Protein AF-0000000069714407 (afdb_homodimer)

InterPro domains:
  IPR000847 LysR, HTH, N-terminal domain [PF00126] (6-64)
  IPR000847 LysR, HTH, N-terminal domain [PR00039] (20-31)
  IPR000847 LysR, HTH, N-terminal domain [PR00039] (31-41)
  IPR000847 LysR, HTH, N-terminal domain [PR00039] (41-52)
  IPR000847 LysR, HTH, N-terminal domain [PS50931] (3-60)
  IPR005119 LysR, substrate-binding [PF03466] (89-291)
  IPR036388 Winged helix-like DNA-binding domain superfamily [G3DSA:1.10.10.10] (3-90)
  IPR036390 Winged helix DNA-binding domain superfamily [SSF46785] (4-88)
  IPR050950 HTH-type LysR transcriptional regulators [PTHR30419] (1-291)

Nearest PDB structures (foldseek):
  5y2v-assembly1_C  TM=5.413E-01  e=1.509E-25  Synechocystis sp. PCC 6803 substr. Kazusa
  6g4r-assembly1_B  TM=6.071E-01  e=3.972E-23  Corynebacterium glutamicum
  2fyi-assembly2_C  TM=8.213E-01  e=3.057E-15  Escherichia coli K-12
  4gxa-assembly1_A  TM=8.185E-01  e=3.255E-15  Salmonella enterica subsp. enterica serovar Typhimurium str. LT2
  1al3-assembly1_A  TM=7.946E-01  e=6.481E-15  Klebsiella aerogenes

Organism: Shewanella oneidensis (strain ATCC 700550 / JCM 31522 / CIP 106686 / LMG 19005 / NCIMB 14063 / MR-1) (NCBI:txid211586)

Structure (mmCIF, N/CA/C/O backbone):
data_AF-0000000069714407-model_v1
#
loop_
_entity.id
_entity.type
_entity.pdbx_description
1 polymer 'Transcriptional regulator LysR family'
#
loop_
_atom_site.group_PDB
_atom_site.id
_atom_site.type_symbol
_atom_site.label_atom_id
_atom_site.label_alt_id
_atom_site.label_comp_id
_atom_site.label_asym_id
_atom_site.label_entity_id
_atom_site.label_seq_id
_atom_site.pdbx_PDB_ins_code
_atom_site.Cartn_x
_atom_site.Cartn_y
_atom_site.Cartn_z
_atom_site.occupancy
_atom_site.B_iso_or_equiv
_atom_site.auth_seq_id
_atom_site.auth_comp_id
_atom_site.auth_asym_id
_atom_site.auth_atom_id
_atom_site.pdbx_PDB_model_num
ATOM 1 N N . MET A 1 1 ? -4.262 -4.613 -39.531 1 42.03 1 MET A N 1
ATOM 2 C CA . MET A 1 1 ? -3.41 -3.992 -38.531 1 42.03 1 MET A CA 1
ATOM 3 C C . MET A 1 1 ? -2.664 -5.051 -37.719 1 42.03 1 MET A C 1
ATOM 5 O O . MET A 1 1 ? -3.277 -5.973 -37.188 1 42.03 1 MET A O 1
ATOM 9 N N . ASN A 1 2 ? -1.389 -5.332 -38.094 1 59.41 2 ASN A N 1
ATOM 10 C CA . ASN A 1 2 ? -0.597 -6.402 -37.5 1 59.41 2 ASN A CA 1
ATOM 11 C C . ASN A 1 2 ? 0.176 -5.906 -36.281 1 59.41 2 ASN A C 1
ATOM 13 O O . ASN A 1 2 ? 1.298 -5.41 -36.406 1 59.41 2 ASN A O 1
ATOM 17 N N . ILE A 1 3 ? -0.486 -5.785 -35.219 1 66.88 3 ILE A N 1
ATOM 18 C CA . ILE A 1 3 ? 0.154 -5.316 -34 1 66.88 3 ILE A CA 1
ATOM 19 C C . ILE A 1 3 ? 0.72 -6.504 -33.219 1 66.88 3 ILE A C 1
ATOM 21 O O . ILE A 1 3 ? -0.029 -7.375 -32.781 1 66.88 3 ILE A O 1
ATOM 25 N N . PRO A 1 4 ? 2.082 -6.531 -33.156 1 73.06 4 PRO A N 1
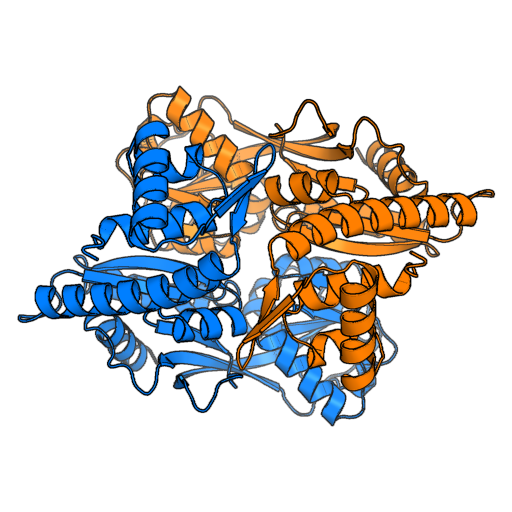ATOM 26 C CA . PRO A 1 4 ? 2.682 -7.621 -32.406 1 73.06 4 PRO A CA 1
ATOM 27 C C . PRO A 1 4 ? 2.332 -7.551 -30.906 1 73.06 4 PRO A C 1
ATOM 29 O O . PRO A 1 4 ? 2.143 -6.461 -30.359 1 73.06 4 PRO A O 1
ATOM 32 N N . ILE A 1 5 ? 2.291 -8.742 -30.328 1 73.62 5 ILE A N 1
ATOM 33 C CA . ILE A 1 5 ? 2.006 -8.875 -28.906 1 73.62 5 ILE A CA 1
ATOM 34 C C . ILE A 1 5 ? 2.992 -8.031 -28.094 1 73.62 5 ILE A C 1
ATOM 36 O O . ILE A 1 5 ? 2.625 -7.434 -27.078 1 73.62 5 ILE A O 1
ATOM 40 N N . LYS A 1 6 ? 4.207 -7.969 -28.531 1 78.12 6 L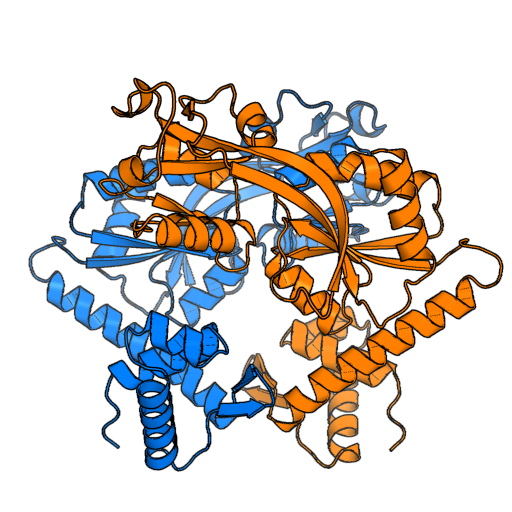YS A N 1
ATOM 41 C CA . LYS A 1 6 ? 5.254 -7.211 -27.859 1 78.12 6 LYS A CA 1
ATOM 42 C C . LYS A 1 6 ? 4.906 -5.727 -27.797 1 78.12 6 LYS A C 1
ATOM 44 O O . LYS A 1 6 ? 5.242 -5.043 -26.828 1 78.12 6 LYS A O 1
ATOM 49 N N . THR A 1 7 ? 4.297 -5.289 -28.812 1 82.06 7 THR A N 1
ATOM 50 C CA . THR A 1 7 ? 3.877 -3.895 -28.844 1 82.06 7 THR A CA 1
ATOM 51 C C . THR A 1 7 ? 2.875 -3.605 -27.719 1 82.06 7 THR A C 1
ATOM 53 O O . THR A 1 7 ? 2.939 -2.557 -27.078 1 82.06 7 THR A O 1
ATOM 56 N N . LEU A 1 8 ? 1.919 -4.52 -27.516 1 83.25 8 LEU A N 1
ATOM 57 C CA . LEU A 1 8 ? 0.941 -4.371 -26.438 1 83.25 8 LEU A CA 1
ATOM 58 C C . LEU A 1 8 ? 1.627 -4.336 -25.078 1 83.25 8 LEU A C 1
ATOM 60 O O . LEU A 1 8 ? 1.27 -3.527 -24.219 1 83.25 8 LEU A O 1
ATOM 64 N N . GLN A 1 9 ? 2.598 -5.148 -24.922 1 82.75 9 GLN A N 1
ATOM 65 C CA . GLN A 1 9 ? 3.365 -5.203 -23.688 1 82.75 9 GLN A CA 1
ATOM 66 C C . GLN A 1 9 ? 4.102 -3.891 -23.438 1 82.75 9 GLN A C 1
ATOM 68 O O . GLN A 1 9 ? 4.102 -3.375 -22.312 1 82.75 9 GLN A O 1
ATOM 73 N N . CYS A 1 10 ? 4.738 -3.422 -24.484 1 86.06 10 CYS A N 1
ATOM 74 C CA . CYS A 1 10 ? 5.469 -2.162 -24.391 1 86.06 10 CYS A CA 1
ATOM 75 C C . CYS A 1 10 ? 4.535 -1.021 -24 1 86.06 10 CYS A C 1
ATOM 77 O O . CYS A 1 10 ? 4.875 -0.196 -23.156 1 86.06 10 CYS A O 1
ATOM 79 N N . PHE A 1 11 ? 3.391 -0.98 -24.594 1 88.19 11 PHE A N 1
ATOM 80 C CA . PHE A 1 11 ? 2.393 0.047 -24.328 1 88.19 11 PHE A CA 1
ATOM 81 C C . PHE A 1 11 ? 1.951 -0.001 -22.875 1 88.19 11 PHE A C 1
ATOM 83 O O . PHE A 1 11 ? 1.926 1.026 -22.188 1 88.19 11 PHE A O 1
ATOM 90 N N . LEU A 1 12 ? 1.646 -1.19 -22.406 1 84.5 12 LEU A N 1
ATOM 91 C CA . LEU A 1 12 ? 1.151 -1.324 -21.031 1 84.5 12 LEU A CA 1
ATOM 92 C C . LEU A 1 12 ? 2.244 -0.982 -20.031 1 84.5 12 LEU A C 1
ATOM 94 O O . LEU A 1 12 ? 1.966 -0.388 -18.984 1 84.5 12 LEU A O 1
ATOM 98 N N . THR A 1 13 ? 3.457 -1.397 -20.328 1 84.44 13 THR A N 1
ATOM 99 C CA . THR A 1 13 ? 4.586 -1.046 -19.484 1 84.44 13 THR A CA 1
ATOM 100 C C . THR A 1 13 ? 4.75 0.469 -19.391 1 84.44 13 THR A C 1
ATOM 102 O O . THR A 1 13 ? 5.031 1.01 -18.328 1 84.44 13 THR A O 1
ATOM 105 N N . LEU A 1 14 ? 4.602 1.066 -20.5 1 85.62 14 LEU A N 1
ATOM 106 C CA . LEU A 1 14 ? 4.699 2.521 -20.547 1 85.62 14 LEU A CA 1
ATOM 107 C C . LEU A 1 14 ? 3.59 3.168 -19.734 1 85.62 14 LEU A C 1
ATOM 109 O O . LEU A 1 14 ? 3.824 4.16 -19.031 1 85.62 14 LEU A O 1
ATOM 113 N N . VAL A 1 15 ? 2.443 2.623 -19.812 1 82.44 15 VAL A N 1
ATOM 114 C CA . VAL A 1 15 ? 1.303 3.137 -19.062 1 82.44 15 VAL A CA 1
ATOM 115 C C . VAL A 1 15 ? 1.562 2.99 -17.562 1 82.44 15 VAL A C 1
ATOM 117 O O . VAL A 1 15 ? 1.264 3.896 -16.781 1 82.44 15 VAL A O 1
ATOM 120 N N . GLU A 1 16 ? 2.086 1.914 -17.25 1 76.75 16 GLU A N 1
ATOM 121 C CA . GLU A 1 16 ? 2.361 1.604 -15.852 1 76.75 16 GLU A CA 1
ATOM 122 C C . GLU A 1 16 ? 3.449 2.514 -15.289 1 76.75 16 GLU A C 1
ATOM 124 O O . GLU A 1 16 ? 3.342 2.992 -14.156 1 76.75 16 GLU A O 1
ATOM 129 N N . THR A 1 17 ? 4.48 2.709 -16.078 1 75 17 THR A N 1
ATOM 130 C CA . THR A 1 17 ? 5.648 3.443 -15.602 1 75 17 THR A CA 1
ATOM 131 C C . THR A 1 17 ? 5.461 4.945 -15.797 1 75 17 THR A C 1
ATOM 133 O O . THR A 1 17 ? 6.148 5.75 -15.172 1 75 17 THR A O 1
ATOM 136 N N . GLU A 1 18 ? 4.633 5.281 -16.703 1 77.31 18 GLU A N 1
ATOM 137 C CA . GLU A 1 18 ? 4.328 6.656 -17.094 1 77.31 18 GLU A CA 1
ATOM 138 C C . GLU A 1 18 ? 5.594 7.41 -17.484 1 77.31 18 GLU A C 1
ATOM 140 O O . GLU A 1 18 ? 5.676 8.625 -17.312 1 77.31 18 GLU A O 1
ATOM 145 N N . ASN A 1 19 ? 6.57 6.605 -17.906 1 79.62 19 ASN A N 1
ATOM 146 C CA . ASN A 1 19 ? 7.871 7.141 -18.297 1 79.62 19 ASN A CA 1
ATOM 147 C C . ASN A 1 19 ? 8.516 6.309 -19.391 1 79.62 19 ASN A C 1
ATOM 149 O O . ASN A 1 19 ? 8.766 5.117 -19.219 1 79.62 19 ASN A O 1
ATOM 153 N N . PHE A 1 20 ? 8.891 7.016 -20.484 1 84.31 20 PHE A N 1
ATOM 154 C CA . PHE A 1 20 ? 9.406 6.305 -21.641 1 84.31 20 PHE A CA 1
ATOM 155 C C . PHE A 1 20 ? 10.742 5.648 -21.344 1 84.31 20 PHE A C 1
ATOM 157 O O . PHE A 1 20 ? 10.992 4.508 -21.734 1 84.31 20 PHE A O 1
ATOM 164 N N . THR A 1 21 ? 11.508 6.367 -20.578 1 81.19 21 THR A N 1
ATOM 165 C CA . THR A 1 21 ? 12.836 5.832 -20.281 1 81.19 21 THR A CA 1
ATOM 166 C C . THR A 1 21 ? 12.727 4.609 -19.359 1 81.19 21 THR A C 1
ATOM 168 O O . THR A 1 21 ? 13.344 3.574 -19.641 1 81.19 21 THR A O 1
ATOM 171 N N . ARG A 1 22 ? 11.953 4.75 -18.438 1 80.44 22 ARG A N 1
ATOM 172 C CA . ARG A 1 22 ? 11.773 3.641 -17.516 1 80.44 22 ARG A CA 1
ATOM 173 C C . ARG A 1 22 ? 11.094 2.459 -18.188 1 80.44 22 ARG A C 1
ATOM 175 O O . ARG A 1 22 ? 11.461 1.306 -17.969 1 80.44 22 ARG A O 1
ATOM 182 N N . ALA A 1 23 ? 10.125 2.771 -18.953 1 84.94 23 ALA A N 1
ATOM 183 C CA . ALA A 1 23 ? 9.414 1.726 -19.688 1 84.94 23 ALA A CA 1
ATOM 184 C C . ALA A 1 23 ? 10.352 0.98 -20.625 1 84.94 23 ALA A C 1
ATOM 186 O O . ALA A 1 23 ? 10.305 -0.249 -20.719 1 84.94 23 ALA A O 1
ATOM 187 N N . ALA A 1 24 ? 11.219 1.681 -21.266 1 86.81 24 ALA A N 1
ATOM 188 C CA . ALA A 1 24 ? 12.172 1.067 -22.188 1 86.81 24 ALA A CA 1
ATOM 189 C C . ALA A 1 24 ? 13.125 0.132 -21.453 1 86.81 24 ALA A C 1
ATOM 191 O O . ALA A 1 24 ? 13.398 -0.978 -21.922 1 86.81 24 ALA A O 1
ATOM 192 N N . GLN A 1 25 ? 13.516 0.573 -20.344 1 78.94 25 GLN A N 1
ATOM 193 C CA . GLN A 1 25 ? 14.398 -0.244 -19.531 1 78.94 25 GLN A CA 1
ATOM 194 C C . GLN A 1 25 ? 13.727 -1.552 -19.125 1 78.94 25 GLN A C 1
ATOM 196 O O . GLN A 1 25 ? 14.328 -2.623 -19.219 1 78.94 25 GLN A O 1
ATOM 201 N N . LYS A 1 26 ? 12.516 -1.445 -18.797 1 78.19 26 LYS A N 1
ATOM 202 C CA . LYS A 1 26 ? 11.758 -2.619 -18.375 1 78.19 26 LYS A CA 1
ATOM 203 C C . LYS A 1 26 ? 11.508 -3.566 -19.547 1 78.19 26 LYS A C 1
ATOM 205 O O . LYS A 1 26 ? 11.438 -4.785 -19.359 1 78.19 26 LYS A O 1
ATOM 210 N N . CYS A 1 27 ? 11.43 -2.975 -20.688 1 80.5 27 CYS A N 1
ATOM 211 C CA . CYS A 1 27 ? 11.18 -3.768 -21.891 1 80.5 27 CYS A CA 1
ATOM 212 C C . CYS A 1 27 ? 12.492 -4.219 -22.531 1 80.5 27 CYS A C 1
ATOM 214 O O . CYS A 1 27 ? 12.484 -4.906 -23.547 1 80.5 27 CYS A O 1
ATOM 216 N N . PHE A 1 28 ? 13.609 -3.791 -21.891 1 79.5 28 PHE A N 1
ATOM 217 C CA . PHE A 1 28 ? 14.945 -4.148 -22.359 1 79.5 28 PHE A CA 1
ATOM 218 C C . PHE A 1 28 ? 15.172 -3.641 -23.781 1 79.5 28 PHE A C 1
ATOM 220 O O . PHE A 1 28 ? 15.688 -4.371 -24.625 1 79.5 28 PHE A O 1
ATOM 227 N N . ILE A 1 29 ? 14.68 -2.441 -24.062 1 84.25 29 ILE A N 1
ATOM 228 C CA . ILE A 1 29 ? 14.906 -1.756 -25.344 1 84.25 29 ILE A CA 1
ATOM 229 C C . ILE A 1 29 ? 15.305 -0.305 -25.078 1 84.25 29 ILE A C 1
ATOM 231 O O . ILE A 1 29 ? 15.32 0.142 -23.922 1 84.25 29 ILE A O 1
ATOM 235 N N . THR A 1 30 ? 15.844 0.346 -26.047 1 84.75 30 THR A N 1
ATOM 236 C CA . THR A 1 30 ? 16.219 1.745 -25.891 1 84.75 30 THR A CA 1
ATOM 237 C C . THR A 1 30 ? 15 2.65 -25.938 1 84.75 30 THR A C 1
ATOM 239 O O . THR A 1 30 ? 13.961 2.277 -26.484 1 84.75 30 THR A O 1
ATOM 242 N N . GLN A 1 31 ? 15.141 3.732 -25.281 1 88.44 31 GLN A N 1
ATOM 243 C CA . GLN A 1 31 ? 14.039 4.684 -25.234 1 88.44 31 GLN A CA 1
ATOM 244 C C . GLN A 1 31 ? 13.617 5.113 -26.625 1 88.44 31 GLN A C 1
ATOM 246 O O . GLN A 1 31 ? 12.422 5.172 -26.938 1 88.44 31 GLN A O 1
ATOM 251 N N . PRO A 1 32 ? 14.539 5.383 -27.609 1 90.06 32 PRO A N 1
ATOM 252 C CA . PRO A 1 32 ? 14.094 5.719 -28.969 1 90.06 32 PRO A CA 1
ATOM 253 C C . PRO A 1 32 ? 13.32 4.582 -29.625 1 90.06 32 PRO A C 1
ATOM 255 O O . PRO A 1 32 ? 12.359 4.832 -30.359 1 90.06 32 PRO A O 1
ATOM 258 N N . THR A 1 33 ? 13.75 3.424 -29.344 1 86.62 33 THR A N 1
ATOM 259 C CA . THR A 1 33 ? 13.055 2.264 -29.906 1 86.62 33 THR A CA 1
ATOM 260 C C . THR A 1 33 ? 11.625 2.182 -29.359 1 86.62 33 THR A C 1
ATOM 262 O O . THR A 1 33 ? 10.688 1.954 -30.125 1 86.62 33 THR A O 1
ATOM 265 N N . LEU A 1 34 ? 11.531 2.332 -28.094 1 91 34 LEU A N 1
ATOM 266 C CA . LEU A 1 34 ? 10.203 2.311 -27.484 1 91 34 LEU A CA 1
ATOM 267 C C . LEU A 1 34 ? 9.32 3.4 -28.094 1 91 34 LEU A C 1
ATOM 269 O O . LEU A 1 34 ? 8.148 3.164 -28.375 1 91 34 LEU A O 1
ATOM 273 N N . SER A 1 35 ? 9.859 4.609 -28.203 1 90.25 35 SER A N 1
ATOM 274 C CA . SER A 1 35 ? 9.109 5.723 -28.766 1 90.25 35 SER A CA 1
ATOM 275 C C . SER A 1 35 ? 8.609 5.395 -30.172 1 90.25 35 SER A C 1
ATOM 277 O O . SER A 1 35 ? 7.469 5.703 -30.516 1 90.25 35 SER A O 1
ATOM 279 N N . LYS A 1 36 ? 9.445 4.762 -30.969 1 89.69 36 LYS A N 1
ATOM 280 C CA . LYS A 1 36 ? 9.086 4.375 -32.344 1 89.69 36 LYS A CA 1
ATOM 281 C C . LYS A 1 36 ? 7.977 3.326 -32.344 1 89.69 36 LYS A C 1
ATOM 283 O O . LYS A 1 36 ? 7.07 3.371 -33.156 1 89.69 36 LYS A O 1
ATOM 288 N N . ILE A 1 37 ? 8.148 2.385 -31.453 1 87.69 37 ILE A N 1
ATOM 289 C CA . ILE A 1 37 ? 7.148 1.33 -31.328 1 87.69 37 ILE A CA 1
ATOM 290 C C . ILE A 1 37 ? 5.781 1.947 -31.031 1 87.69 37 ILE A C 1
ATOM 292 O O . ILE A 1 37 ? 4.785 1.585 -31.672 1 87.69 37 ILE A O 1
ATOM 296 N N . ILE A 1 38 ? 5.746 2.916 -30.172 1 90.38 38 ILE A N 1
ATOM 297 C CA . ILE A 1 38 ? 4.5 3.553 -29.766 1 90.38 38 ILE A CA 1
ATOM 298 C C . ILE A 1 38 ? 3.959 4.41 -30.906 1 90.38 38 ILE A C 1
ATOM 300 O O . ILE A 1 38 ? 2.752 4.426 -31.156 1 90.38 38 ILE A O 1
ATOM 304 N N . GLN A 1 39 ? 4.805 5.105 -31.531 1 89.31 39 GLN A N 1
ATOM 305 C CA . GLN A 1 39 ? 4.406 5.918 -32.688 1 89.31 39 GLN A CA 1
ATOM 306 C C . GLN A 1 39 ? 3.791 5.059 -33.781 1 89.31 39 GLN A C 1
ATOM 308 O O . GLN A 1 39 ? 2.758 5.414 -34.344 1 89.31 39 GLN A O 1
ATOM 313 N N . ARG A 1 40 ? 4.449 4.004 -34.062 1 85.31 40 ARG A N 1
ATOM 314 C CA . ARG A 1 40 ? 3.947 3.084 -35.062 1 85.31 40 ARG A CA 1
ATOM 315 C C . ARG A 1 40 ? 2.594 2.51 -34.656 1 85.31 40 ARG A C 1
ATOM 317 O O . ARG A 1 40 ? 1.718 2.318 -35.5 1 85.31 40 ARG A O 1
ATOM 324 N N . LEU A 1 41 ? 2.504 2.133 -33.406 1 86.81 41 LEU A N 1
ATOM 325 C CA . LEU A 1 41 ? 1.24 1.632 -32.875 1 86.81 41 LEU A CA 1
ATOM 326 C C . LEU A 1 41 ? 0.12 2.643 -33.125 1 86.81 41 LEU A C 1
ATOM 328 O O . LEU A 1 41 ? -0.952 2.289 -33.594 1 86.81 41 LEU A O 1
ATOM 332 N N . GLU A 1 42 ? 0.411 3.939 -32.75 1 89.06 42 GLU A N 1
ATOM 333 C CA . GLU A 1 42 ? -0.583 4.996 -32.938 1 89.06 42 GLU A CA 1
ATOM 334 C C . GLU A 1 42 ? -0.92 5.219 -34.406 1 89.06 42 GLU A C 1
ATOM 336 O O . GLU A 1 42 ? -2.084 5.418 -34.75 1 89.06 42 GLU A O 1
ATOM 341 N N . GLU A 1 43 ? 0.016 5.152 -35.25 1 83.5 43 GLU A N 1
ATOM 342 C CA . GLU A 1 43 ? -0.178 5.297 -36.688 1 83.5 43 GLU A CA 1
ATOM 343 C C . GLU A 1 43 ? -1.04 4.164 -37.25 1 83.5 43 GLU A C 1
ATOM 345 O O . GLU A 1 43 ? -1.928 4.402 -38.062 1 83.5 43 GLU A O 1
ATOM 350 N N . SER A 1 44 ? -0.734 3.01 -36.812 1 79.06 44 SER A N 1
ATOM 351 C CA . SER A 1 44 ? -1.476 1.846 -37.281 1 79.06 44 SER A CA 1
ATOM 352 C C . SER A 1 44 ? -2.943 1.921 -36.875 1 79.06 44 SER A C 1
ATOM 354 O O . SER A 1 44 ? -3.822 1.455 -37.594 1 79.06 44 SER A O 1
ATOM 356 N N . LEU A 1 45 ? -3.141 2.436 -35.688 1 79.19 45 LEU A N 1
ATOM 357 C CA . LEU A 1 45 ? -4.496 2.533 -35.156 1 79.19 45 LEU A CA 1
ATOM 358 C C . LEU A 1 45 ? -5.195 3.785 -35.688 1 79.19 45 LEU A C 1
ATOM 360 O O . LEU A 1 45 ? -6.426 3.875 -35.656 1 79.19 45 LEU A O 1
ATOM 364 N N . GLY A 1 46 ? -4.453 4.773 -36.125 1 81 46 GLY A N 1
ATOM 365 C CA . GLY A 1 46 ? -4.996 6.047 -36.562 1 81 46 GLY A CA 1
ATOM 366 C C . GLY A 1 46 ? -5.453 6.934 -35.438 1 81 46 GLY A C 1
ATOM 367 O O . GLY A 1 46 ? -6.312 7.801 -35.625 1 81 46 GLY A O 1
ATOM 368 N N . GLU A 1 47 ? -5.039 6.508 -34.25 1 82.56 47 GLU A N 1
ATOM 369 C CA . GLU A 1 47 ? -5.406 7.246 -33.062 1 82.56 47 GLU A CA 1
ATOM 370 C C . GLU A 1 47 ? -4.18 7.551 -32.188 1 82.56 47 GLU A C 1
ATOM 372 O O . GLU A 1 47 ? -3.242 6.754 -32.125 1 82.56 47 GLU A O 1
ATOM 377 N N . THR A 1 48 ? -4.176 8.672 -31.578 1 86.94 48 THR A N 1
ATOM 378 C CA . THR A 1 48 ? -3.178 8.984 -30.562 1 86.94 48 THR A CA 1
ATOM 379 C C . THR A 1 48 ? -3.561 8.367 -29.219 1 86.94 48 THR A C 1
ATOM 381 O O . THR A 1 48 ? -4.668 8.586 -28.719 1 86.94 48 THR A O 1
ATOM 384 N N . LEU A 1 49 ? -2.598 7.562 -28.75 1 87.12 49 LEU A N 1
ATOM 385 C CA . LEU A 1 49 ? -2.91 6.82 -27.531 1 87.12 49 LEU A CA 1
ATOM 386 C C . LEU A 1 49 ? -2.348 7.527 -26.297 1 87.12 49 LEU A C 1
ATOM 388 O O . LEU A 1 49 ? -2.887 7.391 -25.203 1 87.12 49 LEU A O 1
ATOM 392 N N . LEU A 1 50 ? -1.168 8.195 -26.516 1 87.75 50 LEU A N 1
ATOM 393 C CA . LEU A 1 50 ? -0.428 8.789 -25.406 1 87.75 50 LEU A CA 1
ATOM 394 C C . LEU A 1 50 ? -0.166 10.266 -25.656 1 87.75 50 LEU A C 1
ATOM 396 O O . LEU A 1 50 ? 0.044 10.68 -26.797 1 87.75 50 LEU A O 1
ATOM 400 N N . ILE A 1 51 ? -0.346 11 -24.578 1 80 51 ILE A N 1
ATOM 401 C CA . ILE A 1 51 ? 0.038 12.406 -24.625 1 80 51 ILE A CA 1
ATOM 402 C C . ILE A 1 51 ? 1.274 12.633 -23.766 1 80 51 ILE A C 1
ATOM 404 O O . ILE A 1 51 ? 1.343 12.148 -22.625 1 80 51 ILE A O 1
ATOM 408 N N . ARG A 1 52 ? 2.338 13.125 -24.438 1 72.19 52 ARG A N 1
ATOM 409 C CA . ARG A 1 52 ? 3.588 13.406 -23.734 1 72.19 52 ARG A CA 1
ATOM 410 C C . ARG A 1 52 ? 3.6 14.82 -23.188 1 72.19 52 ARG A C 1
ATOM 412 O O . ARG A 1 52 ? 3.365 15.781 -23.922 1 72.19 52 ARG A O 1
ATOM 419 N N . ASN A 1 53 ? 3.355 15.047 -21.953 1 59.94 53 ASN A N 1
ATOM 420 C CA . ASN A 1 53 ? 3.488 16.375 -21.359 1 59.94 53 ASN A CA 1
ATOM 421 C C . ASN A 1 53 ? 4.711 16.453 -20.438 1 59.94 53 ASN A C 1
ATOM 423 O O . ASN A 1 53 ? 4.668 16 -19.297 1 59.94 53 ASN A O 1
ATOM 427 N N . ASN A 1 54 ? 5.75 17.359 -20.562 1 51.59 54 ASN A N 1
ATOM 428 C CA . ASN A 1 54 ? 6.906 17.781 -19.781 1 51.59 54 ASN A CA 1
ATOM 429 C C . ASN A 1 54 ? 7.238 16.766 -18.688 1 51.59 54 ASN A C 1
ATOM 431 O O . ASN A 1 54 ? 7.469 17.141 -17.547 1 51.59 54 ASN A O 1
ATOM 435 N N . GLN A 1 55 ? 7.133 15.477 -18.938 1 55.94 55 GLN A N 1
ATOM 436 C CA . GLN A 1 55 ? 7.797 14.516 -18.062 1 55.94 55 GLN A CA 1
ATOM 437 C C . GLN A 1 55 ? 6.867 13.359 -17.719 1 55.94 55 GLN A C 1
ATOM 439 O O . GLN A 1 55 ? 7.258 12.438 -16.984 1 55.94 55 GLN A O 1
ATOM 444 N N . LYS A 1 56 ? 5.684 13.43 -18.141 1 64.19 56 LYS A N 1
ATOM 445 C CA . LYS A 1 56 ? 4.82 12.297 -17.812 1 64.19 56 LYS A CA 1
ATOM 446 C C . LYS A 1 56 ? 4.016 11.844 -19.016 1 64.19 56 LYS A C 1
ATOM 448 O O . LYS A 1 56 ? 3.736 12.648 -19.922 1 64.19 56 LYS A O 1
ATOM 453 N N . VAL A 1 57 ? 3.867 10.469 -19.156 1 75.19 57 VAL A N 1
ATOM 454 C CA . VAL A 1 57 ? 3.078 9.828 -20.203 1 75.19 57 VAL A CA 1
ATOM 455 C C . VAL A 1 57 ? 1.656 9.586 -19.703 1 75.19 57 VAL A C 1
ATOM 457 O O . VAL A 1 57 ? 1.459 9.023 -18.625 1 75.19 57 VAL A O 1
ATOM 460 N N . GLU A 1 58 ? 0.736 10.328 -20.375 1 78.94 58 GLU A N 1
ATOM 461 C CA . GLU A 1 58 ? -0.668 10.133 -20.031 1 78.94 58 GLU A CA 1
ATOM 462 C C . GLU A 1 58 ? -1.433 9.477 -21.188 1 78.94 58 GLU A C 1
ATOM 464 O O . GLU A 1 58 ? -1.104 9.688 -22.344 1 78.94 58 GLU A O 1
ATOM 469 N N . LEU A 1 59 ? -2.527 8.75 -20.781 1 81.06 59 LEU A N 1
ATOM 470 C CA . LEU A 1 59 ? -3.33 8.047 -21.781 1 81.06 59 LEU A CA 1
ATOM 471 C C . LEU A 1 59 ? -4.418 8.961 -22.344 1 81.06 59 LEU A C 1
ATOM 473 O O . LEU A 1 59 ? -5.023 9.734 -21.594 1 81.06 59 LEU A O 1
ATOM 477 N N . THR A 1 60 ? -4.633 8.953 -23.719 1 77.38 60 THR A N 1
ATOM 478 C CA . THR A 1 60 ? -5.832 9.5 -24.344 1 77.38 60 THR A CA 1
ATOM 479 C C . THR A 1 60 ? -7.027 8.578 -24.125 1 77.38 60 THR A C 1
ATOM 481 O O . THR A 1 60 ? -6.891 7.52 -23.516 1 77.38 60 THR A O 1
ATOM 484 N N . GLN A 1 61 ? -8.172 8.992 -24.641 1 71.19 61 GLN A N 1
ATOM 485 C CA . GLN A 1 61 ? -9.328 8.109 -24.594 1 71.19 61 GLN A CA 1
ATOM 486 C C . GLN A 1 61 ? -9.078 6.828 -25.391 1 71.19 61 GLN A C 1
ATOM 488 O O . GLN A 1 61 ? -9.406 5.734 -24.922 1 71.19 61 GLN A O 1
ATOM 493 N N . ALA A 1 62 ? -8.695 7.137 -26.5 1 78.38 62 ALA A N 1
ATOM 494 C CA . ALA A 1 62 ? -8.32 5.984 -27.312 1 78.38 62 ALA A CA 1
ATOM 495 C C . ALA A 1 62 ? -7.273 5.129 -26.594 1 78.38 62 ALA A C 1
ATOM 497 O O . ALA A 1 62 ? -7.305 3.898 -26.688 1 78.38 62 ALA A O 1
ATOM 498 N N . GLY A 1 63 ? -6.406 5.785 -25.875 1 83.81 63 GLY A N 1
ATOM 499 C CA . GLY A 1 63 ? -5.383 5.082 -25.109 1 83.81 63 GLY A CA 1
ATOM 500 C C . GLY A 1 63 ? -5.949 4.223 -24 1 83.81 63 GLY A C 1
ATOM 501 O O . GLY A 1 63 ? -5.488 3.1 -23.781 1 83.81 63 GLY A O 1
ATOM 502 N N . GLN A 1 64 ? -6.926 4.645 -23.438 1 77.38 64 GLN A N 1
ATOM 503 C CA . GLN A 1 64 ? -7.574 3.902 -22.359 1 77.38 64 GLN A CA 1
ATOM 504 C C . GLN A 1 64 ? -8.289 2.664 -22.906 1 77.38 64 GLN A C 1
ATOM 506 O O . GLN A 1 64 ? -8.188 1.581 -22.328 1 77.38 64 GLN A O 1
ATOM 511 N N . LEU A 1 65 ? -9.07 2.893 -23.938 1 73.88 65 LEU A N 1
ATOM 512 C CA . LEU A 1 65 ? -9.734 1.766 -24.594 1 73.88 65 LEU A CA 1
ATOM 513 C C . LEU A 1 65 ? -8.711 0.721 -25.031 1 73.88 65 LEU A C 1
ATOM 515 O O . LEU A 1 65 ? -8.922 -0.479 -24.844 1 73.88 65 LEU A O 1
ATOM 519 N N . PHE A 1 66 ? -7.695 1.316 -25.578 1 80.38 66 PHE A N 1
ATOM 520 C CA . PHE A 1 66 ? -6.652 0.412 -26.047 1 80.38 66 PHE A CA 1
ATOM 521 C C . PHE A 1 66 ? -6 -0.316 -24.891 1 80.38 66 PHE A C 1
ATOM 523 O O . PHE A 1 66 ? -5.695 -1.507 -24.984 1 80.38 66 PHE A O 1
ATOM 530 N N . GLU A 1 67 ? -5.801 0.379 -23.766 1 82.69 67 GLU A N 1
ATOM 531 C CA . GLU A 1 67 ? -5.215 -0.238 -22.578 1 82.69 67 GLU A CA 1
ATOM 532 C C . GLU A 1 67 ? -6.055 -1.415 -22.094 1 82.69 67 GLU A C 1
ATOM 534 O O . GLU A 1 67 ? -5.523 -2.486 -21.812 1 82.69 67 GLU A O 1
ATOM 539 N N . HIS A 1 68 ? -7.293 -1.253 -22.047 1 73.19 68 HIS A N 1
ATOM 540 C CA . HIS A 1 68 ? -8.211 -2.299 -21.609 1 73.19 68 HIS A CA 1
ATOM 541 C C . HIS A 1 68 ? -8.141 -3.516 -22.516 1 73.19 68 HIS A C 1
ATOM 543 O O . HIS A 1 68 ? -7.988 -4.645 -22.047 1 73.19 68 HIS A O 1
ATOM 549 N N . SER A 1 69 ? -8.266 -3.213 -23.719 1 73.56 69 SER A N 1
ATOM 550 C CA . SER A 1 69 ? -8.234 -4.293 -24.703 1 73.56 69 SER A CA 1
ATOM 551 C C . SER A 1 69 ? -6.883 -5.004 -24.703 1 73.56 69 SER A C 1
ATOM 553 O O . SER A 1 69 ? -6.824 -6.23 -24.797 1 73.56 69 SER A O 1
ATOM 555 N N . ALA A 1 70 ? -5.871 -4.145 -24.594 1 79.88 70 ALA A N 1
ATOM 556 C CA . ALA A 1 70 ? -4.527 -4.715 -24.578 1 79.88 70 ALA A CA 1
ATOM 557 C C . ALA A 1 70 ? -4.344 -5.652 -23.391 1 79.88 70 ALA A C 1
ATOM 559 O O . ALA A 1 70 ? -3.771 -6.738 -23.531 1 79.88 70 ALA A O 1
ATOM 560 N N . ARG A 1 71 ? -4.891 -5.277 -22.297 1 78.31 71 ARG A N 1
ATOM 561 C CA . ARG A 1 71 ? -4.801 -6.117 -21.109 1 78.31 71 ARG A CA 1
ATOM 562 C C . ARG A 1 71 ? -5.555 -7.426 -21.297 1 78.31 71 ARG A C 1
ATOM 564 O O . ARG A 1 71 ? -5.059 -8.492 -20.938 1 78.31 71 ARG A O 1
ATOM 571 N N . GLU A 1 72 ? -6.695 -7.359 -21.875 1 72.5 72 GLU A N 1
ATOM 572 C CA . GLU A 1 72 ? -7.484 -8.555 -22.141 1 72.5 72 GLU A CA 1
ATOM 573 C C . GLU A 1 72 ? -6.758 -9.492 -23.109 1 72.5 72 GLU A C 1
ATOM 575 O O . GLU A 1 72 ? -6.727 -10.703 -22.891 1 72.5 72 GLU A O 1
ATOM 580 N N . ILE A 1 73 ? -6.234 -8.883 -24.094 1 70.44 73 ILE A N 1
ATOM 581 C CA . ILE A 1 73 ? -5.551 -9.672 -25.109 1 70.44 73 ILE A CA 1
ATOM 582 C C . ILE A 1 73 ? -4.32 -10.344 -24.5 1 70.44 73 ILE A C 1
ATOM 584 O O . ILE A 1 73 ? -4.102 -11.539 -24.688 1 70.44 73 ILE A O 1
ATOM 588 N N . LEU A 1 74 ? -3.592 -9.562 -23.766 1 74.88 74 LEU A N 1
ATOM 589 C CA . LEU A 1 74 ? -2.379 -10.109 -23.172 1 74.88 74 LEU A CA 1
ATOM 590 C C . LEU A 1 74 ? -2.717 -11.172 -22.125 1 74.88 74 LEU A C 1
ATOM 592 O O . LEU A 1 74 ? -1.977 -12.148 -21.969 1 74.88 74 LEU A O 1
ATOM 596 N N . GLY A 1 75 ? -3.783 -10.961 -21.469 1 73.94 75 GLY A N 1
ATOM 597 C CA . GLY A 1 75 ? -4.258 -11.977 -20.547 1 73.94 75 GLY A CA 1
ATOM 598 C C . GLY A 1 75 ? -4.594 -13.289 -21.234 1 73.94 75 GLY A C 1
ATOM 599 O O . GLY A 1 75 ? -4.199 -14.359 -20.766 1 73.94 75 GLY A O 1
ATOM 600 N N . GLN A 1 76 ? -5.262 -13.133 -22.328 1 69.81 76 GLN A N 1
ATOM 601 C CA . GLN A 1 76 ? -5.598 -14.328 -23.109 1 69.81 76 GLN A CA 1
ATOM 602 C C . GLN A 1 76 ? -4.344 -14.977 -23.688 1 69.81 76 GLN A C 1
ATOM 604 O O . GLN A 1 76 ? -4.238 -16.203 -23.719 1 69.81 76 GLN A O 1
ATOM 609 N N . TRP A 1 77 ? -3.504 -14.102 -24.141 1 68.88 77 TRP A N 1
ATOM 610 C CA . TRP A 1 77 ? -2.232 -14.594 -24.656 1 68.88 77 TRP A CA 1
ATOM 611 C C . TRP A 1 77 ? -1.474 -15.375 -23.594 1 68.88 77 TRP A C 1
ATOM 613 O O . TRP A 1 77 ? -0.941 -16.453 -23.875 1 68.88 77 TRP A O 1
ATOM 623 N N . HIS A 1 78 ? -1.4 -14.844 -22.469 1 71.62 78 HIS A N 1
ATOM 624 C CA . HIS A 1 78 ? -0.778 -15.516 -21.328 1 71.62 78 HIS A CA 1
ATOM 625 C C . HIS A 1 78 ? -1.4 -16.891 -21.109 1 71.62 78 HIS A C 1
ATOM 627 O O . HIS A 1 78 ? -0.685 -17.875 -20.938 1 71.62 78 HIS A O 1
ATOM 633 N N . ARG A 1 79 ? -2.576 -16.953 -21.094 1 72.06 79 ARG A N 1
ATOM 634 C CA . ARG A 1 79 ? -3.275 -18.203 -20.844 1 72.06 79 ARG A CA 1
ATOM 635 C C . ARG A 1 79 ? -2.965 -19.234 -21.922 1 72.06 79 ARG A C 1
ATOM 637 O O . ARG A 1 79 ? -2.775 -20.406 -21.625 1 72.06 79 ARG A O 1
ATOM 644 N N . LEU A 1 80 ? -2.99 -18.719 -23.125 1 68 80 LEU A N 1
ATOM 645 C CA . LEU A 1 80 ? -2.652 -19.609 -24.25 1 68 80 LEU A CA 1
ATOM 646 C C . LEU A 1 80 ? -1.252 -20.188 -24.078 1 68 80 LEU A C 1
ATOM 648 O O . LEU A 1 80 ? -1.042 -21.375 -24.266 1 68 80 LEU A O 1
ATOM 652 N N . GLN A 1 81 ? -0.38 -19.344 -23.734 1 70.94 81 GLN A N 1
ATOM 653 C CA . GLN A 1 81 ? 0.994 -19.781 -23.516 1 70.94 81 GLN A CA 1
ATOM 654 C C . GLN A 1 81 ? 1.066 -20.828 -22.391 1 70.94 81 GLN A C 1
ATOM 656 O O . GLN A 1 81 ? 1.771 -21.828 -22.516 1 70.94 81 GLN A O 1
ATOM 661 N N . GLU A 1 82 ? 0.367 -20.578 -21.375 1 71.62 82 GLU A N 1
ATOM 662 C CA . GLU A 1 82 ? 0.346 -21.484 -20.234 1 71.62 82 GLU A CA 1
ATOM 663 C C . GLU A 1 82 ? -0.247 -22.828 -20.625 1 71.62 82 GLU A C 1
ATOM 665 O O . GLU A 1 82 ? 0.278 -23.875 -20.234 1 71.62 82 GLU A O 1
ATOM 670 N N . ASP A 1 83 ? -1.246 -22.75 -21.328 1 69.06 83 ASP A N 1
ATOM 671 C CA . ASP A 1 83 ? -1.891 -23.984 -21.766 1 69.06 83 ASP A CA 1
ATOM 672 C C . ASP A 1 83 ? -0.963 -24.797 -22.656 1 69.06 83 ASP A C 1
ATOM 674 O O . ASP A 1 83 ? -0.851 -26.016 -22.5 1 69.06 83 ASP A O 1
ATOM 678 N N . MET A 1 84 ? -0.295 -24.062 -23.484 1 66.62 84 MET A N 1
ATOM 679 C CA . MET A 1 84 ? 0.584 -24.734 -24.453 1 66.62 84 MET A CA 1
ATOM 680 C C . MET A 1 84 ? 1.796 -25.344 -23.734 1 66.62 84 MET A C 1
ATOM 682 O O . MET A 1 84 ? 2.246 -26.422 -24.094 1 66.62 84 MET A O 1
ATOM 686 N N . SER A 1 85 ? 2.238 -24.609 -22.766 1 67.38 85 SER A N 1
ATOM 687 C CA . SER A 1 85 ? 3.453 -25.031 -22.078 1 67.38 85 SER A CA 1
ATOM 688 C C . SER A 1 85 ? 3.176 -26.203 -21.141 1 67.38 85 SER A C 1
ATOM 690 O O . SER A 1 85 ? 4.102 -26.906 -20.734 1 67.38 85 SER A O 1
ATOM 692 N N . ASN A 1 86 ? 1.916 -26.438 -20.859 1 68.69 86 ASN A N 1
ATOM 693 C CA . ASN A 1 86 ? 1.629 -27.422 -19.812 1 68.69 86 ASN A CA 1
ATOM 694 C C . ASN A 1 86 ? 0.729 -28.531 -20.328 1 68.69 86 ASN A C 1
ATOM 696 O O . ASN A 1 86 ? -0.061 -29.109 -19.578 1 68.69 86 ASN A O 1
ATOM 700 N N . LEU A 1 87 ? 0.78 -28.734 -21.516 1 58.22 87 LEU A N 1
ATOM 701 C CA . LEU A 1 87 ? 0.017 -29.812 -22.141 1 58.22 87 LEU A CA 1
ATOM 702 C C . LEU A 1 87 ? 0.378 -31.156 -21.516 1 58.22 87 LEU A C 1
ATOM 704 O O . LEU A 1 87 ? -0.479 -32.031 -21.391 1 58.22 87 LEU A O 1
ATOM 708 N N . SER A 1 88 ? 1.567 -31.344 -21.094 1 58.25 88 SER A N 1
ATOM 709 C CA . SER A 1 88 ? 2.006 -32.625 -20.547 1 58.25 88 SER A CA 1
ATOM 710 C C . SER A 1 88 ? 2.211 -32.531 -19.031 1 58.25 88 SER A C 1
ATOM 712 O O . SER A 1 88 ? 2.943 -33.344 -18.453 1 58.25 88 SER A O 1
ATOM 714 N N . GLY A 1 89 ? 1.687 -31.609 -18.453 1 68.38 89 GLY A N 1
ATOM 715 C CA . GLY A 1 89 ? 1.841 -31.422 -17.016 1 68.38 89 GLY A CA 1
ATOM 716 C C . GLY A 1 89 ? 2.506 -30.109 -16.656 1 68.38 89 GLY A C 1
ATOM 717 O O . GLY A 1 89 ? 3.127 -29.469 -17.5 1 68.38 89 GLY A O 1
ATOM 718 N N . LEU A 1 90 ? 2.217 -29.844 -15.469 1 71.56 90 LEU A N 1
ATOM 719 C CA . LEU A 1 90 ? 2.725 -28.547 -15.023 1 71.56 90 LEU A CA 1
ATOM 720 C C . LEU A 1 90 ? 4.223 -28.625 -14.734 1 71.56 90 LEU A C 1
ATOM 722 O O . LEU A 1 90 ? 4.629 -29.016 -13.641 1 71.56 90 LEU A O 1
ATOM 726 N N . LYS A 1 91 ? 5.031 -28.516 -15.781 1 72.31 91 LYS A N 1
ATOM 727 C CA . LYS A 1 91 ? 6.48 -28.562 -15.625 1 72.31 91 LYS A CA 1
ATOM 728 C C . LYS A 1 91 ? 7.078 -27.156 -15.578 1 72.31 91 LYS A C 1
ATOM 730 O O . LYS A 1 91 ? 8.141 -26.953 -14.984 1 72.31 91 LYS A O 1
ATOM 735 N N . SER A 1 92 ? 6.398 -26.344 -16.266 1 76.75 92 SER A N 1
ATOM 736 C CA . SER A 1 92 ? 6.816 -24.938 -16.328 1 76.75 92 SER A CA 1
ATOM 737 C C . SER A 1 92 ? 5.621 -24.016 -16.469 1 76.75 92 SER A C 1
ATOM 739 O O . SER A 1 92 ? 4.488 -24.469 -16.656 1 76.75 92 SER A O 1
ATOM 741 N N . GLY A 1 93 ? 5.797 -22.828 -16.156 1 83.06 93 GLY A N 1
ATOM 742 C CA . GLY A 1 93 ? 4.73 -21.859 -16.328 1 83.06 93 GLY A CA 1
ATOM 743 C C . GLY A 1 93 ? 4.914 -20.609 -15.461 1 83.06 93 GLY A C 1
ATOM 744 O O . GLY A 1 93 ? 5.98 -20.406 -14.891 1 83.06 93 GLY A O 1
ATOM 745 N N . ARG A 1 94 ? 3.877 -19.828 -15.672 1 87.38 94 ARG A N 1
ATOM 746 C CA . ARG A 1 94 ? 3.867 -18.578 -14.914 1 87.38 94 ARG A CA 1
ATOM 747 C C . ARG A 1 94 ? 2.545 -18.391 -14.172 1 87.38 94 ARG A C 1
ATOM 749 O O . ARG A 1 94 ? 1.475 -18.625 -14.742 1 87.38 94 ARG A O 1
ATOM 756 N N . LEU A 1 95 ? 2.664 -18.125 -12.906 1 91.44 95 LEU A N 1
ATOM 757 C CA . LEU A 1 95 ? 1.481 -17.859 -12.094 1 91.44 95 LEU A CA 1
ATOM 758 C C . LEU A 1 95 ? 1.461 -16.406 -11.617 1 91.44 95 LEU A C 1
ATOM 760 O O . LEU A 1 95 ? 2.373 -15.977 -10.914 1 91.44 95 LEU A O 1
ATOM 764 N N . ARG A 1 96 ? 0.501 -15.734 -12.07 1 93.69 96 ARG A N 1
ATOM 765 C CA . ARG A 1 96 ? 0.269 -14.391 -11.57 1 93.69 96 ARG A CA 1
ATOM 766 C C . ARG A 1 96 ? -0.691 -14.406 -10.383 1 93.69 96 ARG A C 1
ATOM 768 O O . ARG A 1 96 ? -1.899 -14.57 -10.555 1 93.69 96 ARG A O 1
ATOM 775 N N . LEU A 1 97 ? -0.117 -14.086 -9.172 1 94.31 97 LEU A N 1
ATOM 776 C CA . LEU A 1 97 ? -0.841 -14.266 -7.918 1 94.31 97 LEU A CA 1
ATOM 777 C C . LEU A 1 97 ? -1.057 -12.93 -7.215 1 94.31 97 LEU A C 1
ATOM 779 O O . LEU A 1 97 ? -0.106 -12.18 -7.004 1 94.31 97 LEU A O 1
ATOM 783 N N . GLY A 1 98 ? -2.365 -12.641 -6.938 1 93.94 98 GLY A N 1
ATOM 784 C CA . GLY A 1 98 ? -2.68 -11.5 -6.094 1 93.94 98 GLY A CA 1
ATOM 785 C C . GLY A 1 98 ? -2.691 -11.836 -4.613 1 93.94 98 GLY A C 1
ATOM 786 O O . GLY A 1 98 ? -3.301 -12.828 -4.203 1 93.94 98 GLY A O 1
ATOM 787 N N . VAL A 1 99 ? -1.997 -10.961 -3.869 1 90 99 VAL A N 1
ATOM 788 C CA . VAL A 1 99 ? -1.927 -11.211 -2.434 1 90 99 VAL A CA 1
ATOM 789 C C . VAL A 1 99 ? -2.264 -9.93 -1.668 1 90 99 VAL A C 1
ATOM 791 O O . VAL A 1 99 ? -1.971 -8.828 -2.131 1 90 99 VAL A O 1
ATOM 794 N N . CYS A 1 100 ? -2.926 -10.141 -0.585 1 82.5 100 CYS A N 1
ATOM 795 C CA . CYS A 1 100 ? -3.156 -9.062 0.366 1 82.5 100 CYS A CA 1
ATOM 796 C C . CYS A 1 100 ? -2.139 -9.109 1.501 1 82.5 100 CYS A C 1
ATOM 798 O O . CYS A 1 100 ? -1.981 -10.141 2.156 1 82.5 100 CYS A O 1
ATOM 800 N N . PRO A 1 101 ? -1.504 -8 1.687 1 70.19 101 PRO A N 1
ATOM 801 C CA . PRO A 1 101 ? -0.392 -8 2.641 1 70.19 101 PRO A CA 1
ATOM 802 C C . PRO A 1 101 ? -0.816 -8.438 4.039 1 70.19 101 PRO A C 1
ATOM 804 O O . PRO A 1 101 ? -0.017 -9.023 4.773 1 70.19 101 PRO A O 1
ATOM 807 N N . MET A 1 102 ? -1.989 -8.273 4.484 1 77.06 102 MET A N 1
ATOM 808 C CA . MET A 1 102 ? -2.436 -8.656 5.824 1 77.06 102 MET A CA 1
ATOM 809 C C . MET A 1 102 ? -2.428 -10.172 5.988 1 77.06 102 MET A C 1
ATOM 811 O O . MET A 1 102 ? -2.447 -10.68 7.113 1 77.06 102 MET A O 1
ATOM 815 N N . MET A 1 103 ? -2.295 -10.938 4.922 1 82.06 103 MET A N 1
ATOM 816 C CA . MET A 1 103 ? -2.432 -12.391 4.949 1 82.06 103 MET A CA 1
ATOM 817 C C . MET A 1 103 ? -1.068 -13.07 4.852 1 82.06 103 MET A C 1
ATOM 819 O O . MET A 1 103 ? -0.985 -14.273 4.594 1 82.06 103 MET A O 1
ATOM 823 N N . SER A 1 104 ? -0.006 -12.359 5.07 1 77.12 104 SER A N 1
ATOM 824 C CA . SER A 1 104 ? 1.339 -12.836 4.758 1 77.12 104 SER A CA 1
ATOM 825 C C . SER A 1 104 ? 1.631 -14.164 5.449 1 77.12 104 SER A C 1
ATOM 827 O O . SER A 1 104 ? 2.002 -15.141 4.797 1 77.12 104 SER A O 1
ATOM 829 N N . SER A 1 105 ? 1.428 -14.242 6.75 1 73 105 SER A N 1
ATOM 830 C CA . SER A 1 105 ? 1.789 -15.422 7.527 1 73 105 SER A CA 1
ATOM 831 C C . SER A 1 105 ? 0.909 -16.609 7.16 1 73 105 SER A C 1
ATOM 833 O O . SER A 1 105 ? 1.332 -17.766 7.281 1 73 105 SER A O 1
ATOM 835 N N . LEU A 1 106 ? -0.182 -16.25 6.648 1 74.62 106 LEU A N 1
ATOM 836 C CA . LEU A 1 106 ? -1.144 -17.312 6.375 1 74.62 106 LEU A CA 1
ATOM 837 C C . LEU A 1 106 ? -0.872 -17.953 5.016 1 74.62 106 LEU A C 1
ATOM 839 O O . LEU A 1 106 ? -1.079 -19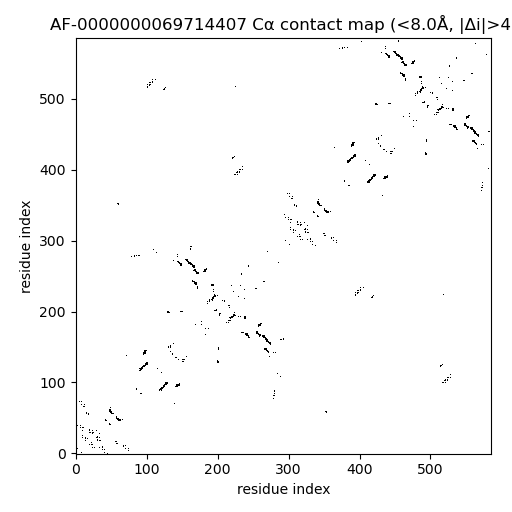.156 4.84 1 74.62 106 LEU A O 1
ATOM 843 N N . ILE A 1 107 ? -0.328 -17.172 4.16 1 86.19 107 ILE A N 1
ATOM 844 C CA . ILE A 1 107 ? -0.192 -17.609 2.777 1 86.19 107 ILE A CA 1
ATOM 845 C C . ILE A 1 107 ? 1.206 -18.188 2.557 1 86.19 107 ILE A C 1
ATOM 847 O O . ILE A 1 107 ? 1.413 -19 1.655 1 86.19 107 ILE A O 1
ATOM 851 N N . ILE A 1 108 ? 2.104 -17.891 3.434 1 88.12 108 ILE A N 1
ATOM 852 C CA . ILE A 1 108 ? 3.502 -18.219 3.189 1 88.12 108 ILE A CA 1
ATOM 853 C C . ILE A 1 108 ? 3.678 -19.734 3.158 1 88.12 108 ILE A C 1
ATOM 855 O O . ILE A 1 108 ? 4.434 -20.266 2.338 1 88.12 108 ILE A O 1
ATOM 859 N N . GLY A 1 109 ? 3.031 -20.453 4.004 1 87.88 109 GLY A N 1
ATOM 860 C CA . GLY A 1 109 ? 3.125 -21.891 3.992 1 87.88 109 GLY A CA 1
ATOM 861 C C . GLY A 1 109 ? 2.682 -22.516 2.68 1 87.88 109 GLY A C 1
ATOM 862 O O . GLY A 1 109 ? 3.34 -23.422 2.16 1 87.88 109 GLY A O 1
ATOM 863 N N . LEU A 1 110 ? 1.631 -22.016 2.197 1 90 110 LEU A N 1
ATOM 864 C CA . LEU A 1 110 ? 1.099 -22.5 0.929 1 90 110 LEU A CA 1
ATOM 865 C C . LEU A 1 110 ? 2.049 -22.188 -0.219 1 90 110 LEU A C 1
ATOM 867 O O . LEU A 1 110 ? 2.281 -23.016 -1.092 1 90 110 LEU A O 1
ATOM 871 N N . LEU A 1 111 ? 2.607 -21.016 -0.208 1 90.81 111 LEU A N 1
ATOM 872 C CA . LEU A 1 111 ? 3.518 -20.594 -1.266 1 90.81 111 LEU A CA 1
ATOM 873 C C . LEU A 1 111 ? 4.801 -21.422 -1.241 1 90.81 111 LEU A C 1
ATOM 875 O O . LEU A 1 111 ? 5.332 -21.781 -2.293 1 90.81 111 LEU A O 1
ATOM 879 N N . THR A 1 112 ? 5.215 -21.688 -0.065 1 89.56 112 THR A N 1
ATOM 880 C CA . THR A 1 112 ? 6.414 -22.5 0.084 1 89.56 112 THR A CA 1
ATOM 881 C C . THR A 1 112 ? 6.188 -23.906 -0.47 1 89.56 112 THR A C 1
ATOM 883 O O . THR A 1 112 ? 7.016 -24.422 -1.219 1 89.56 112 THR A O 1
ATOM 886 N N . SER A 1 113 ? 5.129 -24.469 -0.144 1 91.56 113 SER A N 1
ATOM 887 C CA . SER A 1 113 ? 4.777 -25.797 -0.633 1 91.56 113 SER A CA 1
ATOM 888 C C . SER A 1 113 ? 4.625 -25.797 -2.15 1 91.56 113 SER A C 1
ATOM 890 O O . SER A 1 113 ? 5.059 -26.75 -2.818 1 91.56 113 SER A O 1
ATOM 892 N N . TYR A 1 114 ? 4.008 -24.812 -2.688 1 92.94 114 TYR A N 1
ATOM 893 C CA . TYR A 1 114 ? 3.791 -24.703 -4.125 1 92.94 114 TYR A CA 1
ATOM 894 C C . TYR A 1 114 ? 5.117 -24.641 -4.875 1 92.94 114 TYR A C 1
ATOM 896 O O . TYR A 1 114 ? 5.301 -25.328 -5.879 1 92.94 114 TYR A O 1
ATOM 904 N N . ARG A 1 115 ? 6.004 -23.844 -4.355 1 91.31 115 ARG A N 1
ATOM 905 C CA . ARG A 1 115 ? 7.305 -23.672 -4.996 1 91.31 115 ARG A CA 1
ATOM 906 C C . ARG A 1 115 ? 8.109 -24.969 -4.949 1 91.31 115 ARG A C 1
ATOM 908 O O . ARG A 1 115 ? 8.859 -25.281 -5.883 1 91.31 115 ARG A O 1
ATOM 915 N N . LYS A 1 116 ? 8.023 -25.656 -3.879 1 90.56 116 LYS A N 1
ATOM 916 C CA . LYS A 1 116 ? 8.727 -26.938 -3.729 1 90.56 116 LYS A CA 1
ATOM 917 C C . LYS A 1 116 ? 8.172 -27.984 -4.684 1 90.56 116 LYS A C 1
ATOM 919 O O . LYS A 1 116 ? 8.93 -28.734 -5.293 1 90.56 116 LYS A O 1
ATOM 924 N N . ARG A 1 117 ? 6.922 -28 -4.848 1 91 117 ARG A N 1
ATOM 925 C CA . ARG A 1 117 ? 6.25 -29.016 -5.66 1 91 117 ARG A CA 1
ATOM 926 C C . ARG A 1 117 ? 6.379 -28.703 -7.145 1 91 117 ARG A C 1
ATOM 928 O O . ARG A 1 117 ? 6.469 -29.609 -7.973 1 91 117 ARG A O 1
ATOM 935 N N . TYR A 1 118 ? 6.332 -27.453 -7.438 1 91.38 118 TYR A N 1
ATOM 936 C CA . TYR A 1 118 ? 6.391 -27.016 -8.828 1 91.38 118 TYR A CA 1
ATOM 937 C C . TYR A 1 118 ? 7.531 -26.031 -9.055 1 91.38 118 TYR A C 1
ATOM 939 O O . TYR A 1 118 ? 7.301 -24.875 -9.414 1 91.38 118 TYR A O 1
ATOM 947 N N . PRO A 1 119 ? 8.734 -26.469 -9.031 1 89 119 PRO A N 1
ATOM 948 C CA . PRO A 1 119 ? 9.891 -25.578 -9.117 1 89 119 PRO A CA 1
ATOM 949 C C . PRO A 1 119 ? 10.039 -24.938 -10.5 1 89 119 PRO A C 1
ATOM 951 O O . PRO A 1 119 ? 10.719 -23.906 -10.633 1 89 119 PRO A O 1
ATOM 954 N N . GLY A 1 120 ? 9.422 -25.438 -11.438 1 87.44 120 GLY A N 1
ATOM 955 C CA . GLY A 1 120 ? 9.516 -24.906 -12.781 1 87.44 120 GLY A CA 1
ATOM 956 C C . GLY A 1 120 ? 8.555 -23.75 -13.039 1 87.44 120 GLY A C 1
ATOM 957 O O . GLY A 1 120 ? 8.664 -23.062 -14.055 1 87.44 120 GLY A O 1
ATOM 958 N N . VAL A 1 121 ? 7.617 -23.516 -12.148 1 89.5 121 VAL A N 1
ATOM 959 C CA . VAL A 1 121 ? 6.629 -22.453 -12.312 1 89.5 121 VAL A CA 1
ATOM 960 C C . VAL A 1 121 ? 7.18 -21.156 -11.758 1 89.5 121 VAL A C 1
ATOM 962 O O . VAL A 1 121 ? 7.645 -21.109 -10.617 1 89.5 121 VAL A O 1
ATOM 965 N N . GLU A 1 122 ? 7.195 -20.141 -12.602 1 89.12 122 GLU A N 1
ATOM 966 C CA . GLU A 1 122 ? 7.562 -18.797 -12.133 1 89.12 122 GLU A CA 1
ATOM 967 C C . GLU A 1 122 ? 6.406 -18.125 -11.406 1 89.12 122 GLU A C 1
ATOM 969 O O . GLU A 1 122 ? 5.344 -17.891 -11.992 1 89.12 122 GLU A O 1
ATOM 974 N N . LEU A 1 123 ? 6.629 -17.828 -10.18 1 89.81 123 LEU A N 1
ATOM 975 C CA . LEU A 1 123 ? 5.617 -17.172 -9.367 1 89.81 123 LEU A CA 1
ATOM 976 C C . LEU A 1 123 ? 5.789 -15.648 -9.406 1 89.81 123 LEU A C 1
ATOM 978 O O . LEU A 1 123 ? 6.84 -15.133 -9.016 1 89.81 123 LEU A O 1
ATOM 982 N N . GLN A 1 124 ? 4.781 -14.969 -9.906 1 89.31 124 GLN A N 1
ATOM 983 C CA . GLN A 1 124 ? 4.719 -13.516 -9.883 1 89.31 124 GLN A CA 1
ATOM 984 C C . GLN A 1 124 ? 3.658 -13.023 -8.898 1 89.31 124 GLN A C 1
ATOM 986 O O . GLN A 1 124 ? 2.463 -13.242 -9.109 1 89.31 124 GLN A O 1
ATOM 991 N N . MET A 1 125 ? 4.133 -12.32 -7.918 1 89.62 125 MET A N 1
ATOM 992 C CA . MET A 1 125 ? 3.213 -11.883 -6.871 1 89.62 125 MET A CA 1
ATOM 993 C C . MET A 1 125 ? 2.934 -10.391 -6.984 1 89.62 125 MET A C 1
ATOM 995 O O . MET A 1 125 ? 3.854 -9.594 -7.184 1 89.62 125 MET A O 1
ATOM 999 N N . TYR A 1 126 ? 1.676 -10.07 -6.875 1 87.44 126 TYR A N 1
ATOM 1000 C CA . TYR A 1 126 ? 1.218 -8.688 -6.875 1 87.44 126 TYR A CA 1
ATOM 1001 C C . TYR A 1 126 ? 0.449 -8.367 -5.598 1 87.44 126 TYR A C 1
ATOM 1003 O O . TYR A 1 126 ? -0.463 -9.102 -5.215 1 87.44 126 TYR A O 1
ATOM 1011 N N . GLU A 1 127 ? 0.848 -7.27 -4.984 1 84.62 127 GLU A N 1
ATOM 1012 C CA . GLU A 1 127 ? 0.219 -6.895 -3.723 1 84.62 127 GLU A CA 1
ATOM 1013 C C . GLU A 1 127 ? -0.89 -5.867 -3.943 1 84.62 127 GLU A C 1
ATOM 1015 O O . GLU A 1 127 ? -0.637 -4.77 -4.441 1 84.62 127 GLU A O 1
ATOM 1020 N N . TYR A 1 128 ? -2.119 -6.266 -3.559 1 83.19 128 TYR A N 1
ATOM 1021 C CA . TYR A 1 128 ? -3.305 -5.414 -3.6 1 83.19 128 TYR A CA 1
ATOM 1022 C C . TYR A 1 128 ? -4.18 -5.641 -2.373 1 83.19 128 TYR A C 1
ATOM 1024 O O . TYR A 1 128 ? -4.02 -6.637 -1.663 1 83.19 128 TYR A O 1
ATOM 1032 N N . GLY A 1 129 ? -5.023 -4.641 -2.189 1 84.06 129 GLY A N 1
ATOM 1033 C CA . GLY A 1 129 ? -6.152 -4.961 -1.328 1 84.06 129 GLY A CA 1
ATOM 1034 C C . GLY A 1 129 ? -7.137 -5.922 -1.968 1 84.06 129 GLY A C 1
ATOM 1035 O O . GLY A 1 129 ? -7 -6.27 -3.143 1 84.06 129 GLY A O 1
ATOM 1036 N N . GLY A 1 130 ? -8.086 -6.395 -1.193 1 86.94 130 GLY A N 1
ATOM 1037 C CA . GLY A 1 130 ? -9.062 -7.34 -1.708 1 86.94 130 GLY A CA 1
ATOM 1038 C C . GLY A 1 130 ? -9.781 -6.844 -2.949 1 86.94 130 GLY A C 1
ATOM 1039 O O . GLY A 1 130 ? -9.906 -7.57 -3.936 1 86.94 130 GLY A O 1
ATOM 1040 N N . PHE A 1 131 ? -10.219 -5.633 -2.875 1 83 131 PHE A N 1
ATOM 1041 C CA . PHE A 1 131 ? -10.93 -5.047 -4.008 1 83 131 PHE A CA 1
ATOM 1042 C C . PHE A 1 131 ? -9.992 -4.871 -5.195 1 83 131 PHE A C 1
ATOM 1044 O O . PHE A 1 131 ? -10.383 -5.09 -6.344 1 83 131 PHE A O 1
ATOM 1051 N N . GLY A 1 132 ? -8.766 -4.539 -4.938 1 84.75 132 GLY A N 1
ATOM 1052 C CA . GLY A 1 132 ? -7.766 -4.469 -5.984 1 84.75 132 GLY A CA 1
ATOM 1053 C C . GLY A 1 132 ? -7.516 -5.801 -6.668 1 84.75 132 GLY A C 1
ATOM 1054 O O . GLY A 1 132 ? -7.355 -5.859 -7.887 1 84.75 132 GLY A O 1
ATOM 1055 N N . CYS A 1 133 ? -7.52 -6.734 -5.938 1 91.62 133 CYS A N 1
ATOM 1056 C CA . CYS A 1 133 ? -7.352 -8.078 -6.48 1 91.62 133 CYS A CA 1
ATOM 1057 C C . CYS A 1 133 ? -8.516 -8.445 -7.395 1 91.62 133 CYS A C 1
ATOM 1059 O O . CYS A 1 133 ? -8.312 -9.031 -8.461 1 91.62 133 CYS A O 1
ATOM 1061 N N . GLU A 1 134 ? -9.672 -8.078 -6.973 1 90.38 134 GLU A N 1
ATOM 1062 C CA . GLU A 1 134 ? -10.844 -8.359 -7.793 1 90.38 134 GLU A CA 1
ATOM 1063 C C . GLU A 1 134 ? -10.75 -7.672 -9.148 1 90.38 134 GLU A C 1
ATOM 1065 O O . GLU A 1 134 ? -10.984 -8.297 -10.188 1 90.38 134 GLU A O 1
ATOM 1070 N N . GLN A 1 135 ? -10.367 -6.449 -9.078 1 82.19 135 GLN A N 1
ATOM 1071 C CA . GLN A 1 135 ? -10.258 -5.668 -10.305 1 82.19 135 GLN A CA 1
ATOM 1072 C C . GLN A 1 135 ? -9.188 -6.238 -11.227 1 82.19 135 GLN A C 1
ATOM 1074 O O . GLN A 1 135 ? -9.375 -6.301 -12.445 1 82.19 135 GLN A O 1
ATOM 1079 N N . ALA A 1 136 ? -8.109 -6.645 -10.633 1 86.19 136 ALA A N 1
ATOM 1080 C CA . ALA A 1 136 ? -7.004 -7.203 -11.406 1 86.19 136 ALA A CA 1
ATOM 1081 C C . ALA A 1 136 ? -7.402 -8.523 -12.055 1 86.19 136 ALA A C 1
ATOM 1083 O O . ALA A 1 136 ? -6.957 -8.844 -13.156 1 86.19 136 ALA A O 1
ATOM 1084 N N . LEU A 1 137 ? -8.203 -9.258 -11.398 1 89.56 137 LEU A N 1
ATOM 1085 C CA . LEU A 1 137 ? -8.727 -10.5 -11.977 1 89.56 137 LEU A CA 1
ATOM 1086 C C . LEU A 1 137 ? -9.672 -10.203 -13.133 1 89.56 137 LEU A C 1
ATOM 1088 O O . LEU A 1 137 ? -9.594 -10.852 -14.18 1 89.56 137 LEU A O 1
ATOM 1092 N N . LEU A 1 138 ? -10.477 -9.227 -12.938 1 82.25 138 LEU A N 1
ATOM 1093 C CA . LEU A 1 138 ? -11.484 -8.898 -13.938 1 82.25 138 LEU A CA 1
ATOM 1094 C C . LEU A 1 138 ? -10.844 -8.312 -15.188 1 82.25 138 LEU A C 1
ATOM 1096 O O . LEU A 1 138 ? -11.383 -8.461 -16.297 1 82.25 138 LEU A O 1
ATOM 1100 N N . ASN A 1 139 ? -9.711 -7.684 -15 1 75.5 139 ASN A N 1
ATOM 1101 C CA . ASN A 1 139 ? -9.023 -7.145 -16.172 1 75.5 139 ASN A CA 1
ATOM 1102 C C . ASN A 1 139 ? -7.957 -8.109 -16.688 1 75.5 139 ASN A C 1
ATOM 1104 O O . ASN A 1 139 ? -7.125 -7.738 -17.516 1 75.5 139 ASN A O 1
ATOM 1108 N N . ASN A 1 140 ? -7.852 -9.234 -16.109 1 79.81 140 ASN A N 1
ATOM 1109 C CA . ASN A 1 140 ? -7.043 -10.367 -16.547 1 79.81 140 ASN A CA 1
ATOM 1110 C C . ASN A 1 140 ? -5.559 -10.125 -16.297 1 79.81 140 ASN A C 1
ATOM 1112 O O . ASN A 1 140 ? -4.707 -10.664 -17 1 79.81 140 ASN A O 1
ATOM 1116 N N . SER A 1 141 ? -5.27 -9.352 -15.367 1 82.5 141 SER A N 1
ATOM 1117 C CA . SER A 1 141 ? -3.871 -9.117 -15.023 1 82.5 141 SER A CA 1
ATOM 1118 C C . SER A 1 141 ? -3.396 -10.078 -13.938 1 82.5 141 SER A C 1
ATOM 1120 O O . SER A 1 141 ? -2.205 -10.133 -13.625 1 82.5 141 SER A O 1
ATOM 1122 N N . LEU A 1 142 ? -4.355 -10.844 -13.383 1 91.38 142 LEU A N 1
ATOM 1123 C CA . LEU A 1 142 ? -4.066 -11.898 -12.414 1 91.38 142 LEU A CA 1
ATOM 1124 C C . LEU A 1 142 ? -4.727 -13.211 -12.82 1 91.38 142 LEU A C 1
ATOM 1126 O O . LEU A 1 142 ? -5.719 -13.203 -13.555 1 91.38 142 LEU A O 1
ATOM 1130 N N . ASP A 1 143 ? -4.094 -14.297 -12.367 1 91.69 143 ASP A N 1
ATOM 1131 C CA . ASP A 1 143 ? -4.68 -15.609 -12.602 1 91.69 143 ASP A CA 1
ATOM 1132 C C . ASP A 1 143 ? -5.562 -16.031 -11.43 1 91.69 143 ASP A C 1
ATOM 1134 O O . ASP A 1 143 ? -6.574 -16.719 -11.617 1 91.69 143 ASP A O 1
ATOM 1138 N N . ILE A 1 144 ? -5.125 -15.758 -10.289 1 94.31 144 ILE A N 1
ATOM 1139 C CA . ILE A 1 144 ? -5.777 -16.141 -9.039 1 94.31 144 ILE A CA 1
ATOM 1140 C C . ILE A 1 144 ? -5.332 -15.203 -7.918 1 94.31 144 ILE A C 1
ATOM 1142 O O . ILE A 1 144 ? -4.273 -14.57 -8.016 1 94.31 144 ILE A O 1
ATOM 1146 N N . ALA A 1 145 ? -6.219 -15.039 -6.875 1 95.62 145 ALA A N 1
ATOM 1147 C CA . ALA A 1 145 ? -5.855 -14.102 -5.816 1 95.62 145 ALA A CA 1
ATOM 1148 C C . ALA A 1 145 ? -6.402 -14.555 -4.469 1 95.62 145 ALA A C 1
ATOM 1150 O O . ALA A 1 145 ? -7.426 -15.242 -4.406 1 95.62 145 ALA A O 1
ATOM 1151 N N . PHE A 1 146 ? -5.676 -14.18 -3.459 1 93.44 146 PHE A N 1
ATOM 1152 C CA . PHE A 1 146 ? -6.18 -14.281 -2.096 1 93.44 146 PHE A CA 1
ATOM 1153 C C . PHE A 1 146 ? -7 -13.047 -1.729 1 93.44 146 PHE A C 1
ATOM 1155 O O . PHE A 1 146 ? -6.633 -11.93 -2.084 1 93.44 146 PHE A O 1
ATOM 1162 N N . THR A 1 147 ? -8.141 -13.289 -1.05 1 91.38 147 THR A N 1
ATOM 1163 C CA . THR A 1 147 ? -8.93 -12.156 -0.581 1 91.38 147 THR A CA 1
ATOM 1164 C C . THR A 1 147 ? -9.781 -12.547 0.62 1 91.38 147 THR A C 1
ATOM 1166 O O . THR A 1 147 ? -9.742 -13.695 1.072 1 91.38 147 THR A O 1
ATOM 1169 N N . ALA A 1 148 ? -10.359 -11.555 1.169 1 90.69 148 ALA A N 1
ATOM 1170 C CA . ALA A 1 148 ? -11.375 -11.781 2.193 1 90.69 148 ALA A CA 1
ATOM 1171 C C . ALA A 1 148 ? -12.781 -11.75 1.593 1 90.69 148 ALA A C 1
ATOM 1173 O O . ALA A 1 148 ? -13.047 -10.984 0.662 1 90.69 148 ALA A O 1
ATOM 1174 N N . LEU A 1 149 ? -13.688 -12.523 2.119 1 90.12 149 LEU A N 1
ATOM 1175 C CA . LEU A 1 149 ? -15.078 -12.57 1.691 1 90.12 149 LEU A CA 1
ATOM 1176 C C . LEU A 1 149 ? -15.938 -11.641 2.539 1 90.12 149 LEU A C 1
ATOM 1178 O O . LEU A 1 149 ? -15.617 -11.367 3.695 1 90.12 149 LEU A O 1
ATOM 1182 N N . PRO A 1 150 ? -17.016 -11.156 1.977 1 88.81 150 PRO A N 1
ATOM 1183 C CA . PRO A 1 150 ? -17.516 -11.383 0.614 1 88.81 150 PRO A CA 1
ATOM 1184 C C . PRO A 1 150 ? -16.797 -10.523 -0.421 1 88.81 150 PRO A C 1
ATOM 1186 O O . PRO A 1 150 ? -16.297 -9.445 -0.092 1 88.81 150 PRO A O 1
ATOM 1189 N N . THR A 1 151 ? -16.797 -11.016 -1.637 1 89.25 151 THR A N 1
ATOM 1190 C CA . THR A 1 151 ? -16.266 -10.203 -2.73 1 89.25 151 THR A CA 1
ATOM 1191 C C . THR A 1 151 ? -17.312 -9.195 -3.201 1 89.25 151 THR A C 1
ATOM 1193 O O . THR A 1 151 ? -18.516 -9.375 -2.969 1 89.25 151 THR A O 1
ATOM 1196 N N . THR A 1 152 ? -16.828 -8.117 -3.77 1 83.44 152 THR A N 1
ATOM 1197 C CA . THR A 1 152 ? -17.719 -7.109 -4.352 1 83.44 152 THR A CA 1
ATOM 1198 C C . THR A 1 152 ? -18.344 -7.625 -5.637 1 83.44 152 THR A C 1
ATOM 1200 O O . THR A 1 152 ? -19.531 -7.359 -5.906 1 83.44 152 THR A O 1
ATOM 1203 N N . HIS A 1 153 ? -17.578 -8.32 -6.414 1 86.5 153 HIS A N 1
ATOM 1204 C CA . HIS A 1 153 ? -18.047 -8.836 -7.695 1 86.5 153 HIS A CA 1
ATOM 1205 C C . HIS A 1 153 ? -18.406 -10.32 -7.602 1 86.5 153 HIS A C 1
ATOM 1207 O O . HIS A 1 153 ? -17.844 -11.141 -8.328 1 86.5 153 HIS A O 1
ATOM 1213 N N . GLU A 1 154 ? -19.391 -10.617 -6.891 1 85.38 154 GLU A N 1
ATOM 1214 C CA . GLU A 1 154 ? -19.75 -11.992 -6.535 1 85.38 154 GLU A CA 1
ATOM 1215 C C . GLU A 1 154 ? -20.203 -12.773 -7.766 1 85.38 154 GLU A C 1
ATOM 1217 O O . GLU A 1 154 ? -20.031 -13.992 -7.82 1 85.38 154 GLU A O 1
ATOM 1222 N N . THR A 1 155 ? -20.672 -12.062 -8.758 1 85.44 155 THR A N 1
ATOM 1223 C CA . THR A 1 155 ? -21.219 -12.742 -9.922 1 85.44 155 THR A CA 1
ATOM 1224 C C . THR A 1 155 ? -20.109 -13.078 -10.922 1 85.44 155 THR A C 1
ATOM 1226 O O . THR A 1 155 ? -20.219 -14.055 -11.664 1 85.44 155 THR A O 1
ATOM 1229 N N . GLU A 1 156 ? -19.109 -12.367 -10.891 1 91.19 156 GLU A N 1
ATOM 1230 C CA . GLU A 1 156 ? -18.062 -12.523 -11.891 1 91.19 156 GLU A CA 1
ATOM 1231 C C . GLU A 1 156 ? -16.906 -13.367 -11.359 1 91.19 156 GLU A C 1
ATOM 1233 O O . GLU A 1 156 ? -16.078 -13.867 -12.133 1 91.19 156 GLU A O 1
ATOM 1238 N N . LEU A 1 157 ? -16.922 -13.508 -10.086 1 94.12 157 LEU A N 1
ATOM 1239 C CA . LEU A 1 157 ? -15.797 -14.203 -9.453 1 94.12 157 LEU A CA 1
ATOM 1240 C C . LEU A 1 157 ? -16.297 -15.43 -8.688 1 94.12 157 LEU A C 1
ATOM 1242 O O . LEU A 1 157 ? -17.359 -15.391 -8.07 1 94.12 157 LEU A O 1
ATOM 1246 N N . ILE A 1 158 ? -15.508 -16.5 -8.719 1 94 158 ILE A N 1
ATOM 1247 C CA . ILE A 1 158 ? -15.703 -17.703 -7.906 1 94 158 ILE A CA 1
ATOM 1248 C C . ILE A 1 158 ? -14.711 -17.703 -6.75 1 94 158 ILE A C 1
ATOM 1250 O O . ILE A 1 158 ? -13.656 -17.062 -6.82 1 94 158 ILE A O 1
ATOM 1254 N N . ASN A 1 159 ? -15.102 -18.297 -5.715 1 93.81 159 ASN A N 1
ATOM 1255 C CA . ASN A 1 159 ? -14.203 -18.328 -4.566 1 93.81 159 ASN A CA 1
ATOM 1256 C C . ASN A 1 159 ? -14.109 -19.734 -3.975 1 93.81 159 ASN A C 1
ATOM 1258 O O . ASN A 1 159 ? -15.008 -20.547 -4.164 1 93.81 159 ASN A O 1
ATOM 1262 N N . GLN A 1 160 ? -13.016 -20.047 -3.363 1 93.12 160 GLN A N 1
ATOM 1263 C CA . GLN A 1 160 ? -12.781 -21.188 -2.502 1 93.12 160 GLN A CA 1
ATOM 1264 C C . GLN A 1 160 ? -12.383 -20.75 -1.094 1 93.12 160 GLN A C 1
ATOM 1266 O O . GLN A 1 160 ? -11.281 -20.25 -0.882 1 93.12 160 GLN A O 1
ATOM 1271 N N . PRO A 1 161 ? -13.32 -21.031 -0.133 1 93 161 PRO A N 1
ATOM 1272 C CA . PRO A 1 161 ? -12.984 -20.672 1.241 1 93 161 PRO A CA 1
ATOM 1273 C C . PRO A 1 161 ? -11.758 -21.422 1.769 1 93 161 PRO A C 1
ATOM 1275 O O . PRO A 1 161 ? -11.594 -22.609 1.49 1 93 161 PRO A O 1
ATOM 1278 N N . LEU A 1 162 ? -10.914 -20.75 2.469 1 91.12 162 LEU A N 1
ATOM 1279 C CA . LEU A 1 162 ? -9.719 -21.344 3.057 1 91.12 162 LEU A CA 1
ATOM 1280 C C . LEU A 1 162 ? -9.859 -21.453 4.57 1 91.12 162 LEU A C 1
ATOM 1282 O O . LEU A 1 162 ? -9.828 -22.562 5.113 1 91.12 162 LEU A O 1
ATOM 1286 N N . THR A 1 163 ? -9.914 -20.344 5.238 1 89.88 163 THR A N 1
ATOM 1287 C CA . THR A 1 163 ? -10.023 -20.312 6.691 1 89.88 163 THR A CA 1
ATOM 1288 C C . THR A 1 163 ? -10.727 -19.047 7.16 1 89.88 163 THR A C 1
ATOM 1290 O O . THR A 1 163 ? -10.984 -18.141 6.363 1 89.88 163 THR A O 1
ATOM 1293 N N . LYS A 1 164 ? -11.172 -19.109 8.414 1 92.88 164 LYS A N 1
ATOM 1294 C CA . LYS A 1 164 ? -11.828 -17.953 9.023 1 92.88 164 LYS A CA 1
ATOM 1295 C C . LYS A 1 164 ? -11.219 -17.641 10.391 1 92.88 164 LYS A C 1
ATOM 1297 O O . LYS A 1 164 ? -10.836 -18.547 11.133 1 92.88 164 LYS A O 1
ATOM 1302 N N . TYR A 1 165 ? -11.109 -16.359 10.633 1 94.12 165 TYR A N 1
ATOM 1303 C CA . TYR A 1 165 ? -10.617 -15.914 11.922 1 94.12 165 TYR A CA 1
ATOM 1304 C C . TYR A 1 165 ? -11.555 -14.875 12.531 1 94.12 165 TYR A C 1
ATOM 1306 O O . TYR A 1 165 ? -12.227 -14.133 11.812 1 94.12 165 TYR A O 1
ATOM 1314 N N . PRO A 1 166 ? -11.57 -14.797 13.875 1 96.5 166 PRO A N 1
ATOM 1315 C CA . PRO A 1 166 ? -12.336 -13.727 14.508 1 96.5 166 PRO A CA 1
ATOM 1316 C C . PRO A 1 166 ? -11.75 -12.336 14.25 1 96.5 166 PRO A C 1
ATOM 1318 O O . PRO A 1 166 ? -10.523 -12.195 14.156 1 96.5 166 PRO A O 1
ATOM 1321 N N . LEU A 1 167 ? -12.617 -11.398 14.086 1 96.69 167 LEU A N 1
ATOM 1322 C CA . LEU A 1 167 ? -12.234 -9.992 14.117 1 96.69 167 LEU A CA 1
ATOM 1323 C C . LEU A 1 167 ? -12.438 -9.406 15.508 1 96.69 167 LEU A C 1
ATOM 1325 O O . LEU A 1 167 ? -13.531 -9.516 16.078 1 96.69 167 LEU A O 1
ATOM 1329 N N . LEU A 1 168 ? -11.438 -8.773 16.016 1 97.88 168 LEU A N 1
ATOM 1330 C CA . LEU A 1 168 ? -11.445 -8.305 17.391 1 97.88 168 LEU A CA 1
ATOM 1331 C C . LEU A 1 168 ? -11.266 -6.789 17.453 1 97.88 168 LEU A C 1
ATOM 1333 O O . LEU A 1 168 ? -10.516 -6.215 16.672 1 97.88 168 LEU A O 1
ATOM 1337 N N . ALA A 1 169 ? -11.961 -6.234 18.375 1 98 169 ALA A N 1
ATOM 1338 C CA . ALA A 1 169 ? -11.734 -4.82 18.672 1 98 169 ALA A CA 1
ATOM 1339 C C . ALA A 1 169 ? -10.391 -4.605 19.359 1 98 169 ALA A C 1
ATOM 1341 O O . ALA A 1 169 ? -10.039 -5.324 20.297 1 98 169 ALA A O 1
ATOM 1342 N N . CYS A 1 170 ? -9.641 -3.715 18.828 1 97.5 170 CYS A N 1
ATOM 1343 C CA . CYS A 1 170 ? -8.328 -3.375 19.344 1 97.5 170 CYS A CA 1
ATOM 1344 C C . CYS A 1 170 ? -8.359 -2.047 20.094 1 97.5 170 CYS A C 1
ATOM 1346 O O . CYS A 1 170 ? -8.711 -1.015 19.516 1 97.5 170 CYS A O 1
ATOM 1348 N N . LEU A 1 171 ? -7.988 -2.068 21.391 1 96.75 171 LEU A N 1
ATOM 1349 C CA . LEU A 1 171 ? -8.047 -0.907 22.266 1 96.75 171 LEU A CA 1
ATOM 1350 C C . LEU A 1 171 ? -6.758 -0.762 23.062 1 96.75 171 LEU A C 1
ATOM 1352 O O . LEU A 1 171 ? -6.105 -1.758 23.375 1 96.75 171 LEU A O 1
ATOM 1356 N N . PRO A 1 172 ? -6.426 0.539 23.438 1 96.19 172 PRO A N 1
ATOM 1357 C CA . PRO A 1 172 ? -5.383 0.665 24.453 1 96.19 172 PRO A CA 1
ATOM 1358 C C . PRO A 1 172 ? -5.77 0.013 25.781 1 96.19 172 PRO A C 1
ATOM 1360 O O . PRO A 1 172 ? -6.949 -0.004 26.141 1 96.19 172 PRO A O 1
ATOM 1363 N N . GLU A 1 173 ? -4.801 -0.406 26.484 1 94.25 173 GLU A N 1
ATOM 1364 C CA . GLU A 1 173 ? -5.031 -1.108 27.734 1 94.25 173 GLU A CA 1
ATOM 1365 C C . GLU A 1 173 ? -5.781 -0.227 28.734 1 94.25 173 GLU A C 1
ATOM 1367 O O . GLU A 1 173 ? -6.598 -0.72 29.516 1 94.25 173 GLU A O 1
ATOM 1372 N N . ALA A 1 174 ? -5.512 1.028 28.656 1 94.31 174 ALA A N 1
ATOM 1373 C CA . ALA A 1 174 ? -6.082 1.95 29.641 1 94.31 174 ALA A CA 1
ATOM 1374 C C . ALA A 1 174 ? -7.398 2.533 29.141 1 94.31 174 ALA A C 1
ATOM 1376 O O . ALA A 1 174 ? -8.016 3.363 29.812 1 94.31 174 ALA A O 1
ATOM 1377 N N . HIS A 1 175 ? -7.879 2.119 27.984 1 95.88 175 HIS A N 1
ATOM 1378 C CA . HIS A 1 175 ? -9.102 2.672 27.422 1 95.88 175 HIS A CA 1
ATOM 1379 C C . HIS A 1 175 ? -10.32 2.283 28.25 1 95.88 175 HIS A C 1
ATOM 1381 O O . HIS A 1 175 ? -10.406 1.154 28.75 1 95.88 175 HIS A O 1
ATOM 1387 N N . PRO A 1 176 ? -11.289 3.111 28.422 1 96.31 176 PRO A N 1
ATOM 1388 C CA . PRO A 1 176 ? -12.484 2.816 29.219 1 96.31 176 PRO A CA 1
ATOM 1389 C C . PRO A 1 176 ? -13.227 1.568 28.734 1 96.31 176 PRO A C 1
ATOM 1391 O O . PRO A 1 176 ? -13.75 0.805 29.547 1 96.31 176 PRO A O 1
ATOM 1394 N N . LEU A 1 177 ? -13.25 1.35 27.516 1 97.12 177 LEU A N 1
ATOM 1395 C CA . LEU A 1 177 ? -13.977 0.223 26.938 1 97.12 177 LEU A CA 1
ATOM 1396 C C . LEU A 1 177 ? -13.266 -1.092 27.234 1 97.12 177 LEU A C 1
ATOM 1398 O O . LEU A 1 177 ? -13.828 -2.17 27.031 1 97.12 177 LEU A O 1
ATOM 1402 N N . ALA A 1 178 ? -12.039 -1.01 27.703 1 95.69 178 ALA A N 1
ATOM 1403 C CA . ALA A 1 178 ? -11.258 -2.209 28 1 95.69 178 ALA A CA 1
ATOM 1404 C C . ALA A 1 178 ? -11.883 -2.994 29.156 1 95.69 178 ALA A C 1
ATOM 1406 O O . ALA A 1 178 ? -11.586 -4.176 29.344 1 95.69 178 ALA A O 1
ATOM 1407 N N . ALA A 1 179 ? -12.719 -2.395 29.859 1 95.88 179 ALA A N 1
ATOM 1408 C CA . ALA A 1 179 ? -13.383 -3.033 31 1 95.88 179 ALA A CA 1
ATOM 1409 C C . ALA A 1 179 ? -14.484 -3.975 30.531 1 95.88 179 ALA A C 1
ATOM 1411 O O . ALA A 1 179 ? -14.898 -4.879 31.25 1 95.88 179 ALA A O 1
ATOM 1412 N N . LYS A 1 180 ? -14.945 -3.783 29.312 1 96.81 180 LYS A N 1
ATOM 1413 C CA . LYS A 1 180 ? -16 -4.633 28.766 1 96.81 180 LYS A CA 1
ATOM 1414 C C . LYS A 1 180 ? -15.422 -5.953 28.25 1 96.81 180 LYS A C 1
ATOM 1416 O O . LYS A 1 180 ? -14.297 -6 27.766 1 96.81 180 LYS A O 1
ATOM 1421 N N . SER A 1 181 ? -16.219 -7.004 28.359 1 96.19 181 SER A N 1
ATOM 1422 C CA . SER A 1 181 ? -15.797 -8.312 27.875 1 96.19 181 SER A CA 1
ATOM 1423 C C . SER A 1 181 ? -15.984 -8.438 26.359 1 96.19 181 SER A C 1
ATOM 1425 O O . SER A 1 181 ? -15.328 -9.25 25.719 1 96.19 181 SER A O 1
ATOM 1427 N N . TYR A 1 182 ? -16.938 -7.715 25.859 1 97.44 182 TYR A N 1
ATOM 1428 C CA . TYR A 1 182 ? -17.203 -7.645 24.438 1 97.44 182 TYR A CA 1
ATOM 1429 C C . TYR A 1 182 ? -17.656 -6.246 24.031 1 97.44 182 TYR A C 1
ATOM 1431 O O . TYR A 1 182 ? -18.031 -5.438 24.875 1 97.44 182 TYR A O 1
ATOM 1439 N N . LEU A 1 183 ? -17.547 -5.945 22.734 1 98 183 LEU A N 1
ATOM 1440 C CA . LEU A 1 183 ? -17.969 -4.637 22.25 1 98 183 LEU A CA 1
ATOM 1441 C C . LEU A 1 183 ? -19.047 -4.777 21.172 1 98 183 LEU A C 1
ATOM 1443 O O . LEU A 1 183 ? -19.062 -5.762 20.438 1 98 183 LEU A O 1
ATOM 1447 N N . SER A 1 184 ? -19.938 -3.834 21.141 1 97.62 184 SER A N 1
ATOM 1448 C CA . SER A 1 184 ? -20.891 -3.656 20.047 1 97.62 184 SER A CA 1
ATOM 1449 C C . SER A 1 184 ? -20.516 -2.455 19.188 1 97.62 184 SER A C 1
ATOM 1451 O O . SER A 1 184 ? -19.656 -1.663 19.547 1 97.62 184 SER A O 1
ATOM 1453 N N . TRP A 1 185 ? -21.156 -2.375 18.047 1 97.44 185 TRP A N 1
ATOM 1454 C CA . TRP A 1 185 ? -20.891 -1.266 17.141 1 97.44 185 TRP A CA 1
ATOM 1455 C C . TRP A 1 185 ? -21.156 0.072 17.812 1 97.44 185 TRP A C 1
ATOM 1457 O O . TRP A 1 185 ? -20.438 1.048 17.594 1 97.44 185 TRP A O 1
ATOM 1467 N N . GLN A 1 186 ? -22.141 0.124 18.688 1 97.25 186 GLN A N 1
ATOM 1468 C CA . GLN A 1 186 ? -22.547 1.35 19.359 1 97.25 186 GLN A CA 1
ATOM 1469 C C . GLN A 1 186 ? -21.438 1.857 20.281 1 97.25 186 GLN A C 1
ATOM 1471 O O . GLN A 1 186 ? -21.328 3.062 20.531 1 97.25 186 GLN A O 1
ATOM 1476 N N . ASP A 1 187 ? -20.641 0.96 20.734 1 97.38 187 ASP A N 1
ATOM 1477 C CA . ASP A 1 187 ? -19.547 1.326 21.641 1 97.38 187 ASP A CA 1
ATOM 1478 C C . ASP A 1 187 ? -18.516 2.205 20.938 1 97.38 187 ASP A C 1
ATOM 1480 O O . ASP A 1 187 ? -17.781 2.947 21.594 1 97.38 187 ASP A O 1
ATOM 1484 N N . PHE A 1 188 ? -18.438 2.158 19.562 1 97 188 PHE A N 1
ATOM 1485 C CA . PHE A 1 188 ? -17.422 2.877 18.797 1 97 188 PHE A CA 1
ATOM 1486 C C . PHE A 1 188 ? -17.875 4.301 18.5 1 97 188 PHE A C 1
ATOM 1488 O O . PHE A 1 188 ? -17.062 5.152 18.125 1 97 188 PHE A O 1
ATOM 1495 N N . GLU A 1 189 ? -19.078 4.613 18.609 1 94.5 189 GLU A N 1
ATOM 1496 C CA . GLU A 1 189 ? -19.703 5.844 18.141 1 94.5 189 GLU A CA 1
ATOM 1497 C C . GLU A 1 189 ? -19.016 7.074 18.719 1 94.5 189 GLU A C 1
ATOM 1499 O O . GLU A 1 189 ? -18.781 8.055 18.016 1 94.5 189 GLU A O 1
ATOM 1504 N N . PRO A 1 190 ? -18.672 7.031 20 1 95 190 PRO A N 1
ATOM 1505 C CA . PRO A 1 190 ? -18.109 8.242 20.594 1 95 190 PRO A CA 1
ATOM 1506 C C . PRO A 1 190 ? -16.625 8.414 20.297 1 95 190 PRO A C 1
ATOM 1508 O O . PRO A 1 190 ? -16.031 9.445 20.656 1 95 190 PRO A O 1
ATOM 1511 N N . TYR A 1 191 ? -16.031 7.453 19.734 1 96 191 TYR A N 1
ATOM 1512 C CA . TYR A 1 191 ? -14.57 7.453 19.641 1 96 191 TYR A CA 1
ATOM 1513 C C . TYR A 1 191 ? -14.117 7.496 18.188 1 96 191 TYR A C 1
ATOM 1515 O O . TYR A 1 191 ? -14.812 7.004 17.297 1 96 191 TYR A O 1
ATOM 1523 N N . PRO A 1 192 ? -12.867 8.133 17.938 1 95.38 192 PRO A N 1
ATOM 1524 C CA . PRO A 1 192 ? -12.289 8.016 16.594 1 95.38 192 PRO A CA 1
ATOM 1525 C C . PRO A 1 192 ? -11.969 6.574 16.203 1 95.38 192 PRO A C 1
ATOM 1527 O O . PRO A 1 192 ? -11.664 5.754 17.078 1 95.38 192 PRO A O 1
ATOM 1530 N N . PHE A 1 193 ? -12.109 6.336 14.945 1 97.06 193 PHE A N 1
ATOM 1531 C CA . PHE A 1 193 ? -11.883 4.992 14.422 1 97.06 193 PHE A CA 1
ATOM 1532 C C . PHE A 1 193 ? -10.789 5.008 13.359 1 97.06 193 PHE A C 1
ATOM 1534 O O . PHE A 1 193 ? -10.727 5.918 12.531 1 97.06 193 PHE A O 1
ATOM 1541 N N . ILE A 1 194 ? -9.875 4.07 13.492 1 95.5 194 ILE A N 1
ATOM 1542 C CA . ILE A 1 194 ? -8.828 3.887 12.5 1 95.5 194 ILE A CA 1
ATOM 1543 C C . ILE A 1 194 ? -9.188 2.721 11.578 1 95.5 194 ILE A C 1
ATOM 1545 O O . ILE A 1 194 ? -9.32 1.583 12.031 1 95.5 194 ILE A O 1
ATOM 1549 N N . LEU A 1 195 ? -9.32 3.049 10.289 1 94.12 195 LEU A N 1
ATOM 1550 C CA . LEU A 1 195 ? -9.805 2.074 9.32 1 94.12 195 LEU A CA 1
ATOM 1551 C C . LEU A 1 195 ? -8.727 1.744 8.289 1 94.12 195 LEU A C 1
ATOM 1553 O O . LEU A 1 195 ? -7.727 2.457 8.188 1 94.12 195 LEU A O 1
ATOM 1557 N N . TYR A 1 196 ? -8.891 0.63 7.66 1 90.38 196 TYR A N 1
ATOM 1558 C CA . TYR A 1 196 ? -8.039 0.258 6.539 1 90.38 196 TYR A CA 1
ATOM 1559 C C . TYR A 1 196 ? -8.281 1.174 5.344 1 90.38 196 TYR A C 1
ATOM 1561 O O . TYR A 1 196 ? -9.297 1.873 5.285 1 90.38 196 TYR A O 1
ATOM 1569 N N . ASN A 1 197 ? -7.289 1.11 4.434 1 83.69 197 ASN A N 1
ATOM 1570 C CA . ASN A 1 197 ? -7.477 1.843 3.184 1 83.69 197 ASN A CA 1
ATOM 1571 C C . ASN A 1 197 ? -8.719 1.363 2.436 1 83.69 197 ASN A C 1
ATOM 1573 O O . ASN A 1 197 ? -9.164 0.232 2.629 1 83.69 197 ASN A O 1
ATOM 1577 N N . GLU A 1 198 ? -9.18 2.129 1.52 1 77.62 198 GLU A N 1
ATOM 1578 C CA . GLU A 1 198 ? -10.469 1.905 0.883 1 77.62 198 GLU A CA 1
ATOM 1579 C C . GLU A 1 198 ? -10.43 0.686 -0.033 1 77.62 198 GLU A C 1
ATOM 1581 O O . GLU A 1 198 ? -11.469 0.074 -0.308 1 77.62 198 GLU A O 1
ATOM 1586 N N . ASP A 1 199 ? -9.312 0.356 -0.489 1 77.38 199 ASP A N 1
ATOM 1587 C CA . ASP A 1 199 ? -9.242 -0.762 -1.424 1 77.38 199 ASP A CA 1
ATOM 1588 C C . ASP A 1 199 ? -9.18 -2.096 -0.682 1 77.38 199 ASP A C 1
ATOM 1590 O O . ASP A 1 199 ? -9.195 -3.16 -1.305 1 77.38 199 ASP A O 1
ATOM 1594 N N . PHE A 1 200 ? -9.234 -2.002 0.665 1 83.88 200 PHE A N 1
ATOM 1595 C CA . PHE A 1 200 ? -9.242 -3.23 1.452 1 83.88 200 PHE A CA 1
ATOM 1596 C C . PHE A 1 200 ? -10.664 -3.766 1.596 1 83.88 200 PHE A C 1
ATOM 1598 O O . PHE A 1 200 ? -11.602 -3.002 1.836 1 83.88 200 PHE A O 1
ATOM 1605 N N . SER A 1 201 ? -10.805 -5.082 1.488 1 86.81 201 SER A N 1
ATOM 1606 C CA . SER A 1 201 ? -12.094 -5.727 1.691 1 86.81 201 SER A CA 1
ATOM 1607 C C . SER A 1 201 ? -12.609 -5.508 3.111 1 86.81 201 SER A C 1
ATOM 1609 O O . SER A 1 201 ? -13.812 -5.344 3.326 1 86.81 201 SER A O 1
ATOM 1611 N N . LEU A 1 202 ? -11.734 -5.457 4.027 1 88.81 202 LEU A N 1
ATOM 1612 C CA . LEU A 1 202 ? -12.109 -5.281 5.426 1 88.81 202 LEU A CA 1
ATOM 1613 C C . LEU A 1 202 ? -12.703 -3.896 5.656 1 88.81 202 LEU A C 1
ATOM 1615 O O . LEU A 1 202 ? -13.602 -3.732 6.488 1 88.81 202 LEU A O 1
ATOM 1619 N N . ALA A 1 203 ? -12.117 -2.928 4.98 1 90.19 203 ALA A N 1
ATOM 1620 C CA . ALA A 1 203 ? -12.68 -1.585 5.102 1 90.19 203 ALA A CA 1
ATOM 1621 C C . ALA A 1 203 ? -14.141 -1.563 4.68 1 90.19 203 ALA A C 1
ATOM 1623 O O . ALA A 1 203 ? -14.984 -0.983 5.371 1 90.19 203 ALA A O 1
ATOM 1624 N N . LYS A 1 204 ? -14.414 -2.205 3.582 1 86.19 204 LYS A N 1
ATOM 1625 C CA . LYS A 1 204 ? -15.781 -2.281 3.072 1 86.19 204 LYS A CA 1
ATOM 1626 C C . LYS A 1 204 ? -16.688 -3.066 4.023 1 86.19 204 LYS A C 1
ATOM 1628 O O . LYS A 1 204 ? -17.812 -2.66 4.293 1 86.19 204 LYS A O 1
ATOM 1633 N N . LEU A 1 205 ? -16.219 -4.125 4.48 1 89.62 205 LEU A N 1
ATOM 1634 C CA . LEU A 1 205 ? -16.969 -4.977 5.395 1 89.62 205 LEU A CA 1
ATOM 1635 C C . LEU A 1 205 ? -17.328 -4.227 6.676 1 89.62 205 LEU A C 1
ATOM 1637 O O . LEU A 1 205 ? -18.484 -4.234 7.109 1 89.62 205 LEU A O 1
ATOM 1641 N N . ILE A 1 206 ? -16.359 -3.592 7.234 1 94 206 ILE A N 1
ATOM 1642 C CA . ILE A 1 206 ? -16.516 -2.875 8.492 1 94 206 ILE A CA 1
ATOM 1643 C C . ILE A 1 206 ? -17.516 -1.729 8.312 1 94 206 ILE A C 1
ATOM 1645 O O . ILE A 1 206 ? -18.422 -1.543 9.125 1 94 206 ILE A O 1
ATOM 1649 N N . ASN A 1 207 ? -17.344 -1.045 7.238 1 91.38 207 ASN A N 1
ATOM 1650 C CA . ASN A 1 207 ? -18.266 0.049 6.949 1 91.38 207 ASN A CA 1
ATOM 1651 C C . ASN A 1 207 ? -19.703 -0.454 6.773 1 91.38 207 ASN A C 1
ATOM 1653 O O . ASN A 1 207 ? -20.641 0.128 7.32 1 91.38 207 ASN A O 1
ATOM 1657 N N . ARG A 1 208 ? -19.828 -1.463 6.035 1 90.12 208 ARG A N 1
ATOM 1658 C CA . ARG A 1 208 ? -21.156 -2.025 5.762 1 90.12 208 ARG A CA 1
ATOM 1659 C C . ARG A 1 208 ? -21.812 -2.508 7.043 1 90.12 208 ARG A C 1
ATOM 1661 O O . ARG A 1 208 ? -22.984 -2.207 7.293 1 90.12 208 ARG A O 1
ATOM 1668 N N . LEU A 1 209 ? -21.109 -3.201 7.828 1 92.94 209 LEU A N 1
ATOM 1669 C CA . LEU A 1 209 ? -21.672 -3.816 9.023 1 92.94 209 LEU A CA 1
ATOM 1670 C C . LEU A 1 209 ? -21.984 -2.764 10.086 1 92.94 209 LEU A C 1
ATOM 1672 O O . LEU A 1 209 ? -22.984 -2.865 10.789 1 92.94 209 LEU A O 1
ATOM 1676 N N . SER A 1 210 ? -21.109 -1.793 10.211 1 95.62 210 SER A N 1
ATOM 1677 C CA . SER A 1 210 ? -21.391 -0.721 11.164 1 95.62 210 SER A CA 1
ATOM 1678 C C . SER A 1 210 ? -22.641 0.06 10.766 1 95.62 210 SER A C 1
ATOM 1680 O O . SER A 1 210 ? -23.484 0.366 11.609 1 95.62 210 SER A O 1
ATOM 1682 N N . ARG A 1 211 ? -22.781 0.314 9.523 1 93.44 211 ARG A N 1
ATOM 1683 C CA . ARG A 1 211 ? -23.938 1.039 9.023 1 93.44 211 ARG A CA 1
ATOM 1684 C C . ARG A 1 211 ? -25.219 0.23 9.227 1 93.44 211 ARG A C 1
ATOM 1686 O O . ARG A 1 211 ? -26.266 0.784 9.578 1 93.44 211 ARG A O 1
ATOM 1693 N N . LYS A 1 212 ? -25.125 -1.003 8.914 1 94.12 212 LYS A N 1
ATOM 1694 C CA . LYS A 1 212 ? -26.266 -1.894 9.117 1 94.12 212 LYS A CA 1
ATOM 1695 C C . LYS A 1 212 ? -26.734 -1.864 10.57 1 94.12 212 LYS A C 1
ATOM 1697 O O . LYS A 1 212 ? -27.922 -2.002 10.852 1 94.12 212 LYS A O 1
ATOM 1702 N N . ALA A 1 213 ? -25.797 -1.654 11.453 1 94.88 213 ALA A N 1
ATOM 1703 C CA . ALA A 1 213 ? -26.109 -1.597 12.883 1 94.88 213 ALA A CA 1
ATOM 1704 C C . ALA A 1 213 ? -26.547 -0.195 13.297 1 94.88 213 ALA A C 1
ATOM 1706 O O . ALA A 1 213 ? -26.781 0.07 14.477 1 94.88 213 ALA A O 1
ATOM 1707 N N . GLY A 1 214 ? -26.562 0.75 12.336 1 95.38 214 GLY A N 1
ATOM 1708 C CA . GLY A 1 214 ? -27.016 2.109 12.594 1 95.38 214 GLY A CA 1
ATOM 1709 C C . GLY A 1 214 ? -25.906 3.008 13.133 1 95.38 214 GLY A C 1
ATOM 1710 O O . GLY A 1 214 ? -26.188 4.051 13.727 1 95.38 214 GLY A O 1
ATOM 1711 N N . VAL A 1 215 ? -24.75 2.555 13.055 1 95.75 215 VAL A N 1
ATOM 1712 C CA . VAL A 1 215 ? -23.625 3.309 13.594 1 95.75 215 VAL A CA 1
ATOM 1713 C C . VAL A 1 215 ? -22.766 3.855 12.461 1 95.75 215 VAL A C 1
ATOM 1715 O O . VAL A 1 215 ? -22.359 3.107 11.562 1 95.75 215 VAL A O 1
ATOM 1718 N N . GLN A 1 216 ? -22.547 5.121 12.477 1 94 216 GLN A N 1
ATOM 1719 C CA . GLN A 1 216 ? -21.578 5.738 11.578 1 94 216 GLN A CA 1
ATOM 1720 C C . GLN A 1 216 ? -20.234 5.949 12.266 1 94 216 GLN A C 1
ATOM 1722 O O . GLN A 1 216 ? -20.125 6.781 13.172 1 94 216 GLN A O 1
ATOM 1727 N N . LEU A 1 217 ? -19.234 5.258 11.781 1 94.88 217 LEU A N 1
ATOM 1728 C CA . LEU A 1 217 ? -17.922 5.355 12.398 1 94.88 217 LEU A CA 1
ATOM 1729 C C . LEU A 1 217 ? -17.266 6.699 12.078 1 94.88 217 LEU A C 1
ATOM 1731 O O . LEU A 1 217 ? -17.391 7.207 10.969 1 94.88 217 LEU A O 1
ATOM 1735 N N . ASN A 1 218 ? -16.641 7.254 13.039 1 94.44 218 ASN A N 1
ATOM 1736 C CA . ASN A 1 218 ? -15.828 8.453 12.844 1 94.44 218 ASN A CA 1
ATOM 1737 C C . ASN A 1 218 ? -14.414 8.102 12.398 1 94.44 218 ASN A C 1
ATOM 1739 O O . ASN A 1 218 ? -13.516 7.965 13.234 1 94.44 218 ASN A O 1
ATOM 1743 N N . ILE A 1 219 ? -14.227 8.07 11.125 1 91.75 219 ILE A N 1
ATOM 1744 C CA . ILE A 1 219 ? -12.938 7.645 10.602 1 91.75 219 ILE A CA 1
ATOM 1745 C C . ILE A 1 219 ? -11.93 8.781 10.727 1 91.75 219 ILE A C 1
ATOM 1747 O O . ILE A 1 219 ? -11.969 9.742 9.953 1 91.75 219 ILE A O 1
ATOM 1751 N N . ALA A 1 220 ? -11 8.586 11.617 1 90.06 220 ALA A N 1
ATOM 1752 C CA . ALA A 1 220 ? -9.992 9.609 11.867 1 90.06 220 ALA A CA 1
ATOM 1753 C C . ALA A 1 220 ? -8.758 9.391 11 1 90.06 220 ALA A C 1
ATOM 1755 O O . ALA A 1 220 ? -8.133 10.344 10.539 1 90.06 220 ALA A O 1
ATOM 1756 N N . PHE A 1 221 ? -8.391 8.094 10.82 1 89.19 221 PHE A N 1
ATOM 1757 C CA . PHE A 1 221 ? -7.195 7.742 10.07 1 89.19 221 PHE A CA 1
ATOM 1758 C C . PHE A 1 221 ? -7.406 6.453 9.281 1 89.19 221 PHE A C 1
ATOM 1760 O O . PHE A 1 221 ? -8.258 5.641 9.633 1 89.19 221 PHE A O 1
ATOM 1767 N N . ARG A 1 222 ? -6.609 6.344 8.18 1 89 222 ARG A N 1
ATOM 1768 C CA . ARG A 1 222 ? -6.574 5.121 7.383 1 89 222 ARG A CA 1
ATOM 1769 C C . ARG A 1 222 ? -5.141 4.641 7.188 1 89 222 ARG A C 1
ATOM 1771 O O . ARG A 1 222 ? -4.207 5.445 7.176 1 89 222 ARG A O 1
ATOM 1778 N N . SER A 1 223 ? -5.016 3.305 7.105 1 88.19 223 SER A N 1
ATOM 1779 C CA . SER A 1 223 ? -3.703 2.736 6.82 1 88.19 223 SER A CA 1
ATOM 1780 C C . SER A 1 223 ? -3.826 1.386 6.125 1 88.19 223 SER A C 1
ATOM 1782 O O . SER A 1 223 ? -4.777 0.638 6.371 1 88.19 223 SER A O 1
ATOM 1784 N N . GLY A 1 224 ? -2.879 1.168 5.281 1 82.69 224 GLY A N 1
ATOM 1785 C CA . GLY A 1 224 ? -2.783 -0.145 4.664 1 82.69 224 GLY A CA 1
ATOM 1786 C C . GLY A 1 224 ? -1.845 -1.083 5.398 1 82.69 224 GLY A C 1
ATOM 1787 O O . GLY A 1 224 ? -1.679 -2.238 5.004 1 82.69 224 GLY A O 1
ATOM 1788 N N . GLN A 1 225 ? -1.312 -0.65 6.504 1 82.5 225 GLN A N 1
ATOM 1789 C CA . GLN A 1 225 ? -0.367 -1.432 7.293 1 82.5 225 GLN A CA 1
ATOM 1790 C C . GLN A 1 225 ? -0.916 -1.71 8.688 1 82.5 225 GLN A C 1
ATOM 1792 O O . GLN A 1 225 ? -1.143 -0.782 9.469 1 82.5 225 GLN A O 1
ATOM 1797 N N . TRP A 1 226 ? -0.998 -2.949 8.969 1 85.69 226 TRP A N 1
ATOM 1798 C CA . TRP A 1 226 ? -1.621 -3.312 10.242 1 85.69 226 TRP A CA 1
ATOM 1799 C C . TRP A 1 226 ? -0.777 -2.836 11.414 1 85.69 226 TRP A C 1
ATOM 1801 O O . TRP A 1 226 ? -1.312 -2.502 12.477 1 85.69 226 TRP A O 1
ATOM 1811 N N . ASP A 1 227 ? 0.49 -2.848 11.234 1 85.94 227 ASP A N 1
ATOM 1812 C CA . ASP A 1 227 ? 1.381 -2.43 12.32 1 85.94 227 ASP A CA 1
ATOM 1813 C C . ASP A 1 227 ? 1.195 -0.949 12.641 1 85.94 227 ASP A C 1
ATOM 1815 O O . ASP A 1 227 ? 1.274 -0.546 13.805 1 85.94 227 ASP A O 1
ATOM 1819 N N . PHE A 1 228 ? 1.019 -0.173 11.609 1 87.19 228 PHE A N 1
ATOM 1820 C CA . PHE A 1 228 ? 0.767 1.244 11.844 1 87.19 228 PHE A CA 1
ATOM 1821 C C . PHE A 1 228 ? -0.593 1.452 12.5 1 87.19 228 PHE A C 1
ATOM 1823 O O . PHE A 1 228 ? -0.743 2.314 13.367 1 87.19 228 PHE A O 1
ATOM 1830 N N . LEU A 1 229 ? -1.526 0.667 12.086 1 91.38 229 LEU A N 1
ATOM 1831 C CA . LEU A 1 229 ? -2.836 0.707 12.727 1 91.38 229 LEU A CA 1
ATOM 1832 C C . LEU A 1 229 ? -2.719 0.46 14.227 1 91.38 229 LEU A C 1
ATOM 1834 O O . LEU A 1 229 ? -3.244 1.232 15.031 1 91.38 229 LEU A O 1
ATOM 1838 N N . ALA A 1 230 ? -2.021 -0.539 14.547 1 91.56 230 ALA A N 1
ATOM 1839 C CA . ALA A 1 230 ? -1.862 -0.917 15.945 1 91.56 230 ALA A CA 1
ATOM 1840 C C . ALA A 1 230 ? -1.122 0.167 16.734 1 91.56 230 ALA A C 1
ATOM 1842 O O . ALA A 1 230 ? -1.466 0.459 17.875 1 91.56 230 ALA A O 1
ATOM 1843 N N . THR A 1 231 ? -0.13 0.696 16.109 1 90.06 231 THR A N 1
ATOM 1844 C CA . THR A 1 231 ? 0.673 1.732 16.75 1 90.06 231 THR A CA 1
ATOM 1845 C C . THR A 1 231 ? -0.169 2.973 17.031 1 90.06 231 THR A C 1
ATOM 1847 O O . THR A 1 231 ? -0.027 3.6 18.078 1 90.06 231 THR A O 1
ATOM 1850 N N . MET A 1 232 ? -0.99 3.34 16.094 1 92.25 232 MET A N 1
ATOM 1851 C CA . MET A 1 232 ? -1.874 4.488 16.281 1 92.25 232 MET A CA 1
ATOM 1852 C C . MET A 1 232 ? -2.873 4.227 17.406 1 92.25 232 MET A C 1
ATOM 1854 O O . MET A 1 232 ? -3.15 5.113 18.219 1 92.25 232 MET A O 1
ATOM 1858 N N . VAL A 1 233 ? -3.371 3.01 17.453 1 95.62 233 VAL A N 1
ATOM 1859 C CA . VAL A 1 233 ? -4.293 2.646 18.531 1 95.62 233 VAL A CA 1
ATOM 1860 C C . VAL A 1 233 ? -3.58 2.729 19.875 1 95.62 233 VAL A C 1
ATOM 1862 O O . VAL A 1 233 ? -4.113 3.295 20.828 1 95.62 233 VAL A O 1
ATOM 1865 N N . GLU A 1 234 ? -2.43 2.211 19.891 1 93.56 234 GLU A N 1
ATOM 1866 C CA . GLU A 1 234 ? -1.645 2.221 21.125 1 93.56 234 GLU A CA 1
ATOM 1867 C C . GLU A 1 234 ? -1.393 3.646 21.609 1 93.56 234 GLU A C 1
ATOM 1869 O O . GLU A 1 234 ? -1.334 3.896 22.812 1 93.56 234 GLU A O 1
ATOM 1874 N N . ALA A 1 235 ? -1.312 4.527 20.719 1 90.81 235 ALA A N 1
ATOM 1875 C CA . ALA A 1 235 ? -1.047 5.93 21.016 1 90.81 235 ALA A CA 1
ATOM 1876 C C . ALA A 1 235 ? -2.342 6.688 21.281 1 90.81 235 ALA A C 1
ATOM 1878 O O . ALA A 1 235 ? -2.35 7.922 21.344 1 90.81 235 ALA A O 1
ATOM 1879 N N . ASP A 1 236 ? -3.465 5.977 21.328 1 92.62 236 ASP A N 1
ATOM 1880 C CA . ASP A 1 236 ? -4.77 6.52 21.688 1 92.62 236 ASP A CA 1
ATOM 1881 C C . ASP A 1 236 ? -5.281 7.477 20.609 1 92.62 236 ASP A C 1
ATOM 1883 O O . ASP A 1 236 ? -5.875 8.516 20.922 1 92.62 236 ASP A O 1
ATOM 1887 N N . MET A 1 237 ? -4.969 7.129 19.375 1 91.94 237 MET A N 1
ATOM 1888 C CA . MET A 1 237 ? -5.422 7.977 18.281 1 91.94 237 MET A CA 1
ATOM 1889 C C . MET A 1 237 ? -6.77 7.504 17.75 1 91.94 237 MET A C 1
ATOM 1891 O O . MET A 1 237 ? -7.375 8.164 16.906 1 91.94 237 MET A O 1
ATOM 1895 N N . GLY A 1 238 ? -7.219 6.402 18.188 1 95.38 238 GLY A N 1
ATOM 1896 C CA . GLY A 1 238 ? -8.484 5.797 17.812 1 95.38 238 GLY A CA 1
ATOM 1897 C C . GLY A 1 238 ? -8.547 4.309 18.094 1 95.38 238 GLY A C 1
ATOM 1898 O O . GLY A 1 238 ? -7.609 3.742 18.656 1 95.38 238 GLY A O 1
ATOM 1899 N N . LEU A 1 239 ? -9.68 3.74 17.812 1 97.81 239 LEU A N 1
ATOM 1900 C CA . LEU A 1 239 ? -9.883 2.301 17.938 1 97.81 239 LEU A CA 1
ATOM 1901 C C . LEU A 1 239 ? -9.875 1.62 16.578 1 97.81 239 LEU A C 1
ATOM 1903 O O . LEU A 1 239 ? -10.016 2.283 15.547 1 97.81 239 LEU A O 1
ATOM 1907 N N . ALA A 1 240 ? -9.633 0.351 16.594 1 97.56 240 ALA A N 1
ATOM 1908 C CA . ALA A 1 240 ? -9.602 -0.391 15.328 1 97.56 240 ALA A CA 1
ATOM 1909 C C . ALA A 1 240 ? -10.117 -1.814 15.523 1 97.56 240 ALA A C 1
ATOM 1911 O O . ALA A 1 240 ? -10.367 -2.244 16.656 1 97.56 240 ALA A O 1
ATOM 1912 N N . ILE A 1 241 ? -10.414 -2.48 14.469 1 97.19 241 ILE A N 1
ATOM 1913 C CA . ILE A 1 241 ? -10.75 -3.9 14.43 1 97.19 241 ILE A CA 1
ATOM 1914 C C . ILE A 1 241 ? -9.68 -4.656 13.641 1 97.19 241 ILE A C 1
ATOM 1916 O O . ILE A 1 241 ? -9.32 -4.258 12.531 1 97.19 241 ILE A O 1
ATOM 1920 N N . LEU A 1 242 ? -9.141 -5.68 14.242 1 95.81 242 LEU A N 1
ATOM 1921 C CA . LEU A 1 242 ? -8.07 -6.453 13.625 1 95.81 242 LEU A CA 1
ATOM 1922 C C . LEU A 1 242 ? -8.398 -7.945 13.648 1 95.81 242 LEU A C 1
ATOM 1924 O O . LEU A 1 242 ? -9.055 -8.43 14.57 1 95.81 242 LEU A O 1
ATOM 1928 N N . PRO A 1 243 ? -7.887 -8.656 12.641 1 94.31 243 PRO A N 1
ATOM 1929 C CA . PRO A 1 243 ? -8.016 -10.117 12.688 1 94.31 243 PRO A CA 1
ATOM 1930 C C . PRO A 1 243 ? -7.18 -10.742 13.797 1 94.31 243 PRO A C 1
ATOM 1932 O O . PRO A 1 243 ? -6.07 -10.289 14.078 1 94.31 243 PRO A O 1
ATOM 1935 N N . GLU A 1 244 ? -7.621 -11.828 14.32 1 94.38 244 GLU A N 1
ATOM 1936 C CA . GLU A 1 244 ? -7.023 -12.5 15.469 1 94.38 244 GLU A CA 1
ATOM 1937 C C . GLU A 1 244 ? -5.559 -12.836 15.211 1 94.38 244 GLU A C 1
ATOM 1939 O O . GLU A 1 244 ? -4.707 -12.648 16.078 1 94.38 244 GLU A O 1
ATOM 1944 N N . PRO A 1 245 ? -5.234 -13.344 14.008 1 90.12 245 PRO A N 1
ATOM 1945 C CA . PRO A 1 245 ? -3.822 -13.672 13.797 1 90.12 245 PRO A CA 1
ATOM 1946 C C . PRO A 1 245 ? -2.91 -12.453 13.93 1 90.12 245 PRO A C 1
ATOM 1948 O O . PRO A 1 245 ? -1.753 -12.578 14.328 1 90.12 245 PRO A O 1
ATOM 1951 N N . ILE A 1 246 ? -3.377 -11.289 13.578 1 89.75 246 ILE A N 1
ATOM 1952 C CA . ILE A 1 246 ? -2.607 -10.055 13.711 1 89.75 246 ILE A CA 1
ATOM 1953 C C . ILE A 1 246 ? -2.516 -9.656 15.188 1 89.75 246 ILE A C 1
ATOM 1955 O O . ILE A 1 246 ? -1.465 -9.211 15.648 1 89.75 246 ILE A O 1
ATOM 1959 N N . CYS A 1 247 ? -3.582 -9.867 15.898 1 92.69 247 CYS A N 1
ATOM 1960 C CA . CYS A 1 247 ? -3.594 -9.578 17.328 1 92.69 247 CYS A CA 1
ATOM 1961 C C . CYS A 1 247 ? -2.539 -10.406 18.062 1 92.69 247 CYS A C 1
ATOM 1963 O O . CYS A 1 247 ? -1.902 -9.914 19 1 92.69 247 CYS A O 1
ATOM 1965 N N . GLN A 1 248 ? -2.387 -11.555 17.609 1 88.5 248 GLN A N 1
ATOM 1966 C CA . GLN A 1 248 ? -1.441 -12.469 18.234 1 88.5 248 GLN A CA 1
ATOM 1967 C C . GLN A 1 248 ? -0.004 -11.992 18.047 1 88.5 248 GLN A C 1
ATOM 1969 O O . GLN A 1 248 ? 0.863 -12.273 18.875 1 88.5 248 GLN A O 1
ATOM 1974 N N . LYS A 1 249 ? 0.203 -11.242 16.984 1 83.19 249 LYS A N 1
ATOM 1975 C CA . LYS A 1 249 ? 1.535 -10.703 16.734 1 83.19 249 LYS A CA 1
ATOM 1976 C C . LYS A 1 249 ? 1.823 -9.492 17.609 1 83.19 249 LYS A C 1
ATOM 1978 O O . LYS A 1 249 ? 2.977 -9.07 17.734 1 83.19 249 LYS A O 1
ATOM 1983 N N . LEU A 1 250 ? 0.824 -8.969 18.188 1 87.56 250 LEU A N 1
ATOM 1984 C CA . LEU A 1 250 ? 0.935 -7.742 18.969 1 87.56 250 LEU A CA 1
ATOM 1985 C C . LEU A 1 250 ? 0.924 -8.047 20.469 1 87.56 250 LEU A C 1
ATOM 1987 O O . LEU A 1 250 ? 0.517 -7.215 21.266 1 87.56 250 LEU A O 1
ATOM 1991 N N . SER A 1 251 ? 1.369 -9.117 20.844 1 76.25 251 SER A N 1
ATOM 1992 C CA . SER A 1 251 ? 1.286 -9.586 22.219 1 76.25 251 SER A CA 1
ATOM 1993 C C . SER A 1 251 ? 2.143 -8.734 23.156 1 76.25 251 SER A C 1
ATOM 1995 O O . SER A 1 251 ? 1.865 -8.641 24.344 1 76.25 251 SER A O 1
ATOM 1997 N N . ASN A 1 252 ? 3.107 -8.07 22.641 1 72.56 252 ASN A N 1
ATOM 1998 C CA . ASN A 1 252 ? 3.986 -7.27 23.484 1 72.56 252 ASN A CA 1
ATOM 1999 C C . ASN A 1 252 ? 3.564 -5.805 23.5 1 72.56 252 ASN A C 1
ATOM 2001 O O . ASN A 1 252 ? 4.297 -4.949 24 1 72.56 252 ASN A O 1
ATOM 2005 N N . SER A 1 253 ? 2.428 -5.605 23.094 1 80.25 253 SER A N 1
ATOM 2006 C CA . SER A 1 253 ? 1.944 -4.23 23.031 1 80.25 253 SER A CA 1
ATOM 2007 C C . SER A 1 253 ? 1.062 -3.895 24.219 1 80.25 253 SER A C 1
ATOM 2009 O O . SER A 1 253 ? 0.714 -4.777 25.016 1 80.25 253 SER A O 1
ATOM 2011 N N . LYS A 1 254 ? 0.861 -2.615 24.422 1 92.31 254 LYS A N 1
ATOM 2012 C CA . LYS A 1 254 ? -0.061 -2.127 25.438 1 92.31 254 LYS A CA 1
ATOM 2013 C C . LYS A 1 254 ? -1.485 -2.041 24.906 1 92.31 254 LYS A C 1
ATOM 2015 O O . LYS A 1 254 ? -2.162 -1.025 25.078 1 92.31 254 LYS A O 1
ATOM 2020 N N . LEU A 1 255 ? -1.812 -3.141 24.188 1 96.19 255 LEU A N 1
ATOM 2021 C CA . LEU A 1 255 ? -3.131 -3.229 23.562 1 96.19 255 LEU A CA 1
ATOM 2022 C C . LEU A 1 255 ? -3.941 -4.367 24.172 1 96.19 255 LEU A C 1
ATOM 2024 O O . LEU A 1 255 ? -3.375 -5.332 24.688 1 96.19 255 LEU A O 1
ATOM 2028 N N . VAL A 1 256 ? -5.215 -4.211 24.25 1 96.81 256 VAL A N 1
ATOM 2029 C CA . VAL A 1 256 ? -6.133 -5.277 24.625 1 96.81 256 VAL A CA 1
ATOM 2030 C C . VAL A 1 256 ? -7.102 -5.559 23.469 1 96.81 256 VAL A C 1
ATOM 2032 O O . VAL A 1 256 ? -7.445 -4.648 22.719 1 96.81 256 VAL A O 1
ATOM 2035 N N . PHE A 1 257 ? -7.531 -6.781 23.359 1 97.62 257 PHE A N 1
ATOM 2036 C CA . PHE A 1 257 ? -8.398 -7.223 22.281 1 97.62 257 PHE A CA 1
ATOM 2037 C C . PHE A 1 257 ? -9.703 -7.789 22.828 1 97.62 257 PHE A C 1
ATOM 2039 O O . PHE A 1 257 ? -9.695 -8.609 23.75 1 97.62 257 PHE A O 1
ATOM 2046 N N . ARG A 1 258 ? -10.828 -7.301 22.297 1 97.81 258 ARG A N 1
ATOM 2047 C CA . ARG A 1 258 ? -12.148 -7.734 22.75 1 97.81 258 ARG A CA 1
ATOM 2048 C C . ARG A 1 258 ? -12.977 -8.258 21.578 1 97.81 258 ARG A C 1
ATOM 2050 O O . ARG A 1 258 ? -12.953 -7.684 20.484 1 97.81 258 ARG A O 1
ATOM 2057 N N . PRO A 1 259 ? -13.688 -9.336 21.812 1 97.75 259 PRO A N 1
ATOM 2058 C CA . PRO A 1 259 ? -14.586 -9.812 20.766 1 97.75 259 PRO A CA 1
ATOM 2059 C C . PRO A 1 259 ? -15.727 -8.836 20.484 1 97.75 259 PRO A C 1
ATOM 2061 O O . PRO A 1 259 ? -16.125 -8.07 21.359 1 97.75 259 PRO A O 1
ATOM 2064 N N . MET A 1 260 ? -16.188 -8.898 19.25 1 97 260 MET A N 1
ATOM 2065 C CA . MET A 1 260 ? -17.344 -8.117 18.844 1 97 260 MET A CA 1
ATOM 2066 C C . MET A 1 260 ? -18.641 -8.898 19.094 1 97 260 MET A C 1
ATOM 2068 O O . MET A 1 260 ? -18.641 -10.133 19.031 1 97 260 MET A O 1
ATOM 2072 N N . GLN A 1 261 ? -19.719 -8.164 19.328 1 95.38 261 GLN A N 1
ATOM 2073 C CA . GLN A 1 261 ? -21.062 -8.719 19.391 1 95.38 261 GLN A CA 1
ATOM 2074 C C . GLN A 1 261 ? -22.047 -7.891 18.547 1 95.38 261 GLN A C 1
ATOM 2076 O O . GLN A 1 261 ? -22.359 -6.75 18.906 1 95.38 261 GLN A O 1
ATOM 2081 N N . PRO A 1 262 ? -22.609 -8.469 17.578 1 94 262 PRO A N 1
ATOM 2082 C CA . PRO A 1 262 ? -22.406 -9.844 17.109 1 94 262 PRO A CA 1
ATOM 2083 C C . PRO A 1 262 ? -20.969 -10.109 16.656 1 94 262 PRO A C 1
ATOM 2085 O O . PRO A 1 262 ? -20.25 -9.172 16.297 1 94 262 PRO A O 1
ATOM 2088 N N . ALA A 1 263 ? -20.672 -11.383 16.672 1 94.12 263 ALA A N 1
ATOM 2089 C CA . ALA A 1 263 ? -19.328 -11.789 16.297 1 94.12 263 ALA A CA 1
ATOM 2090 C C . ALA A 1 263 ? -19.062 -11.516 14.812 1 94.12 263 ALA A C 1
ATOM 2092 O O . ALA A 1 263 ? -19.953 -11.703 13.977 1 94.12 263 ALA A O 1
ATOM 2093 N N . LEU A 1 264 ? -17.844 -11.023 14.555 1 94.25 264 LEU A N 1
ATOM 2094 C CA . LEU A 1 264 ? -17.375 -10.781 13.195 1 94.25 264 LEU A CA 1
ATOM 2095 C C . LEU A 1 264 ? -16.25 -11.75 12.828 1 94.25 264 LEU A C 1
ATOM 2097 O O . LEU A 1 264 ? -15.453 -12.125 13.68 1 94.25 264 LEU A O 1
ATOM 2101 N N . THR A 1 265 ? -16.25 -12.117 11.594 1 94.81 265 THR A N 1
ATOM 2102 C CA . THR A 1 265 ? -15.188 -13.016 11.148 1 94.81 265 THR A CA 1
ATOM 2103 C C . THR A 1 265 ? -14.5 -12.469 9.906 1 94.81 265 THR A C 1
ATOM 2105 O O . THR A 1 265 ? -15.086 -11.688 9.156 1 94.81 265 THR A O 1
ATOM 2108 N N . TRP A 1 266 ? -13.258 -12.758 9.828 1 93 266 TRP A N 1
ATOM 2109 C CA . TRP A 1 266 ? -12.438 -12.539 8.648 1 93 266 TRP A CA 1
ATOM 2110 C C . TRP A 1 266 ? -12.352 -13.805 7.801 1 93 266 TRP A C 1
ATOM 2112 O O . TRP A 1 266 ? -11.547 -14.695 8.07 1 93 266 TRP A O 1
ATOM 2122 N N . ASP A 1 267 ? -13.148 -13.859 6.711 1 94.19 267 ASP A N 1
ATOM 2123 C CA . ASP A 1 267 ? -13.25 -15.047 5.875 1 94.19 267 ASP A CA 1
ATOM 2124 C C . ASP A 1 267 ? -12.297 -14.969 4.684 1 94.19 267 ASP A C 1
ATOM 2126 O O . ASP A 1 267 ? -12.531 -14.219 3.738 1 94.19 267 ASP A O 1
ATOM 2130 N N . LEU A 1 268 ? -11.32 -15.828 4.75 1 92.62 268 LEU A N 1
ATOM 2131 C CA . LEU A 1 268 ? -10.297 -15.805 3.709 1 92.62 268 LEU A CA 1
ATOM 2132 C C . LEU A 1 268 ? -10.594 -16.828 2.625 1 92.62 268 LEU A C 1
ATOM 2134 O O . LEU A 1 268 ? -11.086 -17.922 2.918 1 92.62 268 LEU A O 1
ATOM 2138 N N . ALA A 1 269 ? -10.258 -16.438 1.379 1 93.94 269 ALA A N 1
ATOM 2139 C CA . ALA A 1 269 ? -10.555 -17.312 0.256 1 93.94 269 ALA A CA 1
ATOM 2140 C C . ALA A 1 269 ? -9.586 -17.078 -0.898 1 93.94 269 ALA A C 1
ATOM 2142 O O . ALA A 1 269 ? -8.875 -16.078 -0.925 1 93.94 269 ALA A O 1
ATOM 2143 N N . LEU A 1 270 ? -9.484 -18.047 -1.707 1 94.88 270 LEU A N 1
ATOM 2144 C CA . LEU A 1 270 ? -8.961 -17.859 -3.057 1 94.88 270 LEU A CA 1
ATOM 2145 C C . LEU A 1 270 ? -10.078 -17.5 -4.031 1 94.88 270 LEU A C 1
ATOM 2147 O O . LEU A 1 270 ? -11.172 -18.062 -3.961 1 94.88 270 LEU A O 1
ATOM 2151 N N . ILE A 1 271 ? -9.766 -16.531 -4.918 1 95.75 271 ILE A N 1
ATOM 2152 C CA . ILE A 1 271 ? -10.781 -16.125 -5.883 1 95.75 271 ILE A CA 1
ATOM 2153 C C . ILE A 1 271 ? -10.188 -16.141 -7.289 1 95.75 271 ILE A C 1
ATOM 2155 O O . ILE A 1 271 ? -8.984 -15.93 -7.469 1 95.75 271 ILE A O 1
ATOM 2159 N N . TRP A 1 272 ? -11.039 -16.391 -8.258 1 94.56 272 TRP A N 1
ATOM 2160 C CA . TRP A 1 272 ? -10.68 -16.328 -9.672 1 94.56 272 TRP A CA 1
ATOM 2161 C C . TRP A 1 272 ? -11.914 -16.047 -10.531 1 94.56 272 TRP A C 1
ATOM 2163 O O . TRP A 1 272 ? -13.031 -15.992 -10.023 1 94.56 272 TRP A O 1
ATOM 2173 N N . ARG A 1 273 ? -11.672 -15.836 -11.766 1 90.56 273 ARG A N 1
ATOM 2174 C CA . ARG A 1 273 ? -12.766 -15.453 -12.656 1 90.56 273 ARG A CA 1
ATOM 2175 C C . ARG A 1 273 ? -13.648 -16.656 -12.984 1 90.56 273 ARG A C 1
ATOM 2177 O O . ARG A 1 273 ? -13.141 -17.75 -13.258 1 90.56 273 ARG A O 1
ATOM 2184 N N . GLN A 1 274 ? -14.938 -16.547 -12.867 1 87.62 274 GLN A N 1
ATOM 2185 C CA . GLN A 1 274 ? -15.898 -17.625 -13.102 1 87.62 274 GLN A CA 1
ATOM 2186 C C . GLN A 1 274 ? -15.859 -18.094 -14.555 1 87.62 274 GLN A C 1
ATOM 2188 O O . GLN A 1 274 ? -15.891 -19.297 -14.828 1 87.62 274 GLN A O 1
ATOM 2193 N N . ASN A 1 275 ? -15.875 -17.281 -15.555 1 78.75 275 ASN A N 1
ATOM 2194 C CA . ASN A 1 275 ? -16.016 -17.656 -16.953 1 78.75 275 ASN A CA 1
ATOM 2195 C C . ASN A 1 275 ? -14.656 -17.703 -17.656 1 78.75 275 ASN A C 1
ATOM 2197 O O . ASN A 1 275 ? -14.578 -17.578 -18.875 1 78.75 275 ASN A O 1
ATOM 2201 N N . LEU A 1 276 ? -13.656 -17.875 -16.906 1 77.56 276 LEU A N 1
ATOM 2202 C CA . LEU A 1 276 ? -12.305 -18.031 -17.438 1 77.56 276 LEU A CA 1
ATOM 2203 C C . LEU A 1 276 ? -11.594 -19.219 -16.781 1 77.56 276 LEU A C 1
ATOM 2205 O O . LEU A 1 276 ? -11.344 -19.203 -15.578 1 77.56 276 LEU A O 1
ATOM 2209 N N . PRO A 1 277 ? -11.43 -20.266 -17.578 1 78.75 277 PRO A N 1
ATOM 2210 C CA . PRO A 1 277 ? -10.758 -21.438 -17 1 78.75 277 PRO A CA 1
ATOM 2211 C C . PRO A 1 277 ? -9.422 -21.094 -16.344 1 78.75 277 PRO A C 1
ATOM 2213 O O . PRO A 1 277 ? -8.672 -20.266 -16.875 1 78.75 277 PRO A O 1
ATOM 2216 N N . LEU A 1 278 ? -9.117 -21.797 -15.242 1 87.25 278 LEU A N 1
ATOM 2217 C CA . LEU A 1 278 ? -7.844 -21.609 -14.562 1 87.25 278 LEU A CA 1
ATOM 2218 C C . LEU A 1 278 ? -6.695 -22.172 -15.398 1 87.25 278 LEU A C 1
ATOM 2220 O O . LEU A 1 278 ? -6.828 -23.219 -16.016 1 87.25 278 LEU A O 1
ATOM 2224 N N . THR A 1 279 ? -5.641 -21.406 -15.422 1 84.81 279 THR A N 1
ATOM 2225 C CA . THR A 1 279 ? -4.422 -21.984 -15.969 1 84.81 279 THR A CA 1
ATOM 2226 C C . THR A 1 279 ? -3.965 -23.188 -15.141 1 84.81 279 THR A C 1
ATOM 2228 O O . THR A 1 279 ? -4.34 -23.312 -13.969 1 84.81 279 THR A O 1
ATOM 2231 N N . PRO A 1 280 ? -3.168 -24.031 -15.719 1 85.31 280 PRO A N 1
ATOM 2232 C CA . PRO A 1 280 ? -2.65 -25.156 -14.961 1 85.31 280 PRO A CA 1
ATOM 2233 C C . PRO A 1 280 ? -1.911 -24.734 -13.695 1 85.31 280 PRO A C 1
ATOM 2235 O O . PRO A 1 280 ? -2.076 -25.359 -12.641 1 85.31 280 PRO A O 1
ATOM 2238 N N . ALA A 1 281 ? -1.174 -23.703 -13.797 1 90.56 281 ALA A N 1
ATOM 2239 C CA . ALA A 1 281 ? -0.431 -23.203 -12.641 1 90.56 281 ALA A CA 1
ATOM 2240 C C . ALA A 1 281 ? -1.377 -22.734 -11.539 1 90.56 281 ALA A C 1
ATOM 2242 O O . ALA A 1 281 ? -1.157 -23.016 -10.359 1 90.56 281 ALA A O 1
ATOM 2243 N N . ALA A 1 282 ? -2.412 -22.031 -11.922 1 92.25 282 ALA A N 1
ATOM 2244 C CA . ALA A 1 282 ? -3.395 -21.547 -10.961 1 92.25 282 ALA A CA 1
ATOM 2245 C C . ALA A 1 282 ? -4.18 -22.703 -10.344 1 92.25 282 ALA A C 1
ATOM 2247 O O . ALA A 1 282 ? -4.453 -22.703 -9.141 1 92.25 282 ALA A O 1
ATOM 2248 N N . ASN A 1 283 ? -4.516 -23.641 -11.156 1 91.56 283 ASN A N 1
ATOM 2249 C CA . ASN A 1 283 ? -5.234 -24.812 -10.664 1 91.56 283 ASN A CA 1
ATOM 2250 C C . ASN A 1 283 ? -4.395 -25.625 -9.672 1 91.56 283 ASN A C 1
ATOM 2252 O O . ASN A 1 283 ? -4.922 -26.156 -8.703 1 91.56 283 ASN A O 1
ATOM 2256 N N . ALA A 1 284 ? -3.166 -25.719 -9.969 1 91.81 284 ALA A N 1
ATOM 2257 C CA . ALA A 1 284 ? -2.258 -26.422 -9.07 1 91.81 284 ALA A CA 1
ATOM 2258 C C . ALA A 1 284 ? -2.246 -25.766 -7.688 1 91.81 284 ALA A C 1
ATOM 2260 O O . ALA A 1 284 ? -2.221 -26.469 -6.672 1 91.81 284 ALA A O 1
ATOM 2261 N N . LEU A 1 285 ? -2.236 -24.453 -7.656 1 93.12 285 LEU A N 1
ATOM 2262 C CA . LEU A 1 285 ? -2.285 -23.734 -6.383 1 93.12 285 LEU A CA 1
ATOM 2263 C C . LEU A 1 285 ? -3.598 -24.016 -5.656 1 93.12 285 LEU A C 1
ATOM 2265 O O . LEU A 1 285 ? -3.607 -24.234 -4.445 1 93.12 285 LEU A O 1
ATOM 2269 N N . LEU A 1 286 ? -4.641 -23.969 -6.406 1 93.38 286 LEU A N 1
ATOM 2270 C CA . LEU A 1 286 ? -5.965 -24.203 -5.855 1 93.38 286 LEU A CA 1
ATOM 2271 C C . LEU A 1 286 ? -6.043 -25.594 -5.23 1 93.38 286 LEU A C 1
ATOM 2273 O O . LEU A 1 286 ? -6.559 -25.766 -4.121 1 93.38 286 LEU A O 1
ATOM 2277 N N . GLU A 1 287 ? -5.551 -26.562 -5.863 1 92.5 287 GLU A N 1
ATOM 2278 C CA . GLU A 1 287 ? -5.578 -27.938 -5.375 1 92.5 287 GLU A CA 1
ATOM 2279 C C . GLU A 1 287 ? -4.719 -28.094 -4.125 1 92.5 287 GLU A C 1
ATOM 2281 O O . GLU A 1 287 ? -5.098 -28.797 -3.189 1 92.5 287 GLU A O 1
ATOM 2286 N N . LEU A 1 288 ? -3.607 -27.484 -4.176 1 91.62 288 LEU A N 1
ATOM 2287 C CA . LEU A 1 288 ? -2.719 -27.547 -3.02 1 91.62 288 LEU A CA 1
ATOM 2288 C C . LEU A 1 288 ? -3.371 -26.906 -1.797 1 91.62 288 LEU A C 1
ATOM 2290 O O . LEU A 1 288 ? -3.15 -27.344 -0.668 1 91.62 288 LEU A O 1
ATOM 2294 N N . SER A 1 289 ? -4.074 -25.797 -2.025 1 91.62 289 SER A N 1
ATOM 2295 C CA . SER A 1 289 ? -4.723 -25.094 -0.924 1 91.62 289 SER A CA 1
ATOM 2296 C C . SER A 1 289 ? -5.793 -25.953 -0.268 1 91.62 289 SER A C 1
ATOM 2298 O O . SER A 1 289 ? -6.09 -25.781 0.917 1 91.62 289 SER A O 1
ATOM 2300 N N . LYS A 1 290 ? -6.367 -26.875 -0.97 1 88.88 290 LYS A N 1
ATOM 2301 C CA . LYS A 1 290 ? -7.391 -27.781 -0.457 1 88.88 290 LYS A CA 1
ATOM 2302 C C . LYS A 1 290 ? -6.777 -28.844 0.444 1 88.88 290 LYS A C 1
ATOM 2304 O O . LYS A 1 290 ? -7.441 -29.375 1.34 1 88.88 290 LYS A O 1
ATOM 2309 N N . GLN A 1 291 ? -5.543 -29.094 0.218 1 79.38 291 GLN A N 1
ATOM 2310 C CA . GLN A 1 291 ? -4.859 -30.125 0.995 1 79.38 291 GLN A CA 1
ATOM 2311 C C . GLN A 1 291 ? -4.426 -29.578 2.355 1 79.38 291 GLN A C 1
ATOM 2313 O O . GLN A 1 291 ? -4.324 -30.344 3.324 1 79.38 291 GLN A O 1
ATOM 2318 N N . LYS A 1 292 ? -4.086 -28.297 2.305 1 65.25 292 LYS A N 1
ATOM 2319 C CA . LYS A 1 292 ? -3.576 -27.703 3.537 1 65.25 292 LYS A CA 1
ATOM 2320 C C . LYS A 1 292 ? -4.715 -27.203 4.418 1 65.25 292 LYS 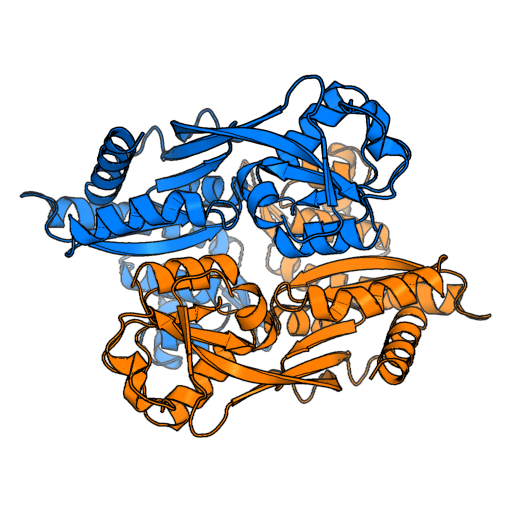A C 1
ATOM 2322 O O . LYS A 1 292 ? -4.535 -27 5.621 1 65.25 292 LYS A O 1
ATOM 2327 N N . ALA A 1 293 ? -5.836 -27.125 3.809 1 56.56 293 ALA A N 1
ATOM 2328 C CA . ALA A 1 293 ? -6.969 -26.734 4.648 1 56.56 293 ALA A CA 1
ATOM 2329 C C . ALA A 1 293 ? -7.531 -27.938 5.398 1 56.56 293 ALA A C 1
ATOM 2331 O O . ALA A 1 293 ? -7.457 -29.062 4.918 1 56.56 293 ALA A O 1
ATOM 2332 N N . MET B 1 1 ? -15.094 32.219 -17.312 1 42.06 1 MET B N 1
ATOM 2333 C CA . MET B 1 1 ? -15.469 30.891 -16.859 1 42.06 1 MET B CA 1
ATOM 2334 C C . MET B 1 1 ? -15.398 30.781 -15.344 1 42.06 1 MET B C 1
ATOM 2336 O O . MET B 1 1 ? -14.383 31.141 -14.742 1 42.06 1 MET B O 1
ATOM 2340 N N . ASN B 1 2 ? -16.562 30.922 -14.656 1 59.34 2 ASN B N 1
ATOM 2341 C CA . ASN B 1 2 ? -16.625 30.969 -13.195 1 59.34 2 ASN B CA 1
ATOM 2342 C C . ASN B 1 2 ? -16.766 29.562 -12.602 1 59.34 2 ASN B C 1
ATOM 2344 O O . ASN B 1 2 ? -17.875 29.047 -12.453 1 59.34 2 ASN B O 1
ATOM 2348 N N . ILE B 1 3 ? -15.711 28.875 -12.539 1 66.94 3 ILE B N 1
ATOM 2349 C CA . ILE B 1 3 ? -15.734 27.531 -11.992 1 66.94 3 ILE B CA 1
ATOM 2350 C C . ILE B 1 3 ? -15.492 27.578 -10.484 1 66.94 3 ILE B C 1
ATOM 2352 O O . ILE B 1 3 ? -14.422 28.016 -10.031 1 66.94 3 ILE B O 1
ATOM 2356 N N . PRO B 1 4 ? -16.562 27.219 -9.734 1 72.94 4 PRO B N 1
ATOM 2357 C CA . PRO B 1 4 ? -16.375 27.203 -8.281 1 72.94 4 PRO B CA 1
ATOM 2358 C C . PRO B 1 4 ? -15.344 26.172 -7.832 1 72.94 4 PRO B C 1
ATOM 2360 O O . PRO B 1 4 ? -15.195 25.141 -8.469 1 72.94 4 PRO B O 1
ATOM 2363 N N . ILE B 1 5 ? -14.711 26.516 -6.727 1 73.56 5 ILE B N 1
ATOM 2364 C CA . ILE B 1 5 ? -13.703 25.641 -6.125 1 73.56 5 ILE B CA 1
ATOM 2365 C C . ILE B 1 5 ? -14.312 24.266 -5.859 1 73.56 5 ILE B C 1
ATOM 2367 O O . ILE B 1 5 ? -13.648 23.25 -6.02 1 73.56 5 ILE B O 1
ATOM 2371 N N . LYS B 1 6 ? -15.555 24.25 -5.484 1 78.19 6 LYS B N 1
ATOM 2372 C CA . LYS B 1 6 ? -16.25 23 -5.184 1 78.19 6 LYS B CA 1
ATOM 2373 C C . LYS B 1 6 ? -16.312 22.094 -6.41 1 78.19 6 LYS B C 1
ATOM 2375 O O . LYS B 1 6 ? -16.266 20.875 -6.281 1 78.19 6 LYS B O 1
ATOM 2380 N N . THR B 1 7 ? -16.453 22.703 -7.504 1 82.06 7 THR B N 1
ATOM 2381 C CA . THR B 1 7 ? -16.484 21.938 -8.75 1 82.06 7 THR B CA 1
ATOM 2382 C C . THR B 1 7 ? -15.164 21.203 -8.961 1 82.06 7 THR B C 1
ATOM 2384 O O . THR B 1 7 ? -15.156 20.047 -9.391 1 82.06 7 THR B O 1
ATOM 2387 N N . LEU B 1 8 ? -14.039 21.875 -8.688 1 83.31 8 LEU B N 1
ATOM 2388 C CA . LEU B 1 8 ? -12.727 21.25 -8.812 1 83.31 8 LEU B CA 1
ATOM 2389 C C . LEU B 1 8 ? -12.602 20.062 -7.855 1 83.31 8 LEU B C 1
ATOM 2391 O O . LEU B 1 8 ? -12.07 19.016 -8.234 1 83.31 8 LEU B O 1
ATOM 2395 N N . GLN B 1 9 ? -13.102 20.234 -6.695 1 82.56 9 GLN B N 1
ATOM 2396 C CA . GLN B 1 9 ? -13.078 19.172 -5.691 1 82.56 9 GLN B CA 1
ATOM 2397 C C . GLN B 1 9 ? -13.891 17.969 -6.145 1 82.56 9 GLN B C 1
ATOM 2399 O O . GLN B 1 9 ? -13.445 16.828 -6.004 1 82.56 9 GLN B O 1
ATOM 2404 N N . CYS B 1 10 ? -15.07 18.266 -6.645 1 86.12 10 CYS B N 1
ATOM 2405 C CA . CYS B 1 10 ? -15.938 17.203 -7.137 1 86.12 10 CYS B CA 1
ATOM 2406 C C . CYS B 1 10 ? -15.273 16.438 -8.266 1 86.12 10 CYS B C 1
ATOM 2408 O O . CYS B 1 10 ? -15.328 15.203 -8.297 1 86.12 10 CYS B O 1
ATOM 2410 N N . PHE B 1 11 ? -14.648 17.125 -9.156 1 88.19 11 PHE B N 1
ATOM 2411 C CA . PHE B 1 11 ? -13.961 16.531 -10.289 1 88.19 11 PHE B CA 1
ATOM 2412 C C . PHE B 1 11 ? -12.836 15.617 -9.812 1 88.19 11 PHE B C 1
ATOM 2414 O O . PHE B 1 11 ? -12.727 14.469 -10.258 1 88.19 11 PHE B O 1
ATOM 2421 N N . LEU B 1 12 ? -12.047 16.109 -8.891 1 84.5 12 LEU B N 1
ATOM 2422 C CA . LEU B 1 12 ? -10.906 15.328 -8.422 1 84.5 12 LEU B CA 1
ATOM 2423 C C . LEU B 1 12 ? -11.367 14.102 -7.641 1 84.5 12 LEU B C 1
ATOM 2425 O O . LEU B 1 12 ? -10.758 13.039 -7.734 1 84.5 12 LEU B O 1
ATOM 2429 N N . THR B 1 13 ? -12.406 14.281 -6.863 1 84.38 13 THR B N 1
ATOM 2430 C CA . THR B 1 13 ? -12.984 13.148 -6.145 1 84.38 13 THR B CA 1
ATOM 2431 C C . THR B 1 13 ? -13.469 12.078 -7.113 1 84.38 13 THR B C 1
ATOM 2433 O O . THR B 1 13 ? -13.289 10.883 -6.867 1 84.38 13 THR B O 1
ATOM 2436 N N . LEU B 1 14 ? -14.062 12.547 -8.133 1 85.75 14 LEU B N 1
ATOM 2437 C CA . LEU B 1 14 ? -14.539 11.625 -9.156 1 85.75 14 LEU B CA 1
ATOM 2438 C C . LEU B 1 14 ? -13.375 10.898 -9.82 1 85.75 14 LEU B C 1
ATOM 2440 O O . LEU B 1 14 ? -13.469 9.695 -10.094 1 85.75 14 LEU B O 1
ATOM 2444 N N . VAL B 1 15 ? -12.344 11.586 -10.055 1 82.44 15 VAL B N 1
ATOM 2445 C CA . VAL B 1 15 ? -11.156 11 -10.672 1 82.44 15 VAL B CA 1
ATOM 2446 C C . VAL B 1 15 ? -10.555 9.945 -9.742 1 82.44 15 VAL B C 1
ATOM 2448 O O . VAL B 1 15 ? -10.141 8.875 -10.195 1 82.44 15 VAL B O 1
ATOM 2451 N N . GLU B 1 16 ? -10.555 10.273 -8.547 1 76.88 16 GLU B N 1
ATOM 2452 C CA . GLU B 1 16 ? -9.977 9.391 -7.535 1 76.88 16 GLU B CA 1
ATOM 2453 C C . GLU B 1 16 ? -10.812 8.117 -7.375 1 76.88 16 GLU B C 1
ATOM 2455 O O . GLU B 1 16 ? -10.266 7.02 -7.262 1 76.88 16 GLU B O 1
ATOM 2460 N N . THR B 1 17 ? -12.109 8.297 -7.344 1 74.94 17 THR B N 1
ATOM 2461 C CA . THR B 1 17 ? -13.008 7.188 -7.059 1 74.94 17 THR B CA 1
ATOM 2462 C C . THR B 1 17 ? -13.344 6.418 -8.336 1 74.94 17 THR B C 1
ATOM 2464 O O . THR B 1 17 ? -13.789 5.27 -8.273 1 74.94 17 THR B O 1
ATOM 2467 N N . GLU B 1 18 ? -13.227 7.07 -9.414 1 77.5 18 GLU B N 1
ATOM 2468 C CA . GLU B 1 18 ? -13.531 6.547 -10.742 1 77.5 18 GLU B CA 1
ATOM 2469 C C . GLU B 1 18 ? -14.969 6.035 -10.82 1 77.5 18 GLU B C 1
ATOM 2471 O O . GLU B 1 18 ? -15.258 5.109 -11.586 1 77.5 18 GLU B O 1
ATOM 2476 N N . ASN B 1 19 ? -15.766 6.605 -9.922 1 79.62 19 ASN B N 1
ATOM 2477 C CA . ASN B 1 19 ? -17.172 6.207 -9.812 1 79.62 19 ASN B CA 1
ATOM 2478 C C . ASN B 1 19 ? -18.047 7.375 -9.383 1 79.62 19 ASN B C 1
ATOM 2480 O O . ASN B 1 19 ? -17.859 7.941 -8.305 1 79.62 19 ASN B O 1
ATOM 2484 N N . PHE B 1 20 ? -19.094 7.613 -10.188 1 84.38 20 PHE B N 1
ATOM 2485 C CA . PHE B 1 20 ? -19.938 8.781 -9.953 1 84.38 20 PHE B CA 1
ATOM 2486 C C . PHE B 1 20 ? -20.688 8.641 -8.641 1 84.38 20 PHE B C 1
ATOM 2488 O O . PHE B 1 20 ? -20.797 9.602 -7.871 1 84.38 20 PHE B O 1
ATOM 2495 N N . THR B 1 21 ? -21.109 7.426 -8.414 1 81.19 21 THR B N 1
ATOM 2496 C CA . THR B 1 21 ? -21.906 7.223 -7.203 1 81.19 21 THR B CA 1
ATOM 2497 C C . THR B 1 21 ? -21.031 7.367 -5.957 1 81.19 21 THR B C 1
ATOM 2499 O O . THR B 1 21 ? -21.406 8.07 -5.012 1 81.19 21 THR B O 1
ATOM 2502 N N . ARG B 1 22 ? -19.969 6.797 -6.035 1 80.5 22 ARG B N 1
ATOM 2503 C CA . ARG B 1 22 ? -19.047 6.879 -4.902 1 80.5 22 ARG B CA 1
ATOM 2504 C C . ARG B 1 22 ? -18.531 8.305 -4.711 1 80.5 22 ARG B C 1
ATOM 2506 O O . ARG B 1 22 ? -18.422 8.781 -3.58 1 80.5 22 ARG B O 1
ATOM 2513 N N . ALA B 1 23 ? -18.219 8.906 -5.793 1 85 23 ALA B N 1
ATOM 2514 C CA . ALA B 1 23 ? -17.75 10.289 -5.738 1 85 23 ALA B CA 1
ATOM 2515 C C . ALA B 1 23 ? -18.797 11.211 -5.145 1 85 23 ALA B C 1
ATOM 2517 O O . ALA B 1 23 ? -18.5 12.07 -4.32 1 85 23 ALA B O 1
ATOM 2518 N N . ALA B 1 24 ? -20.016 11 -5.496 1 86.69 24 ALA B N 1
ATOM 2519 C CA . ALA B 1 24 ? -21.109 11.82 -4.984 1 86.69 24 ALA B CA 1
ATOM 2520 C C . ALA B 1 24 ? -21.266 11.641 -3.477 1 86.69 24 ALA B C 1
ATOM 2522 O O . ALA B 1 24 ? -21.453 12.625 -2.746 1 86.69 24 ALA B O 1
ATOM 2523 N N . GLN B 1 25 ? -21.125 10.461 -3.084 1 78.81 25 GLN B N 1
ATOM 2524 C CA . GLN B 1 25 ? -21.219 10.164 -1.658 1 78.81 25 GLN B CA 1
ATOM 2525 C C . GLN B 1 25 ? -20.125 10.883 -0.879 1 78.81 25 GLN B C 1
ATOM 2527 O O . GLN B 1 25 ? -20.391 11.484 0.164 1 78.81 25 GLN B O 1
ATOM 2532 N N . LYS B 1 26 ? -19 10.891 -1.442 1 78.12 26 LYS B N 1
ATOM 2533 C CA . LYS B 1 26 ? -17.859 11.531 -0.792 1 78.12 26 LYS B CA 1
ATOM 2534 C C . LYS B 1 26 ? -18.016 13.047 -0.771 1 78.12 26 LYS B C 1
ATOM 2536 O O . LYS B 1 26 ? -17.547 13.711 0.154 1 78.12 26 LYS B O 1
ATOM 2541 N N . CYS B 1 27 ? -18.703 13.523 -1.771 1 80.69 27 CYS B N 1
ATOM 2542 C CA . CYS B 1 27 ? -18.906 14.961 -1.877 1 80.69 27 CYS B CA 1
ATOM 2543 C C . CYS B 1 27 ? -20.188 15.375 -1.164 1 80.69 27 CYS B C 1
ATOM 2545 O O . CYS B 1 27 ? -20.531 16.562 -1.137 1 80.69 27 CYS B O 1
ATOM 2547 N N . PHE B 1 28 ? -20.891 14.367 -0.603 1 79.31 28 PHE B N 1
ATOM 2548 C CA . PHE B 1 28 ? -22.125 14.594 0.132 1 79.31 28 PHE B CA 1
ATOM 2549 C C . PHE B 1 28 ? -23.172 15.234 -0.765 1 79.31 28 PHE B C 1
ATOM 2551 O O . PHE B 1 28 ? -23.844 16.203 -0.363 1 79.31 28 PHE B O 1
ATOM 2558 N N . ILE B 1 29 ? -23.234 14.812 -2.014 1 84.31 29 ILE B N 1
ATOM 2559 C CA . ILE B 1 29 ? -24.25 15.227 -2.975 1 84.31 29 ILE B CA 1
ATOM 2560 C C . ILE B 1 29 ? -24.812 14.008 -3.697 1 84.31 29 ILE B C 1
ATOM 2562 O O . ILE B 1 29 ? -24.359 12.883 -3.477 1 84.31 29 ILE B O 1
ATOM 2566 N N . THR B 1 30 ? -25.922 14.156 -4.34 1 84.69 30 THR B N 1
ATOM 2567 C CA . THR B 1 30 ? -26.531 13.055 -5.086 1 84.69 30 THR B CA 1
ATOM 2568 C C . THR B 1 30 ? -25.781 12.812 -6.391 1 84.69 30 THR B C 1
ATOM 2570 O O . THR B 1 30 ? -25.125 13.719 -6.91 1 84.69 30 THR B O 1
ATOM 2573 N N . GLN B 1 31 ? -25.828 11.609 -6.805 1 88.38 31 GLN B N 1
ATOM 2574 C CA . GLN B 1 31 ? -25.141 11.25 -8.039 1 88.38 31 GLN B CA 1
ATOM 2575 C C . GLN B 1 31 ? -25.625 12.094 -9.211 1 88.38 31 GLN B C 1
ATOM 2577 O O . GLN B 1 31 ? -24.828 12.586 -10.008 1 88.38 31 GLN B O 1
ATOM 2582 N N . PRO B 1 32 ? -26.953 12.406 -9.367 1 90.06 32 PRO B N 1
ATOM 2583 C CA . PRO B 1 32 ? -27.375 13.281 -10.461 1 90.06 32 PRO B CA 1
ATOM 2584 C C . PRO B 1 32 ? -26.781 14.688 -10.344 1 90.06 32 PRO B C 1
ATOM 2586 O O . PRO B 1 32 ? -26.453 15.305 -11.359 1 90.06 32 PRO B O 1
ATOM 2589 N N . THR B 1 33 ? -26.688 15.117 -9.156 1 86.44 33 THR B N 1
ATOM 2590 C CA . THR B 1 33 ? -26.109 16.438 -8.922 1 86.44 33 THR B CA 1
ATOM 2591 C C . THR B 1 33 ? -24.641 16.469 -9.359 1 86.44 33 THR B C 1
ATOM 2593 O O . THR B 1 33 ? -24.219 17.406 -10.031 1 86.44 33 THR B O 1
ATOM 2596 N N . LEU B 1 34 ? -23.953 15.461 -8.93 1 90.94 34 LEU B N 1
ATOM 2597 C CA . LEU B 1 34 ? -22.547 15.375 -9.328 1 90.94 34 LEU B CA 1
ATOM 2598 C C . LEU B 1 34 ? -22.422 15.336 -10.852 1 90.94 34 LEU B C 1
ATOM 2600 O O . LEU B 1 34 ? -21.547 16 -11.422 1 90.94 34 LEU B O 1
ATOM 2604 N N . SER B 1 35 ? -23.234 14.516 -11.5 1 90.19 35 SER B N 1
ATOM 2605 C CA . SER B 1 35 ? -23.219 14.406 -12.953 1 90.19 35 SER B CA 1
ATOM 2606 C C . SER B 1 35 ? -23.438 15.758 -13.617 1 90.19 35 SER B C 1
ATOM 2608 O O . SER B 1 35 ? -22.766 16.109 -14.586 1 90.19 35 SER B O 1
ATOM 2610 N N . LYS B 1 36 ? -24.359 16.531 -13.086 1 89.62 36 LYS B N 1
ATOM 2611 C CA . LYS B 1 36 ? -24.672 17.844 -13.617 1 89.62 36 LYS B CA 1
ATOM 2612 C C . LYS B 1 36 ? -23.5 18.797 -13.43 1 89.62 36 LYS B C 1
ATOM 2614 O O . LYS B 1 36 ? -23.188 19.609 -14.312 1 89.62 36 LYS B O 1
ATOM 2619 N N . ILE B 1 37 ? -22.938 18.734 -12.258 1 87.69 37 ILE B N 1
ATOM 2620 C CA . ILE B 1 37 ? -21.781 19.562 -11.953 1 87.69 37 ILE B CA 1
ATOM 2621 C C . ILE B 1 37 ? -20.672 19.312 -12.977 1 87.69 37 ILE B C 1
ATOM 2623 O O . ILE B 1 37 ? -20.094 20.25 -13.523 1 87.69 37 ILE B O 1
ATOM 2627 N N . ILE B 1 38 ? -20.453 18.062 -13.305 1 90.25 38 ILE B N 1
ATOM 2628 C CA . ILE B 1 38 ? -19.391 17.672 -14.219 1 90.25 38 ILE B CA 1
ATOM 2629 C C . ILE B 1 38 ? -19.75 18.094 -15.641 1 90.25 38 ILE B C 1
ATOM 2631 O O . ILE B 1 38 ? -18.906 18.578 -16.391 1 90.25 38 ILE B O 1
ATOM 2635 N N . GLN B 1 39 ? -20.953 17.906 -16 1 89.19 39 GLN B N 1
ATOM 2636 C CA . GLN B 1 39 ? -21.422 18.312 -17.328 1 89.19 39 GLN B CA 1
ATOM 2637 C C . GLN B 1 39 ? -21.266 19.812 -17.531 1 89.19 39 GLN B C 1
ATOM 2639 O O . GLN B 1 39 ? -20.797 20.266 -18.578 1 89.19 39 GLN B O 1
ATOM 2644 N N . ARG B 1 40 ? -21.656 20.516 -16.547 1 85.19 40 ARG B N 1
ATOM 2645 C CA . ARG B 1 40 ? -21.531 21.969 -16.609 1 85.19 40 ARG B CA 1
ATOM 2646 C C . ARG B 1 40 ? -20.062 22.391 -16.703 1 85.19 40 ARG B C 1
ATOM 2648 O O . ARG B 1 40 ? -19.734 23.344 -17.406 1 85.19 40 ARG B O 1
ATOM 2655 N N . LEU B 1 41 ? -19.266 21.734 -15.898 1 86.56 41 LEU B N 1
ATOM 2656 C CA . LEU B 1 41 ? -17.828 22 -15.953 1 86.56 41 LEU B CA 1
ATOM 2657 C C . LEU B 1 41 ? -17.297 21.797 -17.359 1 86.56 41 LEU B C 1
ATOM 2659 O O . LEU B 1 41 ? -16.578 22.641 -17.891 1 86.56 41 LEU B O 1
ATOM 2663 N N . GLU B 1 42 ? -17.703 20.641 -18 1 88.88 42 GLU B N 1
ATOM 2664 C CA . GLU B 1 42 ? -17.234 20.328 -19.344 1 88.88 42 GLU B CA 1
ATOM 2665 C C . GLU B 1 42 ? -17.781 21.328 -20.359 1 88.88 42 GLU B C 1
ATOM 2667 O O . GLU B 1 42 ? -17.062 21.75 -21.266 1 88.88 42 GLU B O 1
ATOM 2672 N N . GLU B 1 43 ? -18.969 21.766 -20.219 1 83.44 43 GLU B N 1
ATOM 2673 C CA . GLU B 1 43 ? -19.594 22.766 -21.094 1 83.44 43 GLU B CA 1
ATOM 2674 C C . GLU B 1 43 ? -18.875 24.109 -20.984 1 83.44 43 GLU B C 1
ATOM 2676 O O . GLU B 1 43 ? -18.641 24.781 -21.984 1 83.44 43 GLU B O 1
ATOM 2681 N N . SER B 1 44 ? -18.594 24.453 -19.781 1 79 44 SER B N 1
ATOM 2682 C CA . SER B 1 44 ? -17.938 25.734 -19.531 1 79 44 SER B CA 1
ATOM 2683 C C . SER B 1 44 ? -16.547 25.766 -20.172 1 79 44 SER B C 1
ATOM 2685 O O . SER B 1 44 ? -16.078 26.812 -20.625 1 79 44 SER B O 1
ATOM 2687 N N . LEU B 1 45 ? -15.906 24.609 -20.094 1 79.12 45 LEU B N 1
ATOM 2688 C CA . LEU B 1 45 ? -14.555 24.5 -20.625 1 79.12 45 LEU B CA 1
ATOM 2689 C C . LEU B 1 45 ? -14.57 24.25 -22.125 1 79.12 45 LEU B C 1
ATOM 2691 O O . LEU B 1 45 ? -13.57 24.484 -22.812 1 79.12 45 LEU B O 1
ATOM 2695 N N . GLY B 1 46 ? -15.68 23.766 -22.656 1 81.06 46 GLY B N 1
ATOM 2696 C CA . GLY B 1 46 ? -15.797 23.406 -24.062 1 81.06 46 GLY B CA 1
ATOM 2697 C C . GLY B 1 46 ? -15.062 22.125 -24.422 1 81.06 46 GLY B C 1
ATOM 2698 O O . GLY B 1 46 ? -14.672 21.938 -25.578 1 81.06 46 GLY B O 1
ATOM 2699 N N . GLU B 1 47 ? -14.68 21.453 -23.344 1 82.5 47 GLU B N 1
ATOM 2700 C CA . GLU B 1 47 ? -13.945 20.188 -23.516 1 82.5 47 GLU B CA 1
ATOM 2701 C C . GLU B 1 47 ? -14.586 19.062 -22.719 1 82.5 47 GLU B C 1
ATOM 2703 O O . GLU B 1 47 ? -15.117 19.297 -21.625 1 82.5 47 GLU B O 1
ATOM 2708 N N . THR B 1 48 ? -14.547 17.891 -23.25 1 86.88 48 THR B N 1
ATOM 2709 C CA . THR B 1 48 ? -14.922 16.703 -22.484 1 86.88 48 THR B CA 1
ATOM 2710 C C . THR B 1 48 ? -13.758 16.234 -21.625 1 86.88 48 THR B C 1
ATOM 2712 O O . THR B 1 48 ? -12.656 16.016 -22.125 1 86.88 48 THR B O 1
ATOM 2715 N N . LEU B 1 49 ? -14.102 16.172 -20.328 1 87.19 49 LEU B N 1
ATOM 2716 C CA . LEU B 1 49 ? -13.023 15.852 -19.391 1 87.19 49 LEU B CA 1
ATOM 2717 C C . LEU B 1 49 ? -13.031 14.359 -19.062 1 87.19 49 LEU B C 1
ATOM 2719 O O . LEU B 1 49 ? -11.992 13.789 -18.734 1 87.19 49 LEU B O 1
ATOM 2723 N N . LEU B 1 50 ? -14.273 13.781 -19.031 1 87.69 50 LEU B N 1
ATOM 2724 C CA . LEU B 1 50 ? -14.461 12.406 -18.562 1 87.69 50 LEU B CA 1
ATOM 2725 C C . LEU B 1 50 ? -15.18 11.57 -19.625 1 87.69 50 LEU B C 1
ATOM 2727 O O . LEU B 1 50 ? -16.047 12.078 -20.328 1 87.69 50 LEU B O 1
ATOM 2731 N N . ILE B 1 51 ? -14.664 10.359 -19.734 1 79.94 51 ILE B N 1
ATOM 2732 C CA . ILE B 1 51 ? -15.367 9.391 -20.578 1 79.94 51 ILE B CA 1
ATOM 2733 C C . ILE B 1 51 ? -15.992 8.312 -19.703 1 79.94 51 ILE B C 1
ATOM 2735 O O . ILE B 1 51 ? -15.344 7.781 -18.797 1 79.94 51 ILE B O 1
ATOM 2739 N N . ARG B 1 52 ? -17.344 8.227 -19.797 1 72 52 ARG B N 1
ATOM 2740 C CA . ARG B 1 52 ? -18.078 7.234 -19.031 1 72 52 ARG B CA 1
ATOM 2741 C C . ARG B 1 52 ? -18.172 5.914 -19.781 1 72 52 ARG B C 1
ATOM 2743 O O . ARG B 1 52 ? -18.609 5.887 -20.938 1 72 52 ARG B O 1
ATOM 2750 N N . ASN B 1 53 ? -17.453 4.949 -19.469 1 60.44 53 ASN B N 1
ATOM 2751 C CA . ASN B 1 53 ? -17.625 3.627 -20.062 1 60.44 53 ASN B CA 1
ATOM 2752 C C . ASN B 1 53 ? -18.219 2.631 -19.078 1 60.44 53 ASN B C 1
ATOM 2754 O O . ASN B 1 53 ? -17.5 2.086 -18.234 1 60.44 53 ASN B O 1
ATOM 2758 N N . ASN B 1 54 ? -19.531 2.076 -19.188 1 54.75 54 ASN B N 1
ATOM 2759 C CA . ASN B 1 54 ? -20.375 1.096 -18.516 1 54.75 54 ASN B CA 1
ATOM 2760 C C . ASN B 1 54 ? -20.016 0.973 -17.031 1 54.75 54 ASN B C 1
ATOM 2762 O O . ASN B 1 54 ? -20.859 0.583 -16.219 1 54.75 54 ASN B O 1
ATOM 2766 N N . GLN B 1 55 ? -18.797 1.379 -16.625 1 55.47 55 GLN B N 1
ATOM 2767 C CA . GLN B 1 55 ? -18.641 1.169 -15.188 1 55.47 55 GLN B CA 1
ATOM 2768 C C . GLN B 1 55 ? -17.438 1.943 -14.656 1 55.47 55 GLN B C 1
ATOM 2770 O O . GLN B 1 55 ? -17.156 1.913 -13.453 1 55.47 55 GLN B O 1
ATOM 2775 N N . LYS B 1 56 ? -16.828 2.588 -15.453 1 63.84 56 LYS B N 1
ATOM 2776 C CA . LYS B 1 56 ? -15.68 3.312 -14.922 1 63.84 56 LYS B CA 1
ATOM 2777 C C . LYS B 1 56 ? -15.547 4.688 -15.57 1 63.84 56 LYS B C 1
ATOM 2779 O O . LYS B 1 56 ? -15.992 4.891 -16.703 1 63.84 56 LYS B O 1
ATOM 2784 N N . VAL B 1 57 ? -15.172 5.711 -14.688 1 75.12 57 VAL B N 1
ATOM 2785 C CA . VAL B 1 57 ? -14.898 7.078 -15.109 1 75.12 57 VAL B CA 1
ATOM 2786 C C . VAL B 1 57 ? -13.414 7.234 -15.445 1 75.12 57 VAL B C 1
ATOM 2788 O O . VAL B 1 57 ? -12.555 6.855 -14.648 1 75.12 57 VAL B O 1
ATOM 2791 N N . GLU B 1 58 ? -13.211 7.484 -16.766 1 78.75 58 GLU B N 1
ATOM 2792 C CA . GLU B 1 58 ? -11.836 7.719 -17.203 1 78.75 58 GLU B CA 1
ATOM 2793 C C . GLU B 1 58 ? -11.641 9.164 -17.641 1 78.75 58 GLU B C 1
ATOM 2795 O O . GLU B 1 58 ? -12.57 9.797 -18.156 1 78.75 58 GLU B O 1
ATOM 2800 N N . LEU B 1 59 ? -10.352 9.617 -17.516 1 80.94 59 LEU B N 1
ATOM 2801 C CA . LEU B 1 59 ? -10.031 10.992 -17.875 1 80.94 59 LEU B CA 1
ATOM 2802 C C . LEU B 1 59 ? -9.672 11.086 -19.359 1 80.94 59 LEU B C 1
ATOM 2804 O O . LEU B 1 59 ? -8.992 10.211 -19.891 1 80.94 59 LEU B O 1
ATOM 2808 N N . THR B 1 60 ? -10.203 12.141 -20.094 1 77.5 60 THR B N 1
ATOM 2809 C CA . THR B 1 60 ? -9.68 12.547 -21.391 1 77.5 60 THR B CA 1
ATOM 2810 C C . THR B 1 60 ? -8.352 13.281 -21.234 1 77.5 60 THR B C 1
ATOM 2812 O O . THR B 1 60 ? -7.871 13.477 -20.125 1 77.5 60 THR B O 1
ATOM 2815 N N . GLN B 1 61 ? -7.801 13.688 -22.359 1 71.56 61 GLN B N 1
ATOM 2816 C CA . GLN B 1 61 ? -6.598 14.516 -22.297 1 71.56 61 GLN B CA 1
ATOM 2817 C C . GLN B 1 61 ? -6.883 15.852 -21.609 1 71.56 61 GLN B C 1
ATOM 2819 O O . GLN B 1 61 ? -6.098 16.297 -20.781 1 71.56 61 GLN B O 1
ATOM 2824 N N . ALA B 1 62 ? -7.844 16.359 -22.141 1 78.19 62 ALA B N 1
ATOM 2825 C CA . ALA B 1 62 ? -8.273 17.594 -21.484 1 78.19 62 ALA B CA 1
ATOM 2826 C C . ALA B 1 62 ? -8.547 17.359 -20 1 78.19 62 ALA B C 1
ATOM 2828 O O . ALA B 1 62 ? -8.25 18.219 -19.172 1 78.19 62 ALA B O 1
ATOM 2829 N N . GLY B 1 63 ? -9.039 16.203 -19.688 1 83.62 63 GLY B N 1
ATOM 2830 C CA . GLY B 1 63 ? -9.305 15.844 -18.312 1 83.62 63 GLY B CA 1
ATOM 2831 C C . GLY B 1 63 ? -8.047 15.734 -17.469 1 83.62 63 GLY B C 1
ATOM 2832 O O . GLY B 1 63 ? -8.023 16.172 -16.312 1 83.62 63 GLY B O 1
ATOM 2833 N N . GLN B 1 64 ? -7.066 15.297 -18.031 1 77.56 64 GLN B N 1
ATOM 2834 C CA . GLN B 1 64 ? -5.789 15.164 -17.328 1 77.56 64 GLN B CA 1
ATOM 2835 C C . GLN B 1 64 ? -5.168 16.531 -17.062 1 77.56 64 GLN B C 1
ATOM 2837 O O . GLN B 1 64 ? -4.672 16.781 -15.953 1 77.56 64 GLN B O 1
ATOM 2842 N N . LEU B 1 65 ? -5.145 17.328 -18.078 1 73.94 65 LEU B N 1
ATOM 2843 C CA . LEU B 1 65 ? -4.645 18.703 -17.906 1 73.94 65 LEU B CA 1
ATOM 2844 C C . LEU B 1 65 ? -5.441 19.438 -16.828 1 73.94 65 LEU B C 1
ATOM 2846 O O . LEU B 1 65 ? -4.859 20.109 -15.977 1 73.94 65 LEU B O 1
ATOM 2850 N N . PHE B 1 66 ? -6.68 19.188 -16.984 1 80.44 66 PHE B N 1
ATOM 2851 C CA . PHE B 1 66 ? -7.543 19.844 -16 1 80.44 66 PHE B CA 1
ATOM 2852 C C . PHE B 1 66 ? -7.281 19.297 -14.602 1 80.44 66 PHE B C 1
ATOM 2854 O O . PHE B 1 66 ? -7.27 20.047 -13.633 1 80.44 66 PHE B O 1
ATOM 2861 N N . GLU B 1 67 ? -7.066 18 -14.5 1 82.44 67 GLU B N 1
ATOM 2862 C CA . GLU B 1 67 ? -6.773 17.391 -13.211 1 82.44 67 GLU B CA 1
ATOM 2863 C C . GLU B 1 67 ? -5.535 18 -12.57 1 82.44 67 GLU B C 1
ATOM 2865 O O . GLU B 1 67 ? -5.543 18.344 -11.391 1 82.44 67 GLU B O 1
ATOM 2870 N N . HIS B 1 68 ? -4.539 18.172 -13.312 1 72.88 68 HIS B N 1
ATOM 2871 C CA . HIS B 1 68 ? -3.293 18.75 -12.828 1 72.88 68 HIS B CA 1
ATOM 2872 C C . HIS B 1 68 ? -3.506 20.188 -12.328 1 72.88 68 HIS B C 1
ATOM 2874 O O . HIS B 1 68 ? -3.098 20.531 -11.219 1 72.88 68 HIS B O 1
ATOM 2880 N N . SER B 1 69 ? -4.105 20.891 -13.164 1 73.62 69 SER B N 1
ATOM 2881 C CA . SER B 1 69 ? -4.359 22.281 -12.812 1 73.62 69 SER B CA 1
ATOM 2882 C C . SER B 1 69 ? -5.277 22.391 -11.602 1 73.62 69 SER B C 1
ATOM 2884 O O . SER B 1 69 ? -5.062 23.234 -10.727 1 73.62 69 SER B O 1
ATOM 2886 N N . ALA B 1 70 ? -6.27 21.516 -11.641 1 80.12 70 ALA B N 1
ATOM 2887 C CA . ALA B 1 70 ? -7.211 21.531 -10.531 1 80.12 70 ALA B CA 1
ATOM 2888 C C . ALA B 1 70 ? -6.508 21.219 -9.211 1 80.12 70 ALA B C 1
ATOM 2890 O O . ALA B 1 70 ? -6.77 21.875 -8.195 1 80.12 70 ALA B O 1
ATOM 2891 N N . ARG B 1 71 ? -5.594 20.328 -9.266 1 78.56 71 ARG B N 1
ATOM 2892 C CA . ARG B 1 71 ? -4.836 19.984 -8.07 1 78.56 71 ARG B CA 1
ATOM 2893 C C . ARG B 1 71 ? -3.986 21.156 -7.598 1 78.56 71 ARG B C 1
ATOM 2895 O O . ARG B 1 71 ? -3.93 21.453 -6.402 1 78.56 71 ARG B O 1
ATOM 2902 N N . GLU B 1 72 ? -3.369 21.828 -8.492 1 72.56 72 GLU B N 1
ATOM 2903 C CA . GLU B 1 72 ? -2.555 22.984 -8.164 1 72.56 72 GLU B CA 1
ATOM 2904 C C . GLU B 1 72 ? -3.402 24.094 -7.547 1 72.56 72 GLU B C 1
ATOM 2906 O O . GLU B 1 72 ? -3.006 24.703 -6.551 1 72.56 72 GLU B O 1
ATOM 2911 N N . ILE B 1 73 ? -4.504 24.281 -8.156 1 70.81 73 ILE B N 1
ATOM 2912 C CA . ILE B 1 73 ? -5.387 25.344 -7.699 1 70.81 73 ILE B CA 1
ATOM 2913 C C . ILE B 1 73 ? -5.91 25.016 -6.301 1 70.81 73 ILE B C 1
ATOM 2915 O O . ILE B 1 73 ? -5.871 25.859 -5.402 1 70.81 73 ILE B O 1
ATOM 2919 N N . LEU B 1 74 ? -6.305 23.797 -6.152 1 75.19 74 LEU B N 1
ATOM 2920 C CA . LEU B 1 74 ? -6.848 23.406 -4.855 1 75.19 74 LEU B CA 1
ATOM 2921 C C . LEU B 1 74 ? -5.762 23.422 -3.785 1 75.19 74 LEU B C 1
ATOM 2923 O O . LEU B 1 74 ? -6.031 23.734 -2.625 1 75.19 74 LEU B O 1
ATOM 2927 N N . GLY B 1 75 ? -4.602 23.078 -4.195 1 74.12 75 GLY B N 1
ATOM 2928 C CA . GLY B 1 75 ? -3.477 23.188 -3.283 1 74.12 75 GLY B CA 1
ATOM 2929 C C . GLY B 1 75 ? -3.219 24.609 -2.82 1 74.12 75 GLY B C 1
ATOM 2930 O O . GLY B 1 75 ? -3.023 24.859 -1.627 1 74.12 75 GLY B O 1
ATOM 2931 N N . GLN B 1 76 ? -3.281 25.484 -3.771 1 69.81 76 GLN B N 1
ATOM 2932 C CA . GLN B 1 76 ? -3.1 26.891 -3.436 1 69.81 76 GLN B CA 1
ATOM 2933 C C . GLN B 1 76 ? -4.254 27.406 -2.584 1 69.81 76 GLN B C 1
ATOM 2935 O O . GLN B 1 76 ? -4.051 28.188 -1.658 1 69.81 76 GLN B O 1
ATOM 2940 N N . TRP B 1 77 ? -5.41 26.953 -2.988 1 69.06 77 TRP B N 1
ATOM 2941 C CA . TRP B 1 77 ? -6.59 27.328 -2.215 1 69.06 77 TRP B CA 1
ATOM 2942 C C . TRP B 1 77 ? -6.461 26.859 -0.769 1 69.06 77 TRP B C 1
ATOM 2944 O O . TRP B 1 77 ? -6.766 27.609 0.162 1 69.06 77 TRP B O 1
ATOM 2954 N N . HIS B 1 78 ? -6.059 25.688 -0.597 1 71.94 78 HIS B N 1
ATOM 2955 C CA . HIS B 1 78 ? -5.809 25.141 0.731 1 71.94 78 HIS B CA 1
ATOM 2956 C C . HIS B 1 78 ? -4.828 26.016 1.51 1 71.94 78 HIS B C 1
ATOM 2958 O O . HIS B 1 78 ? -5.074 26.344 2.672 1 71.94 78 HIS B O 1
ATOM 2964 N N . ARG B 1 79 ? -3.857 26.344 0.94 1 72.25 79 ARG B N 1
ATOM 2965 C CA . ARG B 1 79 ? -2.834 27.156 1.604 1 72.25 79 ARG B CA 1
ATOM 2966 C C . ARG B 1 79 ? -3.387 28.516 2.016 1 72.25 79 ARG B C 1
ATOM 2968 O O . ARG B 1 79 ? -3.09 29 3.105 1 72.25 79 ARG B O 1
ATOM 2975 N N . LEU B 1 80 ? -4.121 29.062 1.083 1 68 80 LEU B N 1
ATOM 2976 C CA . LEU B 1 80 ? -4.746 30.344 1.388 1 68 80 LEU B CA 1
ATOM 2977 C C . LEU B 1 80 ? -5.652 30.234 2.605 1 68 80 LEU B C 1
ATOM 2979 O O . LEU B 1 80 ? -5.621 31.094 3.494 1 68 80 LEU B O 1
ATOM 2983 N N . GLN B 1 81 ? -6.391 29.219 2.611 1 71.06 81 GLN B N 1
ATOM 2984 C CA . GLN B 1 81 ? -7.289 28.984 3.738 1 71.06 81 GLN B CA 1
ATOM 2985 C C . GLN B 1 81 ? -6.508 28.812 5.039 1 71.06 81 GLN B C 1
ATOM 2987 O O . GLN B 1 81 ? -6.891 29.359 6.074 1 71.06 81 GLN B O 1
ATOM 2992 N N . GLU B 1 82 ? -5.477 28.109 4.957 1 72.19 82 GLU B N 1
ATOM 2993 C CA . GLU B 1 82 ? -4.645 27.859 6.133 1 72.19 82 GLU B CA 1
ATOM 2994 C C . GLU B 1 82 ? -4.008 29.156 6.633 1 72.19 82 GLU B C 1
ATOM 2996 O O . GLU B 1 82 ? -3.969 29.406 7.84 1 72.19 82 GLU B O 1
ATOM 3001 N N . ASP B 1 83 ? -3.568 29.875 5.742 1 69.12 83 ASP B N 1
ATOM 3002 C CA . ASP B 1 83 ? -2.949 31.141 6.105 1 69.12 83 ASP B CA 1
ATOM 3003 C C . ASP B 1 83 ? -3.961 32.062 6.766 1 69.12 83 ASP B C 1
ATOM 3005 O O . ASP B 1 83 ? -3.66 32.719 7.781 1 69.12 83 ASP B O 1
ATOM 3009 N N . MET B 1 84 ? -5.133 32.031 6.203 1 67 84 MET B N 1
ATOM 3010 C CA . MET B 1 84 ? -6.176 32.938 6.707 1 67 84 MET B CA 1
ATOM 3011 C C . MET B 1 84 ? -6.648 32.5 8.086 1 67 84 MET B C 1
ATOM 3013 O O . MET B 1 84 ? -6.91 33.344 8.953 1 67 84 MET B O 1
ATOM 3017 N N . SER B 1 85 ? -6.691 31.219 8.242 1 68.06 85 SER B N 1
ATOM 3018 C CA . SER B 1 85 ? -7.219 30.672 9.484 1 68.06 85 SER B CA 1
ATOM 3019 C C . SER B 1 85 ? -6.211 30.797 10.625 1 68.06 85 SER B C 1
ATOM 3021 O O . SER B 1 85 ? -6.578 30.719 11.797 1 68.06 85 SER B O 1
ATOM 3023 N N . ASN B 1 86 ? -4.973 31.078 10.273 1 69.12 86 ASN B N 1
ATOM 3024 C CA . ASN B 1 86 ? -3.947 31.016 11.312 1 69.12 86 ASN B CA 1
ATOM 3025 C C . ASN B 1 86 ? -3.205 32.344 11.438 1 69.12 86 ASN B C 1
ATOM 3027 O O . ASN B 1 86 ? -2.031 32.375 11.812 1 69.12 86 ASN B O 1
ATOM 3031 N N . LEU B 1 87 ? -3.807 33.312 11.055 1 58.53 87 LEU B N 1
ATOM 3032 C CA . LEU B 1 87 ? -3.236 34.656 11.164 1 58.53 87 LEU B CA 1
ATOM 3033 C C . LEU B 1 87 ? -2.881 34.969 12.617 1 58.53 87 LEU B C 1
ATOM 3035 O O . LEU B 1 87 ? -1.889 35.656 12.875 1 58.53 87 LEU B O 1
ATOM 3039 N N . SER B 1 88 ? -3.574 34.469 13.547 1 58.72 88 SER B N 1
ATOM 3040 C CA . SER B 1 88 ? -3.336 34.781 14.953 1 58.72 88 SER B CA 1
ATOM 3041 C C . SER B 1 88 ? -2.736 33.594 15.688 1 58.72 88 SER B C 1
ATOM 3043 O O . SER B 1 88 ? -2.814 33.5 16.922 1 58.72 88 SER B O 1
ATOM 3045 N N . GLY B 1 89 ? -2.266 32.688 14.992 1 68.88 89 GLY B N 1
ATOM 3046 C CA . GLY B 1 89 ? -1.693 31.5 15.602 1 68.88 89 GLY B CA 1
ATOM 3047 C C . GLY B 1 89 ? -2.377 30.234 15.156 1 68.88 89 GLY B C 1
ATOM 3048 O O . GLY B 1 89 ? -3.482 30.266 14.609 1 68.88 89 GLY B O 1
ATOM 3049 N N . LEU B 1 90 ? -1.604 29.266 15.375 1 72.06 90 LEU B N 1
ATOM 3050 C CA . LEU B 1 90 ? -2.107 27.984 14.906 1 72.06 90 LEU B CA 1
ATOM 3051 C C . LEU B 1 90 ? -3.166 27.438 15.852 1 72.06 90 LEU B C 1
ATOM 3053 O O . LEU B 1 90 ? -2.838 26.75 16.828 1 72.06 90 LEU B O 1
ATOM 3057 N N . LYS B 1 91 ? -4.383 27.922 15.711 1 72.25 91 LYS B N 1
ATOM 3058 C CA . LYS B 1 91 ? -5.477 27.469 16.562 1 72.25 91 LYS B CA 1
ATOM 3059 C C . LYS B 1 91 ? -6.289 26.375 15.867 1 72.25 91 LYS B C 1
ATOM 3061 O O . LYS B 1 91 ? -6.902 25.531 16.531 1 72.25 91 LYS B O 1
ATOM 3066 N N . SER B 1 92 ? -6.305 26.531 14.617 1 77.12 92 SER B N 1
ATOM 3067 C CA . SER B 1 92 ? -7.031 25.578 13.789 1 77.12 92 SER B CA 1
ATOM 3068 C C . SER B 1 92 ? -6.359 25.391 12.43 1 77.12 92 SER B C 1
ATOM 3070 O O . SER B 1 92 ? -5.406 26.094 12.102 1 77.12 92 SER B O 1
ATOM 3072 N N . GLY B 1 93 ? -6.652 24.359 11.805 1 83.44 93 GLY B N 1
ATOM 3073 C CA . GLY B 1 93 ? -6.113 24.125 10.477 1 83.44 93 GLY B CA 1
ATOM 3074 C C . GLY B 1 93 ? -6.141 22.672 10.062 1 83.44 93 GLY B C 1
ATOM 3075 O O . GLY B 1 93 ? -6.773 21.844 10.727 1 83.44 93 GLY B O 1
ATOM 3076 N N . ARG B 1 94 ? -5.598 22.578 8.859 1 87.81 94 ARG B N 1
ATOM 3077 C CA . ARG B 1 94 ? -5.516 21.234 8.297 1 87.81 94 ARG B CA 1
ATOM 3078 C C . ARG B 1 94 ? -4.102 20.922 7.812 1 87.81 94 ARG B C 1
ATOM 3080 O O . ARG B 1 94 ? -3.465 21.75 7.168 1 87.81 94 ARG B O 1
ATOM 3087 N N . LEU B 1 95 ? -3.611 19.812 8.25 1 91.62 95 LEU B N 1
ATOM 3088 C CA . LEU B 1 95 ? -2.291 19.359 7.82 1 91.62 95 LEU B CA 1
ATOM 3089 C C . LEU B 1 95 ? -2.396 18.094 6.98 1 91.62 95 LEU B C 1
ATOM 3091 O O . LEU B 1 95 ? -2.881 17.062 7.457 1 91.62 95 LEU B O 1
ATOM 3095 N N . ARG B 1 96 ? -2.029 18.234 5.773 1 93.75 96 ARG B N 1
ATOM 3096 C CA . ARG B 1 96 ? -1.923 17.062 4.906 1 93.75 96 ARG B CA 1
ATOM 3097 C C . ARG B 1 96 ? -0.521 16.469 4.961 1 93.75 96 ARG B C 1
ATOM 3099 O O . ARG B 1 96 ? 0.416 17.016 4.375 1 93.75 96 ARG B O 1
ATOM 3106 N N . LEU B 1 97 ? -0.447 15.242 5.578 1 94.38 97 LEU B N 1
ATOM 3107 C CA . LEU B 1 97 ? 0.841 14.641 5.902 1 94.38 97 LEU B CA 1
ATOM 3108 C C . LEU B 1 97 ? 1.036 13.336 5.148 1 94.38 97 LEU B C 1
ATOM 3110 O O . LEU B 1 97 ? 0.176 12.453 5.191 1 94.38 97 LEU B O 1
ATOM 3114 N N . GLY B 1 98 ? 2.168 13.281 4.379 1 94 98 GLY B N 1
ATOM 3115 C CA . GLY B 1 98 ? 2.564 12.023 3.775 1 94 98 GLY B CA 1
ATOM 3116 C C . GLY B 1 98 ? 3.426 11.172 4.688 1 94 98 GLY B C 1
ATOM 3117 O O . GLY B 1 98 ? 4.391 11.656 5.273 1 94 98 GLY B O 1
ATOM 3118 N N . VAL B 1 99 ? 3.02 9.883 4.754 1 89.88 99 VAL B N 1
ATOM 3119 C CA . VAL B 1 99 ? 3.771 8.984 5.621 1 89.88 99 VAL B CA 1
ATOM 3120 C C . VAL B 1 99 ? 4.109 7.699 4.871 1 89.88 99 VAL B C 1
ATOM 3122 O O . VAL B 1 99 ? 3.338 7.25 4.02 1 89.88 99 VAL B O 1
ATOM 3125 N N . CYS B 1 100 ? 5.27 7.223 5.164 1 82.69 100 CYS B N 1
ATOM 3126 C CA . CYS B 1 100 ? 5.664 5.902 4.688 1 82.69 100 CYS B CA 1
ATOM 3127 C C . CYS B 1 100 ? 5.426 4.84 5.758 1 82.69 100 CYS B C 1
ATOM 3129 O O . CYS B 1 100 ? 5.883 4.984 6.895 1 82.69 100 CYS B O 1
ATOM 3131 N N . PRO B 1 101 ? 4.734 3.828 5.348 1 70.44 101 PRO B N 1
ATOM 3132 C CA . PRO B 1 101 ? 4.316 2.84 6.348 1 70.44 101 PRO B CA 1
ATOM 3133 C C . PRO B 1 101 ? 5.496 2.227 7.098 1 70.44 101 PRO B C 1
ATOM 3135 O O . PRO B 1 101 ? 5.363 1.863 8.273 1 70.44 101 PRO B O 1
ATOM 3138 N N . MET B 1 102 ? 6.652 2.111 6.598 1 77.12 102 MET B N 1
ATOM 3139 C CA . MET B 1 102 ? 7.801 1.502 7.258 1 77.12 102 MET B CA 1
ATOM 3140 C C . MET B 1 102 ? 8.266 2.352 8.438 1 77.12 102 MET B C 1
ATOM 3142 O O . MET B 1 102 ? 8.992 1.868 9.305 1 77.12 102 MET B O 1
ATOM 3146 N N . MET B 1 103 ? 7.793 3.574 8.57 1 82.31 103 MET B N 1
ATOM 3147 C CA . MET B 1 103 ? 8.289 4.52 9.562 1 82.31 103 MET B CA 1
ATOM 3148 C C . MET B 1 103 ? 7.301 4.672 10.719 1 82.31 103 MET B C 1
ATOM 3150 O O . MET B 1 103 ? 7.418 5.602 11.516 1 82.31 103 MET B O 1
ATOM 3154 N N . SER B 1 104 ? 6.363 3.777 10.852 1 77.62 104 SER B N 1
ATOM 3155 C CA . SER B 1 104 ? 5.23 3.959 11.75 1 77.62 104 SER B CA 1
ATOM 3156 C C . SER B 1 104 ? 5.695 4.23 13.18 1 77.62 104 SER B C 1
ATOM 3158 O O . SER B 1 104 ? 5.301 5.227 13.789 1 77.62 104 SER B O 1
ATOM 3160 N N . SER B 1 105 ? 6.57 3.404 13.719 1 73.44 105 SER B N 1
ATOM 3161 C CA . SER B 1 105 ? 6.988 3.504 15.109 1 73.44 105 SER B CA 1
ATOM 3162 C C . SER B 1 105 ? 7.828 4.758 15.352 1 73.44 105 SER B C 1
ATOM 3164 O O . SER B 1 105 ? 7.863 5.285 16.469 1 73.44 105 SER B O 1
ATOM 3166 N N . LEU B 1 106 ? 8.344 5.184 14.273 1 75.38 106 LEU B N 1
ATOM 3167 C CA . LEU B 1 106 ? 9.266 6.305 14.414 1 75.38 106 LEU B CA 1
ATOM 3168 C C . LEU B 1 106 ? 8.516 7.633 14.406 1 75.38 106 LEU B C 1
ATOM 3170 O O . LEU B 1 106 ? 8.938 8.594 15.055 1 75.38 106 LEU B O 1
ATOM 3174 N N . ILE B 1 107 ? 7.406 7.602 13.758 1 86.62 107 ILE B N 1
ATOM 3175 C CA . ILE B 1 107 ? 6.715 8.867 13.539 1 86.62 107 ILE B CA 1
ATOM 3176 C C . ILE B 1 107 ? 5.598 9.031 14.57 1 86.62 107 ILE B C 1
ATOM 3178 O O . ILE B 1 107 ? 5.156 10.148 14.844 1 86.62 107 ILE B O 1
ATOM 3182 N N . ILE B 1 108 ? 5.238 7.965 15.219 1 88.31 108 ILE B N 1
ATOM 3183 C CA . ILE B 1 108 ? 4.055 7.988 16.062 1 88.31 108 ILE B CA 1
ATOM 3184 C C . ILE B 1 108 ? 4.281 8.938 17.25 1 88.31 108 ILE B C 1
ATOM 3186 O O . ILE B 1 108 ? 3.369 9.664 17.641 1 88.31 108 ILE B O 1
ATOM 3190 N N . GLY B 1 109 ? 5.426 8.938 17.797 1 88.12 109 GLY B N 1
ATOM 3191 C CA . GLY B 1 109 ? 5.715 9.852 18.891 1 88.12 109 GLY B CA 1
ATOM 3192 C C . GLY B 1 109 ? 5.555 11.305 18.516 1 88.12 109 GLY B C 1
ATOM 3193 O O . GLY B 1 109 ? 4.977 12.094 19.281 1 88.12 109 GLY B O 1
ATOM 3194 N N . LEU B 1 110 ? 6.039 11.609 17.391 1 90.25 110 LEU B N 1
ATOM 3195 C CA . LEU B 1 110 ? 5.941 12.977 16.906 1 90.25 110 LEU B CA 1
ATOM 3196 C C . LEU B 1 110 ? 4.488 13.359 16.625 1 90.25 110 LEU B C 1
ATOM 3198 O O . LEU B 1 110 ? 4.062 14.469 16.969 1 90.25 110 LEU B O 1
ATOM 3202 N N . LEU B 1 111 ? 3.746 12.469 16.078 1 90.94 111 LEU B N 1
ATOM 3203 C CA . LEU B 1 111 ? 2.346 12.727 15.758 1 90.94 111 LEU B CA 1
ATOM 3204 C C . LEU B 1 111 ? 1.522 12.906 17.031 1 90.94 111 LEU B C 1
ATOM 3206 O O . LEU B 1 111 ? 0.638 13.766 17.094 1 90.94 111 LEU B O 1
ATOM 3210 N N . THR B 1 112 ? 1.854 12.117 17.984 1 89.88 112 THR B N 1
ATOM 3211 C CA . THR B 1 112 ? 1.163 12.227 19.266 1 89.88 112 THR B CA 1
ATOM 3212 C C . THR B 1 112 ? 1.424 13.586 19.906 1 89.88 112 THR B C 1
ATOM 3214 O O . THR B 1 112 ? 0.493 14.242 20.375 1 89.88 112 THR B O 1
ATOM 3217 N N . SER B 1 113 ? 2.602 13.977 19.922 1 91.88 113 SER B N 1
ATOM 3218 C CA . SER B 1 113 ? 2.979 15.273 20.484 1 91.88 113 SER B CA 1
ATOM 3219 C C . SER B 1 113 ? 2.32 16.406 19.719 1 91.88 113 SER B C 1
ATOM 3221 O O . SER B 1 113 ? 1.863 17.391 20.312 1 91.88 113 SER B O 1
ATOM 3223 N N . TYR B 1 114 ? 2.289 16.328 18.438 1 93 114 TYR B N 1
ATOM 3224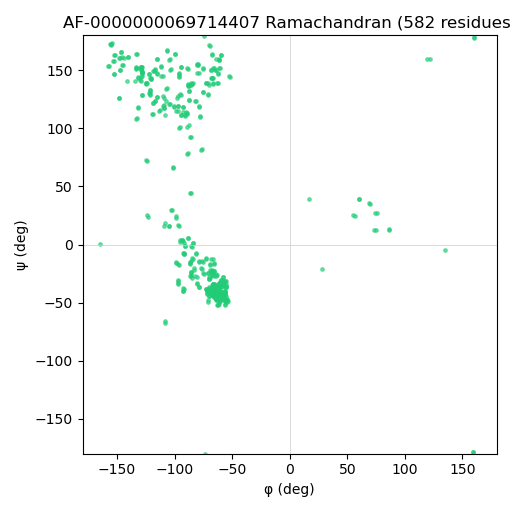 C CA . TYR B 1 114 ? 1.693 17.359 17.594 1 93 114 TYR B CA 1
ATOM 3225 C C . TYR B 1 114 ? 0.209 17.516 17.891 1 93 114 TYR B C 1
ATOM 3227 O O . TYR B 1 114 ? -0.282 18.641 18.031 1 93 114 TYR B O 1
ATOM 3235 N N . ARG B 1 115 ? -0.445 16.406 18.016 1 91.38 115 ARG B N 1
ATOM 3236 C CA . ARG B 1 115 ? -1.882 16.422 18.266 1 91.38 115 ARG B CA 1
ATOM 3237 C C . ARG B 1 115 ? -2.188 17 19.641 1 91.38 115 ARG B C 1
ATOM 3239 O O . ARG B 1 115 ? -3.199 17.688 19.828 1 91.38 115 ARG B O 1
ATOM 3246 N N . LYS B 1 116 ? -1.388 16.688 20.578 1 90.75 116 LYS B N 1
ATOM 3247 C CA . LYS B 1 116 ? -1.559 17.219 21.922 1 90.75 116 LYS B CA 1
ATOM 3248 C C . LYS B 1 116 ? -1.33 18.719 21.969 1 90.75 116 LYS B C 1
ATOM 3250 O O . LYS B 1 116 ? -2.072 19.453 22.641 1 90.75 116 LYS B O 1
ATOM 3255 N N . ARG B 1 117 ? -0.387 19.172 21.266 1 91.12 117 ARG B N 1
ATOM 3256 C CA . ARG B 1 117 ? -0 20.578 21.281 1 91.12 117 ARG B CA 1
ATOM 3257 C C . ARG B 1 117 ? -0.956 21.422 20.438 1 91.12 117 ARG B C 1
ATOM 3259 O O . ARG B 1 117 ? -1.226 22.578 20.766 1 91.12 117 ARG B O 1
ATOM 3266 N N . TYR B 1 118 ? -1.392 20.844 19.375 1 91.5 118 TYR B N 1
ATOM 3267 C CA . TYR B 1 118 ? -2.27 21.578 18.469 1 91.5 118 TYR B CA 1
ATOM 3268 C C . TYR B 1 118 ? -3.57 20.812 18.25 1 91.5 118 TYR B C 1
ATOM 3270 O O . TYR B 1 118 ? -3.867 20.391 17.125 1 91.5 118 TYR B O 1
ATOM 3278 N N . PRO B 1 119 ? -4.422 20.766 19.172 1 89.12 119 PRO B N 1
ATOM 3279 C CA . PRO B 1 119 ? -5.645 19.969 19.094 1 89.12 119 PRO B CA 1
ATOM 3280 C C . PRO B 1 119 ? -6.645 20.516 18.078 1 89.12 119 PRO B C 1
ATOM 3282 O O . PRO B 1 119 ? -7.531 19.781 17.625 1 89.12 119 PRO B O 1
ATOM 3285 N N . GLY B 1 120 ? -6.484 21.672 17.719 1 87.56 120 GLY B N 1
ATOM 3286 C CA . GLY B 1 120 ? -7.398 22.297 16.766 1 87.56 120 GLY B CA 1
ATOM 3287 C C . GLY B 1 120 ? -7.039 21.984 15.32 1 87.56 120 GLY B C 1
ATOM 3288 O O . GLY B 1 120 ? -7.836 22.25 14.414 1 87.56 120 GLY B O 1
ATOM 3289 N N . VAL B 1 121 ? -5.875 21.438 15.07 1 89.62 121 VAL B N 1
ATOM 3290 C CA . VAL B 1 121 ? -5.43 21.141 13.711 1 89.62 121 VAL B CA 1
ATOM 3291 C C . VAL B 1 121 ? -5.922 19.75 13.305 1 89.62 121 VAL B C 1
ATOM 3293 O O . VAL B 1 121 ? -5.719 18.781 14.031 1 89.62 121 VAL B O 1
ATOM 3296 N N . GLU B 1 122 ? -6.633 19.703 12.188 1 89.31 122 GLU B N 1
ATOM 3297 C CA . GLU B 1 122 ? -7.035 18.422 11.625 1 89.31 122 GLU B CA 1
ATOM 3298 C C . GLU B 1 122 ? -5.883 17.766 10.875 1 89.31 122 GLU B C 1
ATOM 3300 O O . GLU B 1 122 ? -5.387 18.312 9.891 1 89.31 122 GLU B O 1
ATOM 3305 N N . LEU B 1 123 ? -5.5 16.625 11.328 1 89.94 123 LEU B N 1
ATOM 3306 C CA . LEU B 1 123 ? -4.422 15.875 10.703 1 89.94 123 LEU B CA 1
ATOM 3307 C C . LEU B 1 123 ? -4.977 14.891 9.672 1 89.94 123 LEU B C 1
ATOM 3309 O O . LEU B 1 123 ? -5.77 14.008 10.016 1 89.94 123 LEU B O 1
ATOM 3313 N N . GLN B 1 124 ? -4.586 15.07 8.43 1 89.5 124 GLN B N 1
ATOM 3314 C CA . GLN B 1 124 ? -4.902 14.141 7.352 1 89.5 124 GLN B CA 1
ATOM 3315 C C . GLN B 1 124 ? -3.654 13.383 6.895 1 89.5 124 GLN B C 1
ATOM 3317 O O . GLN B 1 124 ? -2.732 13.984 6.336 1 89.5 124 GLN B O 1
ATOM 3322 N N . MET B 1 125 ? -3.715 12.102 7.07 1 89.75 125 MET B N 1
ATOM 3323 C CA . MET B 1 125 ? -2.539 11.305 6.75 1 89.75 125 MET B CA 1
ATOM 3324 C C . MET B 1 125 ? -2.756 10.5 5.473 1 89.75 125 MET B C 1
ATOM 3326 O O . MET B 1 125 ? -3.814 9.898 5.281 1 89.75 125 MET B O 1
ATOM 3330 N N . TYR B 1 126 ? -1.755 10.547 4.637 1 87.56 126 TYR B N 1
ATOM 3331 C CA . TYR B 1 126 ? -1.738 9.773 3.398 1 87.56 126 TYR B CA 1
ATOM 3332 C C . TYR B 1 126 ? -0.533 8.844 3.352 1 87.56 126 TYR B C 1
ATOM 3334 O O . TYR B 1 126 ? 0.599 9.273 3.586 1 87.56 126 TYR B O 1
ATOM 3342 N N . GLU B 1 127 ? -0.819 7.602 3.033 1 84.75 127 GLU B N 1
ATOM 3343 C CA . GLU B 1 127 ? 0.251 6.605 3.01 1 84.75 127 GLU B CA 1
ATOM 3344 C C . GLU B 1 127 ? 0.777 6.398 1.592 1 84.75 127 GLU B C 1
ATOM 3346 O O . GLU B 1 127 ? 0.031 5.984 0.702 1 84.75 127 GLU B O 1
ATOM 3351 N N . TYR B 1 128 ? 2.088 6.691 1.42 1 83.19 128 TYR B N 1
ATOM 3352 C CA . TYR B 1 128 ? 2.814 6.48 0.174 1 83.19 128 TYR B CA 1
ATOM 3353 C C . TYR B 1 128 ? 4.223 5.961 0.444 1 83.19 128 TYR B C 1
ATOM 3355 O O . TYR B 1 128 ? 4.719 6.055 1.568 1 83.19 128 TYR B O 1
ATOM 3363 N N . GLY B 1 129 ? 4.742 5.391 -0.63 1 84.5 129 GLY B N 1
ATOM 3364 C CA . GLY B 1 129 ? 6.191 5.266 -0.588 1 84.5 129 GLY B CA 1
ATOM 3365 C C . GLY B 1 129 ? 6.91 6.598 -0.688 1 84.5 129 GLY B C 1
ATOM 3366 O O . GLY B 1 129 ? 6.277 7.633 -0.906 1 84.5 129 GLY B O 1
ATOM 3367 N N . GLY B 1 130 ? 8.203 6.586 -0.478 1 87 130 GLY B N 1
ATOM 3368 C CA . GLY B 1 130 ? 8.977 7.816 -0.528 1 87 130 GLY B CA 1
ATOM 3369 C C . GLY B 1 130 ? 8.797 8.578 -1.825 1 87 130 GLY B C 1
ATOM 3370 O O . GLY B 1 130 ? 8.586 9.797 -1.811 1 87 130 GLY B O 1
ATOM 3371 N N . PHE B 1 131 ? 8.898 7.863 -2.887 1 83.31 131 PHE B N 1
ATOM 3372 C CA . PHE B 1 131 ? 8.742 8.492 -4.191 1 83.31 131 PHE B CA 1
ATOM 3373 C C . PHE B 1 131 ? 7.32 8.992 -4.383 1 83.31 131 PHE B C 1
ATOM 3375 O O . PHE B 1 131 ? 7.105 10.062 -4.957 1 83.31 131 PHE B O 1
ATOM 3382 N N . GLY B 1 132 ? 6.375 8.289 -3.885 1 84.88 132 GLY B N 1
ATOM 3383 C CA . GLY B 1 132 ? 4.992 8.734 -3.898 1 84.88 132 GLY B CA 1
ATOM 3384 C C . GLY B 1 132 ? 4.777 10.023 -3.117 1 84.88 132 GLY B C 1
ATOM 3385 O O . GLY B 1 132 ? 4.027 10.898 -3.551 1 84.88 132 GLY B O 1
ATOM 3386 N N . CYS B 1 133 ? 5.391 10.094 -2.109 1 91.69 133 CYS B N 1
ATOM 3387 C CA . CYS B 1 133 ? 5.316 11.297 -1.298 1 91.69 133 CYS B CA 1
ATOM 3388 C C . CYS B 1 133 ? 5.887 12.5 -2.049 1 91.69 133 CYS B C 1
ATOM 3390 O O . CYS B 1 133 ? 5.32 13.594 -2 1 91.69 133 CYS B O 1
ATOM 3392 N N . GLU B 1 134 ? 6.957 12.258 -2.717 1 90.31 134 GLU B N 1
ATOM 3393 C CA . GLU B 1 134 ? 7.562 13.336 -3.49 1 90.31 134 GLU B CA 1
ATOM 3394 C C . GLU B 1 134 ? 6.605 13.852 -4.562 1 90.31 134 GLU B C 1
ATOM 3396 O O . GLU B 1 134 ? 6.422 15.062 -4.703 1 90.31 134 GLU B O 1
ATOM 3401 N N . GLN B 1 135 ? 6.012 12.922 -5.219 1 82.06 135 GLN B N 1
ATOM 3402 C CA . GLN B 1 135 ? 5.086 13.281 -6.285 1 82.06 135 GLN B CA 1
ATOM 3403 C C . GLN B 1 135 ? 3.879 14.039 -5.738 1 82.06 135 GLN B C 1
ATOM 3405 O O . GLN B 1 135 ? 3.416 15.008 -6.348 1 82.06 135 GLN B O 1
ATOM 3410 N N . ALA B 1 136 ? 3.418 13.594 -4.621 1 86.12 136 ALA B N 1
ATOM 3411 C CA . ALA B 1 136 ? 2.258 14.219 -3.992 1 86.12 136 ALA B CA 1
ATOM 3412 C C . ALA B 1 136 ? 2.584 15.641 -3.537 1 86.12 136 ALA B C 1
ATOM 3414 O O . ALA B 1 136 ? 1.728 16.531 -3.58 1 86.12 136 ALA B O 1
ATOM 3415 N N . LEU B 1 137 ? 3.764 15.844 -3.127 1 89.5 137 LEU B N 1
ATOM 3416 C CA . LEU B 1 137 ? 4.203 17.188 -2.758 1 89.5 137 LEU B CA 1
ATOM 3417 C C . LEU B 1 137 ? 4.301 18.078 -3.988 1 89.5 137 LEU B C 1
ATOM 3419 O O . LEU B 1 137 ? 3.854 19.234 -3.959 1 89.5 137 LEU B O 1
ATOM 3423 N N . LEU B 1 138 ? 4.809 17.531 -5.023 1 82.06 138 LEU B N 1
ATOM 3424 C CA . LEU B 1 138 ? 5.035 18.297 -6.242 1 82.06 138 LEU B CA 1
ATOM 3425 C C . LEU B 1 138 ? 3.709 18.672 -6.902 1 82.06 138 LEU B C 1
ATOM 3427 O O . LEU B 1 138 ? 3.615 19.703 -7.574 1 82.06 138 LEU B O 1
ATOM 3431 N N . ASN B 1 139 ? 2.719 17.844 -6.684 1 75.25 139 ASN B N 1
ATOM 3432 C CA . ASN B 1 139 ? 1.414 18.172 -7.25 1 75.25 139 ASN B CA 1
ATOM 3433 C C . ASN B 1 139 ? 0.526 18.891 -6.234 1 75.25 139 ASN B C 1
ATOM 3435 O O . ASN B 1 139 ? -0.677 19.031 -6.453 1 75.25 139 ASN B O 1
ATOM 3439 N N . ASN B 1 140 ? 1.023 19.141 -5.102 1 79.75 140 ASN B N 1
ATOM 3440 C CA . ASN B 1 140 ? 0.425 19.984 -4.062 1 79.75 140 ASN B CA 1
ATOM 3441 C C . ASN B 1 140 ? -0.72 19.25 -3.357 1 79.75 140 ASN B C 1
ATOM 3443 O O . ASN B 1 140 ? -1.642 19.891 -2.846 1 79.75 140 ASN B O 1
ATOM 3447 N N . SER B 1 141 ? -0.66 18.016 -3.342 1 82.56 141 SER B N 1
ATOM 3448 C CA . SER B 1 141 ? -1.685 17.266 -2.635 1 82.56 141 SER B CA 1
ATOM 3449 C C . SER B 1 141 ? -1.266 16.969 -1.196 1 82.56 141 SER B C 1
ATOM 3451 O O . SER B 1 141 ? -2.064 16.484 -0.399 1 82.56 141 SER B O 1
ATOM 3453 N N . LEU B 1 142 ? -0.007 17.297 -0.883 1 91.38 142 LEU B N 1
ATOM 3454 C CA . LEU B 1 142 ? 0.531 17.203 0.469 1 91.38 142 LEU B CA 1
ATOM 3455 C C . LEU B 1 142 ? 1.192 18.5 0.889 1 91.38 142 LEU B C 1
ATOM 3457 O O . LEU B 1 142 ? 1.619 19.297 0.04 1 91.38 142 LEU B O 1
ATOM 3461 N N . ASP B 1 143 ? 1.196 18.719 2.219 1 91.75 143 ASP B N 1
ATOM 3462 C CA . ASP B 1 143 ? 1.89 19.875 2.76 1 91.75 143 ASP B CA 1
ATOM 3463 C C . ASP B 1 143 ? 3.326 19.531 3.146 1 91.75 143 ASP B C 1
ATOM 3465 O O . ASP B 1 143 ? 4.227 20.359 3.029 1 91.75 143 ASP B O 1
ATOM 3469 N N . ILE B 1 144 ? 3.49 18.406 3.688 1 94.31 144 ILE B N 1
ATOM 3470 C CA . ILE B 1 144 ? 4.77 17.922 4.191 1 94.31 144 ILE B CA 1
ATOM 3471 C C . ILE B 1 144 ? 4.746 16.391 4.254 1 94.31 144 ILE B C 1
ATOM 3473 O O . ILE B 1 144 ? 3.676 15.781 4.293 1 94.31 144 ILE B O 1
ATOM 3477 N N . ALA B 1 145 ? 5.969 15.766 4.148 1 95.62 145 ALA B N 1
ATOM 3478 C CA . ALA B 1 145 ? 5.98 14.305 4.133 1 95.62 145 ALA B CA 1
ATOM 3479 C C . ALA B 1 145 ? 7.242 13.758 4.797 1 95.62 145 ALA B C 1
ATOM 3481 O O . ALA B 1 145 ? 8.289 14.422 4.797 1 95.62 145 ALA B O 1
ATOM 3482 N N . PHE B 1 146 ? 7.078 12.602 5.359 1 93.44 146 PHE B N 1
ATOM 3483 C CA . PHE B 1 146 ? 8.219 11.805 5.789 1 93.44 146 PHE B CA 1
ATOM 3484 C C . PHE B 1 146 ? 8.758 10.969 4.641 1 93.44 146 PHE B C 1
ATOM 3486 O O . PHE B 1 146 ? 7.992 10.414 3.852 1 93.44 146 PHE B O 1
ATOM 3493 N N . THR B 1 147 ? 10.117 10.914 4.539 1 91.31 147 THR B N 1
ATOM 3494 C CA . THR B 1 147 ? 10.703 10.047 3.523 1 91.31 147 THR B CA 1
ATOM 3495 C C . THR B 1 147 ? 12.125 9.648 3.912 1 91.31 147 THR B C 1
ATOM 3497 O O . THR B 1 147 ? 12.617 10.039 4.973 1 91.31 147 THR B O 1
ATOM 3500 N N . ALA B 1 148 ? 12.625 8.773 3.139 1 90.69 148 ALA B N 1
ATOM 3501 C CA . ALA B 1 148 ? 14.039 8.438 3.244 1 90.69 148 ALA B CA 1
ATOM 3502 C C . ALA B 1 148 ? 14.867 9.211 2.221 1 90.69 148 ALA B C 1
ATOM 3504 O O . ALA B 1 148 ? 14.406 9.469 1.106 1 90.69 148 ALA B O 1
ATOM 3505 N N . LEU B 1 149 ? 16.078 9.539 2.562 1 90.06 149 LEU B N 1
ATOM 3506 C CA . LEU B 1 149 ? 17.016 10.242 1.684 1 90.06 149 LEU B CA 1
ATOM 3507 C C . LEU B 1 149 ? 17.906 9.258 0.947 1 90.06 149 LEU B C 1
ATOM 3509 O O . LEU B 1 149 ? 18.172 8.156 1.442 1 90.06 149 LEU B O 1
ATOM 3513 N N . PRO B 1 150 ? 18.375 9.648 -0.226 1 88.81 150 PRO B N 1
ATOM 3514 C CA . PRO B 1 150 ? 18.125 10.906 -0.933 1 88.81 150 PRO B CA 1
ATOM 3515 C C . PRO B 1 150 ? 16.781 10.914 -1.656 1 88.81 150 PRO B C 1
ATOM 3517 O O . PRO B 1 150 ? 16.266 9.859 -2.027 1 88.81 150 PRO B O 1
ATOM 3520 N N . THR B 1 151 ? 16.281 12.117 -1.854 1 89.19 151 THR B N 1
ATOM 3521 C CA . THR B 1 151 ? 15.078 12.25 -2.67 1 89.19 151 THR B CA 1
ATOM 3522 C C . THR B 1 151 ? 15.43 12.219 -4.156 1 89.19 151 THR B C 1
ATOM 3524 O O . THR B 1 151 ? 16.578 12.469 -4.535 1 89.19 151 THR B O 1
ATOM 3527 N N . THR B 1 152 ? 14.461 11.82 -4.941 1 83.38 152 THR B N 1
ATOM 3528 C CA . THR B 1 152 ? 14.617 11.828 -6.391 1 83.38 152 THR B CA 1
ATOM 3529 C C . THR B 1 152 ? 14.602 13.258 -6.926 1 83.38 152 THR B C 1
ATOM 3531 O O . THR B 1 152 ? 15.344 13.586 -7.852 1 83.38 152 THR B O 1
ATOM 3534 N N . HIS B 1 153 ? 13.758 14.07 -6.379 1 86.56 153 HIS B N 1
ATOM 3535 C CA . HIS B 1 153 ? 13.602 15.445 -6.824 1 86.56 153 HIS B CA 1
ATOM 3536 C C . HIS B 1 153 ? 14.328 16.422 -5.891 1 86.56 153 HIS B C 1
ATOM 3538 O O . HIS B 1 153 ? 13.703 17.312 -5.32 1 86.56 153 HIS B O 1
ATOM 3544 N N . GLU B 1 154 ? 15.578 16.344 -5.863 1 85.5 154 GLU B N 1
ATOM 3545 C CA . GLU B 1 154 ? 16.406 17.062 -4.902 1 85.5 154 GLU B CA 1
ATOM 3546 C C . GLU B 1 154 ? 16.344 18.562 -5.121 1 85.5 154 GLU B C 1
ATOM 3548 O O . GLU B 1 154 ? 16.5 19.344 -4.18 1 85.5 154 GLU B O 1
ATOM 3553 N N . THR B 1 155 ? 16.016 18.953 -6.328 1 85.44 155 THR B N 1
ATOM 3554 C CA . THR B 1 155 ? 16.031 20.375 -6.645 1 85.44 155 THR B CA 1
ATOM 3555 C C . THR B 1 155 ? 14.703 21.031 -6.281 1 85.44 155 THR B C 1
ATOM 3557 O O . THR B 1 155 ? 14.656 22.219 -5.945 1 85.44 155 THR B O 1
ATOM 3560 N N . GLU B 1 156 ? 13.711 20.297 -6.289 1 91.06 156 GLU B N 1
ATOM 3561 C CA . GLU B 1 156 ? 12.375 20.844 -6.086 1 91.06 156 GLU B CA 1
ATOM 3562 C C . GLU B 1 156 ? 11.938 20.703 -4.633 1 91.06 156 GLU B C 1
ATOM 3564 O O . GLU B 1 156 ? 11 21.375 -4.195 1 91.06 156 GLU B O 1
ATOM 3569 N N . LEU B 1 157 ? 12.641 19.859 -3.957 1 94.06 157 LEU B N 1
ATOM 3570 C CA . LEU B 1 157 ? 12.234 19.562 -2.588 1 94.06 157 LEU B CA 1
ATOM 3571 C C . LEU B 1 157 ? 13.352 19.922 -1.605 1 94.06 157 LEU B C 1
ATOM 3573 O O . LEU B 1 157 ? 14.531 19.719 -1.905 1 94.06 157 LEU B O 1
ATOM 3577 N N . ILE B 1 158 ? 12.969 20.422 -0.431 1 94 158 ILE B N 1
ATOM 3578 C CA . ILE B 1 158 ? 13.859 20.656 0.701 1 94 158 ILE B CA 1
ATOM 3579 C C . ILE B 1 158 ? 13.641 19.562 1.753 1 94 158 ILE B C 1
ATOM 3581 O O . ILE B 1 158 ? 12.578 18.938 1.803 1 94 158 ILE B O 1
ATOM 3585 N N . ASN B 1 159 ? 14.656 19.281 2.436 1 93.81 159 ASN B N 1
ATOM 3586 C CA . ASN B 1 159 ? 14.523 18.25 3.453 1 93.81 159 ASN B CA 1
ATOM 3587 C C . ASN B 1 159 ? 15.117 18.688 4.785 1 93.81 159 ASN B C 1
ATOM 3589 O O . ASN B 1 159 ? 15.969 19.578 4.828 1 93.81 159 ASN B O 1
ATOM 3593 N N . GLN B 1 160 ? 14.617 18.172 5.855 1 93.12 160 GLN B N 1
ATOM 3594 C CA . GLN B 1 160 ? 15.172 18.219 7.207 1 93.12 160 GLN B CA 1
ATOM 3595 C C . GLN B 1 160 ? 15.469 16.828 7.73 1 93.12 160 GLN B C 1
ATOM 3597 O O . GLN B 1 160 ? 14.547 16.047 8.023 1 93.12 160 GLN B O 1
ATOM 3602 N N . PRO B 1 161 ? 16.812 16.547 7.895 1 93 161 PRO B N 1
ATOM 3603 C CA . PRO B 1 161 ? 17.156 15.219 8.422 1 93 161 PRO B CA 1
ATOM 3604 C C . PRO B 1 161 ? 16.625 15 9.836 1 93 161 PRO B C 1
ATOM 3606 O O . PRO B 1 161 ? 16.641 15.914 10.664 1 93 161 PRO B O 1
ATOM 3609 N N . LEU B 1 162 ? 16.125 13.852 10.102 1 91.25 162 LEU B N 1
ATOM 3610 C CA . LEU B 1 162 ? 15.609 13.492 11.414 1 91.25 162 LEU B CA 1
ATOM 3611 C C . LEU B 1 162 ? 16.531 12.5 12.117 1 91.25 162 LEU B C 1
ATOM 3613 O O . LEU B 1 162 ? 17.094 12.805 13.172 1 91.25 162 LEU B O 1
ATOM 3617 N N . THR B 1 163 ? 16.625 11.312 11.602 1 90 163 THR B N 1
ATOM 3618 C CA . THR B 1 163 ? 17.469 10.273 12.188 1 90 163 THR B CA 1
ATOM 3619 C C . THR B 1 163 ? 17.938 9.297 11.117 1 90 163 THR B C 1
ATOM 3621 O O . THR B 1 163 ? 17.5 9.367 9.969 1 90 163 THR B O 1
ATOM 3624 N N . LYS B 1 164 ? 18.969 8.547 11.5 1 93 164 LYS B N 1
ATOM 3625 C CA . LYS B 1 164 ? 19.531 7.539 10.609 1 93 164 LYS B CA 1
ATOM 3626 C C . LYS B 1 164 ? 19.656 6.188 11.312 1 93 164 LYS B C 1
ATOM 3628 O O . LYS B 1 164 ? 19.953 6.133 12.508 1 93 164 LYS B O 1
ATOM 3633 N N . TYR B 1 165 ? 19.359 5.184 10.539 1 94.25 165 TYR B N 1
ATOM 3634 C CA . TYR B 1 165 ? 19.516 3.824 11.047 1 94.25 165 TYR B CA 1
ATOM 3635 C C . TYR B 1 165 ? 20.328 2.963 10.094 1 94.25 165 TYR B C 1
ATOM 3637 O O . TYR B 1 165 ? 20.312 3.188 8.875 1 94.25 165 TYR B O 1
ATOM 3645 N N . PRO B 1 166 ? 21.016 1.943 10.641 1 96.62 166 PRO B N 1
ATOM 3646 C CA . PRO B 1 166 ? 21.688 0.995 9.75 1 96.62 166 PRO B CA 1
ATOM 3647 C C . PRO B 1 166 ? 20.719 0.15 8.938 1 96.62 166 PRO B C 1
ATOM 3649 O O . PRO B 1 166 ? 19.625 -0.182 9.414 1 96.62 166 PRO B O 1
ATOM 3652 N N . LEU B 1 167 ? 21.094 -0.115 7.719 1 96.75 167 LEU B N 1
ATOM 3653 C CA . LEU B 1 167 ? 20.438 -1.133 6.906 1 96.75 167 LEU B CA 1
ATOM 3654 C C . LEU B 1 167 ? 21.172 -2.467 7.004 1 96.75 167 LEU B C 1
ATOM 3656 O O . LEU B 1 167 ? 22.391 -2.529 6.789 1 96.75 167 LEU B O 1
ATOM 3660 N N . LEU B 1 168 ? 20.453 -3.492 7.297 1 97.88 168 LEU B N 1
ATOM 3661 C CA . LEU B 1 168 ? 21.047 -4.789 7.574 1 97.88 168 LEU B CA 1
ATOM 3662 C C . LEU B 1 168 ? 20.547 -5.848 6.598 1 97.88 168 LEU B C 1
ATOM 3664 O O . LEU B 1 168 ? 19.375 -5.836 6.215 1 97.88 168 LEU B O 1
ATOM 3668 N N . ALA B 1 169 ? 21.453 -6.695 6.25 1 98 169 ALA B N 1
ATOM 3669 C CA . ALA B 1 169 ? 21.047 -7.867 5.473 1 98 169 ALA B CA 1
ATOM 3670 C C . ALA B 1 169 ? 20.25 -8.844 6.328 1 98 169 ALA B C 1
ATOM 3672 O O . ALA B 1 169 ? 20.641 -9.156 7.457 1 98 169 ALA B O 1
ATOM 3673 N N . CYS B 1 170 ? 19.141 -9.219 5.824 1 97.5 170 CYS B N 1
ATOM 3674 C CA . CYS B 1 170 ? 18.234 -10.156 6.5 1 97.5 170 CYS B CA 1
ATOM 3675 C C . CYS B 1 170 ? 18.312 -11.531 5.859 1 97.5 170 CYS B C 1
ATOM 3677 O O . CYS B 1 170 ? 18.031 -11.68 4.668 1 97.5 170 CYS B O 1
ATOM 3679 N N . LEU B 1 171 ? 18.688 -12.555 6.652 1 96.69 171 LEU B N 1
ATOM 3680 C CA . LEU B 1 171 ? 18.891 -13.914 6.176 1 96.69 171 LEU B CA 1
ATOM 3681 C C . LEU B 1 171 ? 18.219 -14.922 7.098 1 96.69 171 LEU B C 1
ATOM 3683 O O . LEU B 1 171 ? 18.094 -14.688 8.305 1 96.69 171 LEU B O 1
ATOM 3687 N N . PRO B 1 172 ? 17.797 -16.109 6.488 1 96.19 172 PRO B N 1
ATOM 3688 C CA . PRO B 1 172 ? 17.438 -17.203 7.398 1 96.19 172 PRO B CA 1
ATOM 3689 C C . PRO B 1 172 ? 18.609 -17.641 8.273 1 96.19 172 PRO B C 1
ATOM 3691 O O . PRO B 1 172 ? 19.75 -17.594 7.844 1 96.19 172 PRO B O 1
ATOM 3694 N N . GLU B 1 173 ? 18.281 -18.125 9.391 1 94.12 173 GLU B N 1
ATOM 3695 C CA . GLU B 1 173 ? 19.297 -18.531 10.359 1 94.12 173 GLU B CA 1
ATOM 3696 C C . GLU B 1 173 ? 20.188 -19.625 9.781 1 94.12 173 GLU B C 1
ATOM 3698 O O . GLU B 1 173 ? 21.391 -19.672 10.07 1 94.12 173 GLU B O 1
ATOM 3703 N N . ALA B 1 174 ? 19.625 -20.438 8.984 1 94.19 174 ALA B N 1
ATOM 3704 C CA . ALA B 1 174 ? 20.344 -21.594 8.461 1 94.19 174 ALA B CA 1
ATOM 3705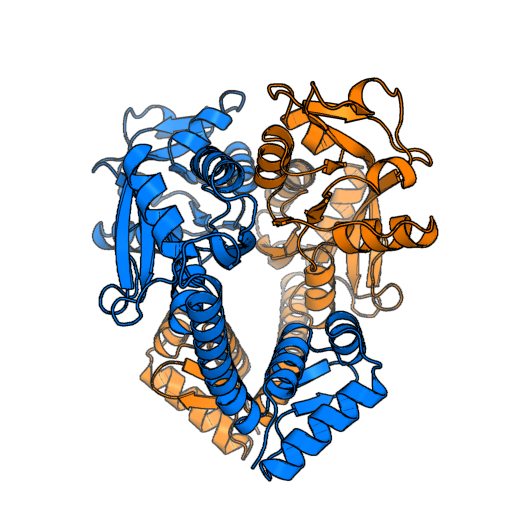 C C . ALA B 1 174 ? 21.016 -21.266 7.129 1 94.19 174 ALA B C 1
ATOM 3707 O O . ALA B 1 174 ? 21.656 -22.125 6.516 1 94.19 174 ALA B O 1
ATOM 3708 N N . HIS B 1 175 ? 20.906 -20.047 6.656 1 95.88 175 HIS B N 1
ATOM 3709 C CA . HIS B 1 175 ? 21.469 -19.672 5.363 1 95.88 175 HIS B CA 1
ATOM 3710 C C . HIS B 1 175 ? 23 -19.719 5.391 1 95.88 175 HIS B C 1
ATOM 3712 O O . HIS B 1 175 ? 23.625 -19.328 6.387 1 95.88 175 HIS B O 1
ATOM 3718 N N . PRO B 1 176 ? 23.656 -20.109 4.363 1 96.31 176 PRO B N 1
ATOM 3719 C CA . PRO B 1 176 ? 25.125 -20.203 4.316 1 96.31 176 PRO B CA 1
ATOM 3720 C C . PRO B 1 176 ? 25.797 -18.859 4.625 1 96.31 176 PRO B C 1
ATOM 3722 O O . PRO B 1 176 ? 26.844 -18.844 5.273 1 96.31 176 PRO B O 1
ATOM 3725 N N . LEU B 1 177 ? 25.25 -17.844 4.223 1 97.12 177 LEU B N 1
ATOM 3726 C CA . LEU B 1 177 ? 25.844 -16.516 4.406 1 97.12 177 LEU B CA 1
ATOM 3727 C C . LEU B 1 177 ? 25.75 -16.078 5.863 1 97.12 177 LEU B C 1
ATOM 3729 O O . LEU B 1 177 ? 26.391 -15.094 6.262 1 97.12 177 LEU B O 1
ATOM 3733 N N . ALA B 1 178 ? 24.984 -16.781 6.648 1 95.62 178 ALA B N 1
ATOM 3734 C CA . ALA B 1 178 ? 24.812 -16.438 8.055 1 95.62 178 ALA B CA 1
ATOM 3735 C C . ALA B 1 178 ? 26.109 -16.609 8.828 1 95.62 178 ALA B C 1
ATOM 3737 O O . ALA B 1 178 ? 26.266 -16.062 9.922 1 95.62 178 ALA B O 1
ATOM 3738 N N . ALA B 1 179 ? 27 -17.297 8.289 1 95.81 179 ALA B N 1
ATOM 3739 C CA . ALA B 1 179 ? 28.297 -17.531 8.922 1 95.81 179 ALA B CA 1
ATOM 3740 C C . ALA B 1 179 ? 29.188 -16.297 8.82 1 95.81 179 ALA B C 1
ATOM 3742 O O . ALA B 1 179 ? 30.141 -16.156 9.594 1 95.81 179 ALA B O 1
ATOM 3743 N N . LYS B 1 180 ? 28.891 -15.438 7.883 1 96.81 180 LYS B N 1
ATOM 3744 C CA . LYS B 1 180 ? 29.672 -14.219 7.707 1 96.81 180 LYS B CA 1
ATOM 3745 C C . LYS B 1 180 ? 29.281 -13.156 8.734 1 96.81 180 LYS B C 1
ATOM 3747 O O . LYS B 1 180 ? 28.125 -13.062 9.125 1 96.81 180 LYS B O 1
ATOM 3752 N N . SER B 1 181 ? 30.266 -12.352 9.125 1 96.12 181 SER B N 1
ATOM 3753 C CA . SER B 1 181 ? 30 -11.273 10.078 1 96.12 181 SER B CA 1
ATOM 3754 C C . SER B 1 181 ? 29.422 -10.047 9.383 1 96.12 181 SER B C 1
ATOM 3756 O O . SER B 1 181 ? 28.75 -9.227 10.023 1 96.12 181 SER B O 1
ATOM 3758 N N . TYR B 1 182 ? 29.75 -9.914 8.141 1 97.44 182 TYR B N 1
ATOM 3759 C CA . TYR B 1 182 ? 29.203 -8.852 7.305 1 97.44 182 TYR B CA 1
ATOM 3760 C C . TYR B 1 182 ? 29.016 -9.336 5.871 1 97.44 182 TYR B C 1
ATOM 3762 O O . TYR B 1 182 ? 29.531 -10.375 5.48 1 97.44 182 TYR B O 1
ATOM 3770 N N . LEU B 1 183 ? 28.188 -8.609 5.121 1 97.94 183 LEU B N 1
ATOM 3771 C CA . LEU B 1 183 ? 27.938 -8.977 3.732 1 97.94 183 LEU B CA 1
ATOM 3772 C C . LEU B 1 183 ? 28.297 -7.832 2.791 1 97.94 183 LEU B C 1
ATOM 3774 O O . LEU B 1 183 ? 28.188 -6.66 3.162 1 97.94 183 LEU B O 1
ATOM 3778 N N . SER B 1 184 ? 28.75 -8.18 1.634 1 97.62 184 SER B N 1
ATOM 3779 C CA . SER B 1 184 ? 28.922 -7.258 0.518 1 97.62 184 SER B CA 1
ATOM 3780 C C . SER B 1 184 ? 27.859 -7.488 -0.556 1 97.62 184 SER B C 1
ATOM 3782 O O . SER B 1 184 ? 27.141 -8.484 -0.518 1 97.62 184 SER B O 1
ATOM 3784 N N . TRP B 1 185 ? 27.766 -6.551 -1.457 1 97.44 185 TRP B N 1
ATOM 3785 C CA . TRP B 1 185 ? 26.797 -6.672 -2.535 1 97.44 185 TRP B CA 1
ATOM 3786 C C . TRP B 1 185 ? 27.031 -7.949 -3.336 1 97.44 185 TRP B C 1
ATOM 3788 O O . TRP B 1 185 ? 26.062 -8.586 -3.781 1 97.44 185 TRP B O 1
ATOM 3798 N N . GLN B 1 186 ? 28.25 -8.352 -3.492 1 97.25 186 GLN B N 1
ATOM 3799 C CA . GLN B 1 186 ? 28.625 -9.523 -4.277 1 97.25 186 GLN B CA 1
ATOM 3800 C C . GLN B 1 186 ? 28.062 -10.797 -3.656 1 97.25 186 GLN B C 1
ATOM 3802 O O . GLN B 1 186 ? 27.781 -11.773 -4.363 1 97.25 186 GLN B O 1
ATOM 3807 N N . ASP B 1 187 ? 27.875 -10.758 -2.396 1 97.38 187 ASP B N 1
ATOM 3808 C CA . ASP B 1 187 ? 27.359 -11.93 -1.688 1 97.38 187 ASP B CA 1
ATOM 3809 C C . ASP B 1 187 ? 25.938 -12.25 -2.105 1 97.38 187 ASP B C 1
ATOM 3811 O O . ASP B 1 187 ? 25.469 -13.391 -1.968 1 97.38 187 ASP B O 1
ATOM 3815 N N . PHE B 1 188 ? 25.172 -11.234 -2.65 1 97 188 PHE B N 1
ATOM 3816 C CA . PHE B 1 188 ? 23.75 -11.406 -2.986 1 97 188 PHE B CA 1
ATOM 3817 C C . PHE B 1 188 ? 23.594 -11.977 -4.391 1 97 188 PHE B C 1
ATOM 3819 O O . PHE B 1 188 ? 22.531 -12.469 -4.75 1 97 188 PHE B O 1
ATOM 3826 N N . GLU B 1 189 ? 24.562 -11.945 -5.191 1 94.38 189 GLU B N 1
ATOM 3827 C CA . GLU B 1 189 ? 24.5 -12.219 -6.625 1 94.38 189 GLU B CA 1
ATOM 3828 C C . GLU B 1 189 ? 23.922 -13.602 -6.895 1 94.38 189 GLU B C 1
ATOM 3830 O O . GLU B 1 189 ? 23.109 -13.773 -7.805 1 94.38 189 GLU B O 1
ATOM 3835 N N . PRO B 1 190 ? 24.312 -14.602 -6.102 1 94.88 190 PRO B N 1
ATOM 3836 C CA . PRO B 1 190 ? 23.844 -15.953 -6.418 1 94.88 190 PRO B CA 1
ATOM 3837 C C . PRO B 1 190 ? 22.438 -16.234 -5.91 1 94.88 190 PRO B C 1
ATOM 3839 O O . PRO B 1 190 ? 21.875 -17.281 -6.195 1 94.88 190 PRO B O 1
ATOM 3842 N N . TYR B 1 191 ? 21.906 -15.352 -5.172 1 96 191 TYR B N 1
ATOM 3843 C CA . TYR B 1 191 ? 20.672 -15.656 -4.461 1 96 191 TYR B CA 1
ATOM 3844 C C . TYR B 1 191 ? 19.531 -14.75 -4.918 1 96 191 TYR B C 1
ATOM 3846 O O . TYR B 1 191 ? 19.766 -13.609 -5.324 1 96 191 TYR B O 1
ATOM 3854 N N . PRO B 1 192 ? 18.219 -15.289 -4.836 1 95.31 192 PRO B N 1
ATOM 3855 C CA . PRO B 1 192 ? 17.078 -14.391 -5.055 1 95.31 192 PRO B CA 1
ATOM 3856 C C . PRO B 1 192 ? 17 -13.281 -4.016 1 95.31 192 PRO B C 1
ATOM 3858 O O . PRO B 1 192 ? 17.406 -13.469 -2.867 1 95.31 192 PRO B O 1
ATOM 3861 N N . PHE B 1 193 ? 16.531 -12.18 -4.488 1 97.06 193 PHE B N 1
ATOM 3862 C CA . PHE B 1 193 ? 16.422 -11 -3.633 1 97.06 193 PHE B CA 1
ATOM 3863 C C . PHE B 1 193 ? 14.977 -10.516 -3.559 1 97.06 193 PHE B C 1
ATOM 3865 O O . PHE B 1 193 ? 14.266 -10.516 -4.562 1 97.06 193 PHE B O 1
ATOM 3872 N N . ILE B 1 194 ? 14.547 -10.25 -2.348 1 95.5 194 ILE B N 1
ATOM 3873 C CA . ILE B 1 194 ? 13.219 -9.68 -2.119 1 95.5 194 ILE B CA 1
ATOM 3874 C C . ILE B 1 194 ? 13.336 -8.18 -1.88 1 95.5 194 ILE B C 1
ATOM 3876 O O . ILE B 1 194 ? 13.977 -7.742 -0.916 1 95.5 194 ILE B O 1
ATOM 3880 N N . LEU B 1 195 ? 12.695 -7.418 -2.779 1 94.19 195 LEU B N 1
ATOM 3881 C CA . LEU B 1 195 ? 12.844 -5.969 -2.764 1 94.19 195 LEU B CA 1
ATOM 3882 C C . LEU B 1 195 ? 11.516 -5.289 -2.434 1 94.19 195 LEU B C 1
ATOM 3884 O O . LEU B 1 195 ? 10.461 -5.926 -2.482 1 94.19 195 LEU B O 1
ATOM 3888 N N . TYR B 1 196 ? 11.617 -4.086 -2.002 1 90.38 196 TYR B N 1
ATOM 3889 C CA . TYR B 1 196 ? 10.438 -3.252 -1.799 1 90.38 196 TYR B CA 1
ATOM 3890 C C . TYR B 1 196 ? 9.773 -2.908 -3.127 1 90.38 196 TYR B C 1
ATOM 3892 O O . TYR B 1 196 ? 10.383 -3.051 -4.188 1 90.38 196 TYR B O 1
ATOM 3900 N N . ASN B 1 197 ? 8.508 -2.451 -2.975 1 83.88 197 ASN B N 1
ATOM 3901 C CA . ASN B 1 197 ? 7.828 -1.962 -4.168 1 83.88 197 ASN B CA 1
ATOM 3902 C C . ASN B 1 197 ? 8.578 -0.795 -4.805 1 83.88 197 ASN B C 1
ATOM 3904 O O . ASN B 1 197 ? 9.336 -0.096 -4.129 1 83.88 197 ASN B O 1
ATOM 3908 N N . GLU B 1 198 ? 8.281 -0.502 -6.008 1 77.81 198 GLU B N 1
ATOM 3909 C CA . GLU B 1 198 ? 9.062 0.435 -6.805 1 77.81 198 GLU B CA 1
ATOM 3910 C C . GLU B 1 198 ? 8.883 1.868 -6.316 1 77.81 198 GLU B C 1
ATOM 3912 O O . GLU B 1 198 ? 9.742 2.723 -6.539 1 77.81 198 GLU B O 1
ATOM 3917 N N . ASP B 1 199 ? 7.824 2.119 -5.703 1 77.62 199 ASP B N 1
ATOM 3918 C CA . ASP B 1 199 ? 7.578 3.494 -5.277 1 77.62 199 ASP B CA 1
ATOM 3919 C C . ASP B 1 199 ? 8.258 3.785 -3.939 1 77.62 199 ASP B C 1
ATOM 3921 O O . ASP B 1 199 ? 8.227 4.918 -3.457 1 77.62 199 ASP B O 1
ATOM 3925 N N . PHE B 1 200 ? 8.953 2.762 -3.424 1 84.31 200 PHE B N 1
ATOM 3926 C CA . PHE B 1 200 ? 9.695 2.973 -2.186 1 84.31 200 PHE B CA 1
ATOM 3927 C C . PHE B 1 200 ? 11.062 3.578 -2.469 1 84.31 200 PHE B C 1
ATOM 3929 O O . PHE B 1 200 ? 11.75 3.162 -3.404 1 84.31 200 PHE B O 1
ATOM 3936 N N . SER B 1 201 ? 11.469 4.539 -1.632 1 86.94 201 SER B N 1
ATOM 3937 C CA . SER B 1 201 ? 12.797 5.137 -1.744 1 86.94 201 SER B CA 1
ATOM 3938 C C . SER B 1 201 ? 13.891 4.098 -1.524 1 86.94 201 SER B C 1
ATOM 3940 O O . SER B 1 201 ? 14.938 4.145 -2.17 1 86.94 201 SER B O 1
ATOM 3942 N N . LEU B 1 202 ? 13.641 3.176 -0.692 1 88.94 202 LEU B N 1
ATOM 3943 C CA . LEU B 1 202 ? 14.625 2.146 -0.382 1 88.94 202 LEU B CA 1
ATOM 3944 C C . LEU B 1 202 ? 14.875 1.247 -1.588 1 88.94 202 LEU B C 1
ATOM 3946 O O . LEU B 1 202 ? 15.992 0.769 -1.794 1 88.94 202 LEU B O 1
ATOM 3950 N N . ALA B 1 203 ? 13.789 0.969 -2.291 1 90.25 203 ALA B N 1
ATOM 3951 C CA . ALA B 1 203 ? 13.961 0.171 -3.502 1 90.25 203 ALA B CA 1
ATOM 3952 C C . ALA B 1 203 ? 14.938 0.84 -4.465 1 90.25 203 ALA B C 1
ATOM 3954 O O . ALA B 1 203 ? 15.828 0.186 -5.008 1 90.25 203 ALA B O 1
ATOM 3955 N N . LYS B 1 204 ? 14.758 2.117 -4.641 1 86.31 204 LYS B N 1
ATOM 3956 C CA . LYS B 1 204 ? 15.625 2.889 -5.523 1 86.31 204 LYS B CA 1
ATOM 3957 C C . LYS B 1 204 ? 17.062 2.926 -4.988 1 86.31 204 LYS B C 1
ATOM 3959 O O . LYS B 1 204 ? 18.016 2.764 -5.75 1 86.31 204 LYS B O 1
ATOM 3964 N N . LEU B 1 205 ? 17.203 3.146 -3.779 1 89.62 205 LEU B N 1
ATOM 3965 C CA . LEU B 1 205 ? 18.5 3.217 -3.137 1 89.62 205 LEU B CA 1
ATOM 3966 C C . LEU B 1 205 ? 19.25 1.898 -3.283 1 89.62 205 LEU B C 1
ATOM 3968 O O . LEU B 1 205 ? 20.422 1.885 -3.682 1 89.62 205 LEU B O 1
ATOM 3972 N N . ILE B 1 206 ? 18.594 0.845 -2.984 1 94 206 ILE B N 1
ATOM 3973 C CA . ILE B 1 206 ? 19.188 -0.483 -3.02 1 94 206 ILE B CA 1
ATOM 3974 C C . ILE B 1 206 ? 19.609 -0.826 -4.449 1 94 206 ILE B C 1
ATOM 3976 O O . ILE B 1 206 ? 20.719 -1.311 -4.68 1 94 206 ILE B O 1
ATOM 3980 N N . ASN B 1 207 ? 18.734 -0.524 -5.344 1 91.5 207 ASN B N 1
ATOM 3981 C CA . ASN B 1 207 ? 19.047 -0.774 -6.746 1 91.5 207 ASN B CA 1
ATOM 3982 C C . ASN B 1 207 ? 20.25 0.041 -7.199 1 91.5 207 ASN B C 1
ATOM 3984 O O . ASN B 1 207 ? 21.156 -0.485 -7.863 1 91.5 207 ASN B O 1
ATOM 3988 N N . ARG B 1 208 ? 20.25 1.256 -6.871 1 90.19 208 ARG B N 1
ATOM 3989 C CA . ARG B 1 208 ? 21.328 2.152 -7.273 1 90.19 208 ARG B CA 1
ATOM 3990 C C . ARG B 1 208 ? 22.656 1.699 -6.688 1 90.19 208 ARG B C 1
ATOM 3992 O O . ARG B 1 208 ? 23.656 1.628 -7.398 1 90.19 208 ARG B O 1
ATOM 3999 N N . LEU B 1 209 ? 22.656 1.389 -5.453 1 93.06 209 LEU B N 1
ATOM 4000 C CA . LEU B 1 209 ? 23.906 1.058 -4.758 1 93.06 209 LEU B CA 1
ATOM 4001 C C . LEU B 1 209 ? 24.422 -0.302 -5.203 1 93.06 209 LEU B C 1
ATOM 4003 O O . LEU B 1 209 ? 25.641 -0.492 -5.328 1 93.06 209 LEU B O 1
ATOM 4007 N N . SER B 1 210 ? 23.531 -1.236 -5.398 1 95.69 210 SER B N 1
ATOM 4008 C CA . SER B 1 210 ? 23.969 -2.539 -5.891 1 95.69 210 SER B CA 1
ATOM 4009 C C . SER B 1 210 ? 24.578 -2.43 -7.285 1 95.69 210 SER B C 1
ATOM 4011 O O . SER B 1 210 ? 25.625 -3.021 -7.559 1 95.69 210 SER B O 1
ATOM 4013 N N . ARG B 1 211 ? 23.984 -1.658 -8.109 1 93.5 211 ARG B N 1
ATOM 4014 C CA . ARG B 1 211 ? 24.484 -1.459 -9.461 1 93.5 211 ARG B CA 1
ATOM 4015 C C . ARG B 1 211 ? 25.844 -0.762 -9.445 1 93.5 211 ARG B C 1
ATOM 4017 O O . ARG B 1 211 ? 26.734 -1.105 -10.227 1 93.5 211 ARG B O 1
ATOM 4024 N N . LYS B 1 212 ? 25.922 0.231 -8.656 1 94.25 212 LYS B N 1
ATOM 4025 C CA . LYS B 1 212 ? 27.188 0.941 -8.508 1 94.25 212 LYS B CA 1
ATOM 4026 C C . LYS B 1 212 ? 28.312 -0.013 -8.109 1 94.25 212 LYS B C 1
ATOM 4028 O O . LYS B 1 212 ? 29.469 0.176 -8.5 1 94.25 212 LYS B O 1
ATOM 4033 N N . ALA B 1 213 ? 27.969 -1.026 -7.375 1 95 213 ALA B N 1
ATOM 4034 C CA . ALA B 1 213 ? 28.938 -2.02 -6.93 1 95 213 ALA B CA 1
ATOM 4035 C C . ALA B 1 213 ? 29.156 -3.096 -7.992 1 95 213 ALA B C 1
ATOM 4037 O O . ALA B 1 213 ? 29.875 -4.066 -7.766 1 95 213 ALA B O 1
ATOM 4038 N N . GLY B 1 214 ? 28.422 -3.002 -9.109 1 95.38 214 GLY B N 1
ATOM 4039 C CA . GLY B 1 214 ? 28.562 -3.939 -10.211 1 95.38 214 GLY B CA 1
ATOM 4040 C C . GLY B 1 214 ? 27.719 -5.188 -10.055 1 95.38 214 GLY B C 1
ATOM 4041 O O . GLY B 1 214 ? 27.984 -6.207 -10.688 1 95.38 214 GLY B O 1
ATOM 4042 N N . VAL B 1 215 ? 26.844 -5.133 -9.172 1 95.81 215 VAL B N 1
ATOM 4043 C CA . VAL B 1 215 ? 26.016 -6.297 -8.891 1 95.81 215 VAL B CA 1
ATOM 4044 C C . VAL B 1 215 ? 24.578 -6.035 -9.359 1 95.81 215 VAL B C 1
ATOM 4046 O O . VAL B 1 215 ? 23.984 -5.012 -9.016 1 95.81 215 VAL B O 1
ATOM 4049 N N . GLN B 1 216 ? 24.062 -6.918 -10.133 1 94.06 216 GLN B N 1
ATOM 4050 C CA . GLN B 1 216 ? 22.656 -6.906 -10.484 1 94.06 216 GLN B CA 1
ATOM 4051 C C . GLN B 1 216 ? 21.859 -7.891 -9.625 1 94.06 216 GLN B C 1
ATOM 4053 O O . GLN B 1 216 ? 22.016 -9.102 -9.758 1 94.06 216 GLN B O 1
ATOM 4058 N N . LEU B 1 217 ? 20.984 -7.352 -8.836 1 94.94 217 LEU B N 1
ATOM 4059 C CA . LEU B 1 217 ? 20.203 -8.195 -7.945 1 94.94 217 LEU B CA 1
ATOM 4060 C C . LEU B 1 217 ? 19.156 -8.992 -8.727 1 94.94 217 LEU B C 1
ATOM 4062 O O . LEU B 1 217 ? 18.547 -8.477 -9.664 1 94.94 217 LEU B O 1
ATOM 4066 N N . ASN B 1 218 ? 19 -10.211 -8.367 1 94.5 218 ASN B N 1
ATOM 4067 C CA . ASN B 1 218 ? 17.938 -11.039 -8.906 1 94.5 218 ASN B CA 1
ATOM 4068 C C . ASN B 1 218 ? 16.641 -10.867 -8.117 1 94.5 218 ASN B C 1
ATOM 4070 O O . ASN B 1 218 ? 16.359 -11.617 -7.184 1 94.5 218 ASN B O 1
ATOM 4074 N N . ILE B 1 219 ? 15.836 -9.977 -8.578 1 91.69 219 ILE B N 1
ATOM 4075 C CA . ILE B 1 219 ? 14.617 -9.656 -7.836 1 91.69 219 ILE B CA 1
ATOM 4076 C C . ILE B 1 219 ? 13.57 -10.734 -8.086 1 91.69 219 ILE B C 1
ATOM 4078 O O . ILE B 1 219 ? 12.961 -10.781 -9.156 1 91.69 219 ILE B O 1
ATOM 4082 N N . ALA B 1 220 ? 13.312 -11.484 -7.059 1 89.88 220 ALA B N 1
ATOM 4083 C CA . ALA B 1 220 ? 12.344 -12.578 -7.172 1 89.88 220 ALA B CA 1
ATOM 4084 C C . ALA B 1 220 ? 10.953 -12.125 -6.758 1 89.88 220 ALA B C 1
ATOM 4086 O O . ALA B 1 220 ? 9.953 -12.562 -7.336 1 89.88 220 ALA B O 1
ATOM 4087 N N . PHE B 1 221 ? 10.906 -11.258 -5.719 1 89.06 221 PHE B N 1
ATOM 4088 C CA . PHE B 1 221 ? 9.625 -10.805 -5.184 1 89.06 221 PHE B CA 1
ATOM 4089 C C . PHE B 1 221 ? 9.727 -9.352 -4.715 1 89.06 221 PHE B C 1
ATOM 4091 O O . PHE B 1 221 ? 10.82 -8.867 -4.406 1 89.06 221 PHE B O 1
ATOM 4098 N N . ARG B 1 222 ? 8.539 -8.68 -4.715 1 89 222 ARG B N 1
ATOM 4099 C CA . ARG B 1 222 ? 8.414 -7.332 -4.172 1 89 222 ARG B CA 1
ATOM 4100 C C . ARG B 1 222 ? 7.266 -7.25 -3.174 1 89 222 ARG B C 1
ATOM 4102 O O . ARG B 1 222 ? 6.289 -7.996 -3.279 1 89 222 ARG B O 1
ATOM 4109 N N . SER B 1 223 ? 7.469 -6.383 -2.182 1 88.25 223 SER B N 1
ATOM 4110 C CA . SER B 1 223 ? 6.395 -6.148 -1.222 1 88.25 223 SER B CA 1
ATOM 4111 C C . SER B 1 223 ? 6.484 -4.75 -0.621 1 88.25 223 SER B C 1
ATOM 4113 O O . SER B 1 223 ? 7.578 -4.211 -0.455 1 88.25 223 SER B O 1
ATOM 4115 N N . GLY B 1 224 ? 5.332 -4.238 -0.358 1 82.88 224 GLY B N 1
ATOM 4116 C CA . GLY B 1 224 ? 5.273 -2.979 0.365 1 82.88 224 GLY B CA 1
ATOM 4117 C C . GLY B 1 224 ? 5.133 -3.156 1.865 1 82.88 224 GLY B C 1
ATOM 4118 O O . GLY B 1 224 ? 5.098 -2.174 2.611 1 82.88 224 GLY B O 1
ATOM 4119 N N . GLN B 1 225 ? 5.164 -4.379 2.332 1 82.69 225 GLN B N 1
ATOM 4120 C CA . GLN B 1 225 ? 5.004 -4.699 3.748 1 82.69 225 GLN B CA 1
ATOM 4121 C C . GLN B 1 225 ? 6.246 -5.395 4.301 1 82.69 225 GLN B C 1
ATOM 4123 O O . GLN B 1 225 ? 6.582 -6.504 3.875 1 82.69 225 GLN B O 1
ATOM 4128 N N . TRP B 1 226 ? 6.781 -4.777 5.285 1 85.75 226 TRP B N 1
ATOM 4129 C CA . TRP B 1 226 ? 8.039 -5.309 5.805 1 85.75 226 TRP B CA 1
ATOM 4130 C C . TRP B 1 226 ? 7.828 -6.684 6.43 1 85.75 226 TRP B C 1
ATOM 4132 O O . TRP B 1 226 ? 8.727 -7.531 6.395 1 85.75 226 TRP B O 1
ATOM 4142 N N . ASP B 1 227 ? 6.707 -6.871 7.008 1 85.88 227 ASP B N 1
ATOM 4143 C CA . ASP B 1 227 ? 6.426 -8.148 7.652 1 85.88 227 ASP B CA 1
ATOM 4144 C C . ASP B 1 227 ? 6.363 -9.281 6.629 1 85.88 227 ASP B C 1
ATOM 4146 O O . ASP B 1 227 ? 6.801 -10.398 6.906 1 85.88 227 ASP B O 1
ATOM 4150 N N . PHE B 1 228 ? 5.77 -8.984 5.516 1 87 228 PHE B N 1
ATOM 4151 C CA . PHE B 1 228 ? 5.727 -9.992 4.465 1 87 228 PHE B CA 1
ATOM 4152 C C . PHE B 1 228 ? 7.121 -10.258 3.906 1 87 228 PHE B C 1
ATOM 4154 O O . PHE B 1 228 ? 7.469 -11.398 3.6 1 87 228 PHE B O 1
ATOM 4161 N N . LEU B 1 229 ? 7.879 -9.219 3.797 1 91.38 229 LEU B N 1
ATOM 4162 C CA . LEU B 1 229 ? 9.266 -9.367 3.377 1 91.38 229 LEU B CA 1
ATOM 4163 C C . LEU B 1 229 ? 10.016 -10.328 4.297 1 91.38 229 LEU B C 1
ATOM 4165 O O . LEU B 1 229 ? 10.656 -11.266 3.828 1 91.38 229 LEU B O 1
ATOM 4169 N N . ALA B 1 230 ? 9.867 -10.102 5.535 1 91.5 230 ALA B N 1
ATOM 4170 C CA . ALA B 1 230 ? 10.562 -10.914 6.527 1 91.5 230 ALA B CA 1
ATOM 4171 C C . ALA B 1 230 ? 10.078 -12.367 6.477 1 91.5 230 ALA B C 1
ATOM 4173 O O . ALA B 1 230 ? 10.875 -13.297 6.609 1 91.5 230 ALA B O 1
ATOM 4174 N N . THR B 1 231 ? 8.82 -12.516 6.324 1 89.94 231 THR B N 1
ATOM 4175 C CA . THR B 1 231 ? 8.227 -13.852 6.281 1 89.94 231 THR B CA 1
ATOM 4176 C C . THR B 1 231 ? 8.734 -14.625 5.07 1 89.94 231 THR B C 1
ATOM 4178 O O . THR B 1 231 ? 9 -15.828 5.164 1 89.94 231 THR B O 1
ATOM 4181 N N . MET B 1 232 ? 8.828 -13.969 3.951 1 92.12 232 MET B N 1
ATOM 4182 C CA . MET B 1 232 ? 9.352 -14.609 2.748 1 92.12 232 MET B CA 1
ATOM 4183 C C . MET B 1 232 ? 10.82 -15 2.93 1 92.12 232 MET B C 1
ATOM 4185 O O . MET B 1 232 ? 11.234 -16.078 2.508 1 92.12 232 MET B O 1
ATOM 4189 N N . VAL B 1 233 ? 11.562 -14.125 3.58 1 95.5 233 VAL B N 1
ATOM 4190 C CA . VAL B 1 233 ? 12.961 -14.438 3.855 1 95.5 233 VAL B CA 1
ATOM 4191 C C . VAL B 1 233 ? 13.055 -15.648 4.773 1 95.5 233 VAL B C 1
ATOM 4193 O O . VAL B 1 233 ? 13.836 -16.562 4.52 1 95.5 233 VAL B O 1
ATOM 4196 N N . GLU B 1 234 ? 12.258 -15.625 5.758 1 93.44 234 GLU B N 1
ATOM 4197 C CA . GLU B 1 234 ? 12.25 -16.734 6.715 1 93.44 234 GLU B CA 1
ATOM 4198 C C . GLU B 1 234 ? 11.922 -18.062 6.027 1 93.44 234 GLU B C 1
ATOM 4200 O O . GLU B 1 234 ? 12.43 -19.109 6.422 1 93.44 234 GLU B O 1
ATOM 4205 N N . ALA B 1 235 ? 11.172 -17.984 5.027 1 90.75 235 ALA B N 1
ATOM 4206 C CA . ALA B 1 235 ? 10.75 -19.172 4.281 1 90.75 235 ALA B CA 1
ATOM 4207 C C . ALA B 1 235 ? 11.75 -19.516 3.189 1 90.75 235 ALA B C 1
ATOM 4209 O O . ALA B 1 235 ? 11.469 -20.344 2.316 1 90.75 235 ALA B O 1
ATOM 4210 N N . ASP B 1 236 ? 12.875 -18.797 3.143 1 92.56 236 ASP B N 1
ATOM 4211 C CA . ASP B 1 236 ? 13.984 -19.078 2.236 1 92.56 236 ASP B CA 1
ATOM 4212 C C . ASP B 1 236 ? 13.602 -18.766 0.789 1 92.56 236 ASP B C 1
ATOM 4214 O O . ASP B 1 236 ? 13.969 -19.516 -0.125 1 92.56 236 ASP B O 1
ATOM 4218 N N . MET B 1 237 ? 12.805 -17.75 0.636 1 91.75 237 MET B N 1
ATOM 4219 C CA . MET B 1 237 ? 12.391 -17.375 -0.711 1 91.75 237 MET B CA 1
ATOM 4220 C C . MET B 1 237 ? 13.344 -16.328 -1.305 1 91.75 237 MET B C 1
ATOM 4222 O O . MET B 1 237 ? 13.227 -15.984 -2.48 1 91.75 237 MET B O 1
ATOM 4226 N N . GLY B 1 238 ? 14.211 -15.844 -0.531 1 95.25 238 GLY B N 1
ATOM 4227 C CA . GLY B 1 238 ? 15.203 -14.852 -0.923 1 95.25 238 GLY B CA 1
ATOM 4228 C C . GLY B 1 238 ? 15.781 -14.094 0.253 1 95.25 238 GLY B C 1
ATOM 4229 O O . GLY B 1 238 ? 15.469 -14.391 1.408 1 95.25 238 GLY B O 1
ATOM 4230 N N . LEU B 1 239 ? 16.703 -13.219 -0.06 1 97.81 239 LEU B N 1
ATOM 4231 C CA . LEU B 1 239 ? 17.312 -12.344 0.939 1 97.81 239 LEU B CA 1
ATOM 4232 C C . LEU B 1 239 ? 16.781 -10.922 0.817 1 97.81 239 LEU B C 1
ATOM 4234 O O . LEU B 1 239 ? 16.188 -10.562 -0.204 1 97.81 239 LEU B O 1
ATOM 4238 N N . ALA B 1 240 ? 16.922 -10.195 1.883 1 97.62 240 ALA B N 1
ATOM 4239 C CA . ALA B 1 240 ? 16.438 -8.812 1.866 1 97.62 240 ALA B CA 1
ATOM 4240 C C . ALA B 1 240 ? 17.328 -7.914 2.717 1 97.62 240 ALA B C 1
ATOM 4242 O O . ALA B 1 240 ? 18.234 -8.391 3.406 1 97.62 240 ALA B O 1
ATOM 4243 N N . ILE B 1 241 ? 17.188 -6.641 2.561 1 97.19 241 ILE B N 1
ATOM 4244 C CA . ILE B 1 241 ? 17.812 -5.617 3.4 1 97.19 241 ILE B CA 1
ATOM 4245 C C . ILE B 1 241 ? 16.719 -4.844 4.148 1 97.19 241 ILE B C 1
ATOM 4247 O O . ILE B 1 241 ? 15.75 -4.383 3.543 1 97.19 241 ILE B O 1
ATOM 4251 N N . LEU B 1 242 ? 16.875 -4.777 5.449 1 95.81 242 LEU B N 1
ATOM 4252 C CA . LEU B 1 242 ? 15.883 -4.113 6.285 1 95.81 242 LEU B CA 1
ATOM 4253 C C . LEU B 1 242 ? 16.547 -3.092 7.203 1 95.81 242 LEU B C 1
ATOM 4255 O O . LEU B 1 242 ? 17.688 -3.283 7.633 1 95.81 242 LEU B O 1
ATOM 4259 N N . PRO B 1 243 ? 15.789 -2.031 7.52 1 94.38 243 PRO B N 1
ATOM 4260 C CA . PRO B 1 243 ? 16.297 -1.103 8.531 1 94.38 243 PRO B CA 1
ATOM 4261 C C . PRO B 1 243 ? 16.344 -1.723 9.93 1 94.38 243 PRO B C 1
ATOM 4263 O O . PRO B 1 243 ? 15.469 -2.504 10.297 1 94.38 243 PRO B O 1
ATOM 4266 N N . GLU B 1 244 ? 17.25 -1.282 10.727 1 94.56 244 GLU B N 1
ATOM 4267 C CA . GLU B 1 244 ? 17.531 -1.846 12.047 1 94.56 244 GLU B CA 1
ATOM 4268 C C . GLU B 1 244 ? 16.281 -1.821 12.922 1 94.56 244 GLU B C 1
ATOM 4270 O O . GLU B 1 244 ? 15.992 -2.795 13.625 1 94.56 244 GLU B O 1
ATOM 4275 N N . PRO B 1 245 ? 15.523 -0.719 12.922 1 90.25 245 PRO B N 1
ATOM 4276 C CA . PRO B 1 245 ? 14.344 -0.723 13.789 1 90.25 245 PRO B CA 1
ATOM 4277 C C . PRO B 1 245 ? 13.352 -1.832 13.438 1 90.25 245 PRO B C 1
ATOM 4279 O O . PRO B 1 245 ? 12.648 -2.342 14.312 1 90.25 245 PRO B O 1
ATOM 4282 N N . ILE B 1 246 ? 13.25 -2.199 12.188 1 89.75 246 ILE B N 1
ATOM 4283 C CA . ILE B 1 246 ? 12.375 -3.281 11.75 1 89.75 246 ILE B CA 1
ATOM 4284 C C . ILE B 1 246 ? 12.961 -4.625 12.18 1 89.75 246 ILE B C 1
ATOM 4286 O O . ILE B 1 246 ? 12.227 -5.52 12.609 1 89.75 246 ILE B O 1
ATOM 4290 N N . CYS B 1 247 ? 14.258 -4.727 12.094 1 92.69 247 CYS B N 1
ATOM 4291 C CA . CYS B 1 247 ? 14.938 -5.941 12.531 1 92.69 247 CYS B CA 1
ATOM 4292 C C . CYS B 1 247 ? 14.66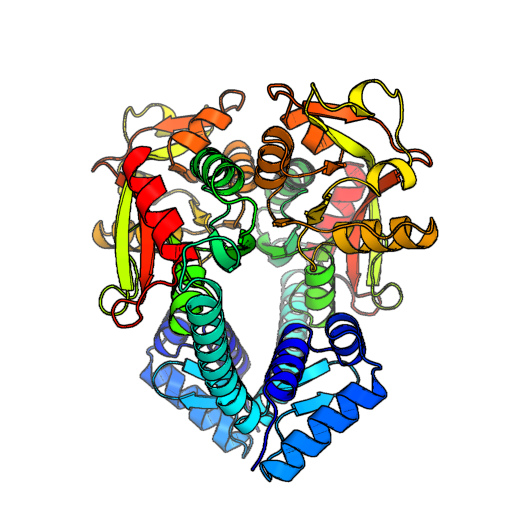4 -6.219 14.008 1 92.69 247 CYS B C 1
ATOM 4294 O O . CYS B 1 247 ? 14.5 -7.371 14.406 1 92.69 247 CYS B O 1
ATOM 4296 N N . GLN B 1 248 ? 14.602 -5.195 14.727 1 88.56 248 GLN B N 1
ATOM 4297 C CA . GLN B 1 248 ? 14.391 -5.312 16.172 1 88.56 248 GLN B CA 1
ATOM 4298 C C . GLN B 1 248 ? 13 -5.852 16.484 1 88.56 248 GLN B C 1
ATOM 4300 O O . GLN B 1 248 ? 12.797 -6.492 17.516 1 88.56 248 GLN B O 1
ATOM 4305 N N . LYS B 1 249 ? 12.094 -5.621 15.562 1 83.25 249 LYS B N 1
ATOM 4306 C CA . LYS B 1 249 ? 10.734 -6.117 15.742 1 83.25 249 LYS B CA 1
ATOM 4307 C C . LYS B 1 249 ? 10.641 -7.605 15.414 1 83.25 249 LYS B C 1
ATOM 4309 O O . LYS B 1 249 ? 9.656 -8.266 15.758 1 83.25 249 LYS B O 1
ATOM 4314 N N . LEU B 1 250 ? 11.617 -8.102 14.766 1 87.56 250 LEU B N 1
ATOM 4315 C CA . LEU B 1 250 ? 11.617 -9.477 14.289 1 87.56 250 LEU B CA 1
ATOM 4316 C C . LEU B 1 250 ? 12.484 -10.359 15.188 1 87.56 250 LEU B C 1
ATOM 4318 O O . LEU B 1 250 ? 13.023 -11.375 14.734 1 87.56 250 LEU B O 1
ATOM 4322 N N . SER B 1 251 ? 12.594 -10.07 16.359 1 76 251 SER B N 1
ATOM 4323 C CA . SER B 1 251 ? 13.5 -10.75 17.281 1 76 251 SER B CA 1
ATOM 4324 C C . SER B 1 251 ? 13.07 -12.188 17.531 1 76 251 SER B C 1
ATOM 4326 O O . SER B 1 251 ? 13.891 -13.047 17.859 1 76 251 SER B O 1
ATOM 4328 N N . ASN B 1 252 ? 11.836 -12.492 17.328 1 72.62 252 ASN B N 1
ATOM 4329 C CA . ASN B 1 252 ? 11.352 -13.844 17.578 1 72.62 252 ASN B CA 1
ATOM 4330 C C . ASN B 1 252 ? 11.32 -14.68 16.312 1 72.62 252 ASN B C 1
ATOM 4332 O O . ASN B 1 252 ? 10.773 -15.781 16.297 1 72.62 252 ASN B O 1
ATOM 4336 N N . SER B 1 253 ? 11.984 -14.211 15.383 1 79.75 253 SER B N 1
ATOM 4337 C CA . SER B 1 253 ? 11.984 -14.922 14.109 1 79.75 253 SER B CA 1
ATOM 4338 C C . SER B 1 253 ? 13.242 -15.773 13.953 1 79.75 253 SER B C 1
ATOM 4340 O O . SER B 1 253 ? 14.164 -15.68 14.766 1 79.75 253 SER B O 1
ATOM 4342 N N . LYS B 1 254 ? 13.172 -16.688 13.016 1 92.12 254 LYS B N 1
ATOM 4343 C CA . LYS B 1 254 ? 14.328 -17.5 12.641 1 92.12 254 LYS B CA 1
ATOM 4344 C C . LYS B 1 254 ? 15.18 -16.797 11.594 1 92.12 254 LYS B C 1
ATOM 4346 O O . LYS B 1 254 ? 15.562 -17.391 10.586 1 92.12 254 LYS B O 1
ATOM 4351 N N . LEU B 1 255 ? 15.359 -15.492 11.891 1 96.12 255 LEU B N 1
ATOM 4352 C CA . LEU B 1 255 ? 16.141 -14.648 10.992 1 96.12 255 LEU B CA 1
ATOM 4353 C C . LEU B 1 255 ? 17.406 -14.156 11.672 1 96.12 255 LEU B C 1
ATOM 4355 O O . LEU B 1 255 ? 17.469 -14.062 12.898 1 96.12 255 LEU B O 1
ATOM 4359 N N . VAL B 1 256 ? 18.453 -13.977 10.93 1 96.75 256 VAL B N 1
ATOM 4360 C CA . VAL B 1 256 ? 19.672 -13.336 11.398 1 96.75 256 VAL B CA 1
ATOM 4361 C C . VAL B 1 256 ? 19.938 -12.07 10.578 1 96.75 256 VAL B C 1
ATOM 4363 O O . VAL B 1 256 ? 19.594 -12.008 9.398 1 96.75 256 VAL B O 1
ATOM 4366 N N . PHE B 1 257 ? 20.547 -11.102 11.203 1 97.62 257 PHE B N 1
ATOM 4367 C CA . PHE B 1 257 ? 20.797 -9.812 10.586 1 97.62 257 PHE B CA 1
ATOM 4368 C C . PHE B 1 257 ? 22.297 -9.508 10.57 1 97.62 257 PHE B C 1
ATOM 4370 O O . PHE B 1 257 ? 22.969 -9.648 11.586 1 97.62 257 PHE B O 1
ATOM 4377 N N . ARG B 1 258 ? 22.828 -9.148 9.391 1 97.75 258 ARG B N 1
ATOM 4378 C CA . ARG B 1 258 ? 24.25 -8.852 9.227 1 97.75 258 ARG B CA 1
ATOM 4379 C C . ARG B 1 258 ? 24.453 -7.457 8.648 1 97.75 258 ARG B C 1
ATOM 4381 O O . ARG B 1 258 ? 23.719 -7.039 7.75 1 97.75 258 ARG B O 1
ATOM 4388 N N . PRO B 1 259 ? 25.438 -6.773 9.172 1 97.75 259 PRO B N 1
ATOM 4389 C CA . PRO B 1 259 ? 25.75 -5.473 8.57 1 97.75 259 PRO B CA 1
ATOM 4390 C C . PRO B 1 259 ? 26.297 -5.594 7.148 1 97.75 259 PRO B C 1
ATOM 4392 O O . PRO B 1 259 ? 26.859 -6.625 6.785 1 97.75 259 PRO B O 1
ATOM 4395 N N . MET B 1 260 ? 26.047 -4.547 6.395 1 97 260 MET B N 1
ATOM 4396 C CA . MET B 1 260 ? 26.578 -4.441 5.043 1 97 260 MET B CA 1
ATOM 4397 C C . MET B 1 260 ? 27.953 -3.795 5.055 1 97 260 MET B C 1
ATOM 4399 O O . MET B 1 260 ? 28.25 -2.967 5.918 1 97 260 MET B O 1
ATOM 4403 N N . GLN B 1 261 ? 28.766 -4.16 4.059 1 95.38 261 GLN B N 1
ATOM 4404 C CA . GLN B 1 261 ? 30.047 -3.5 3.793 1 95.38 261 GLN B CA 1
ATOM 4405 C C . GLN B 1 261 ? 30.188 -3.16 2.312 1 95.38 261 GLN B C 1
ATOM 4407 O O . GLN B 1 261 ? 30.328 -4.055 1.477 1 95.38 261 GLN B O 1
ATOM 4412 N N . PRO B 1 262 ? 30.297 -1.931 2.002 1 94 262 PRO B N 1
ATOM 4413 C CA . PRO B 1 262 ? 30.25 -0.775 2.9 1 94 262 PRO B CA 1
ATOM 4414 C C . PRO B 1 262 ? 28.922 -0.647 3.627 1 94 262 PRO B C 1
ATOM 4416 O O . PRO B 1 262 ? 27.906 -1.161 3.152 1 94 262 PRO B O 1
ATOM 4419 N N . ALA B 1 263 ? 29.016 0.07 4.723 1 94.19 263 ALA B N 1
ATOM 4420 C CA . ALA B 1 263 ? 27.812 0.253 5.547 1 94.19 263 ALA B CA 1
ATOM 4421 C C . ALA B 1 263 ? 26.766 1.088 4.816 1 94.19 263 ALA B C 1
ATOM 4423 O O . ALA B 1 263 ? 27.109 2.049 4.121 1 94.19 263 ALA B O 1
ATOM 4424 N N . LEU B 1 264 ? 25.516 0.635 4.961 1 94.31 264 LEU B N 1
ATOM 4425 C CA . LEU B 1 264 ? 24.359 1.351 4.414 1 94.31 264 LEU B CA 1
ATOM 4426 C C . LEU B 1 264 ? 23.516 1.946 5.527 1 94.31 264 LEU B C 1
ATOM 4428 O O . LEU B 1 264 ? 23.406 1.367 6.609 1 94.31 264 LEU B O 1
ATOM 4432 N N . THR B 1 265 ? 22.969 3.08 5.234 1 94.88 265 THR B N 1
ATOM 4433 C CA . THR B 1 265 ? 22.094 3.699 6.234 1 94.88 265 THR B CA 1
ATOM 4434 C C . THR B 1 265 ? 20.75 4.07 5.629 1 94.88 265 THR B C 1
ATOM 4436 O O . THR B 1 265 ? 20.641 4.258 4.418 1 94.88 265 THR B O 1
ATOM 4439 N N . TRP B 1 266 ? 19.781 4.008 6.445 1 93.12 266 TRP B N 1
ATOM 4440 C CA . TRP B 1 266 ? 18.438 4.516 6.18 1 93.12 266 TRP B CA 1
ATOM 4441 C C . TRP B 1 266 ? 18.25 5.918 6.758 1 93.12 266 TRP B C 1
ATOM 4443 O O . TRP B 1 266 ? 17.969 6.074 7.945 1 93.12 266 TRP B O 1
ATOM 4453 N N . ASP B 1 267 ? 18.359 6.945 5.895 1 94.31 267 ASP B N 1
ATOM 4454 C CA . ASP B 1 267 ? 18.328 8.336 6.324 1 94.31 267 ASP B CA 1
ATOM 4455 C C . ASP B 1 267 ? 16.906 8.906 6.223 1 94.31 267 ASP B C 1
ATOM 4457 O O . ASP B 1 267 ? 16.422 9.18 5.121 1 94.31 267 ASP B O 1
ATOM 4461 N N . LEU B 1 268 ? 16.359 9.156 7.375 1 92.69 268 LEU B N 1
ATOM 4462 C CA . LEU B 1 268 ? 14.984 9.633 7.41 1 92.69 268 LEU B CA 1
ATOM 4463 C C . LEU B 1 268 ? 14.938 11.156 7.504 1 92.69 268 LEU B C 1
ATOM 4465 O O . LEU B 1 268 ? 15.773 11.766 8.172 1 92.69 268 LEU B O 1
ATOM 4469 N N . ALA B 1 269 ? 13.906 11.719 6.824 1 94 269 ALA B N 1
ATOM 4470 C CA . ALA B 1 269 ? 13.797 13.172 6.801 1 94 269 ALA B CA 1
ATOM 4471 C C . ALA B 1 269 ? 12.344 13.609 6.605 1 94 269 ALA B C 1
ATOM 4473 O O . ALA B 1 269 ? 11.492 12.797 6.23 1 94 269 ALA B O 1
ATOM 4474 N N . LEU B 1 270 ? 12.078 14.773 6.988 1 94.94 270 LEU B N 1
ATOM 4475 C CA . LEU B 1 270 ? 10.906 15.5 6.52 1 94.94 270 LEU B CA 1
ATOM 4476 C C . LEU B 1 270 ? 11.219 16.266 5.234 1 94.94 270 LEU B C 1
ATOM 4478 O O . LEU B 1 270 ? 12.297 16.859 5.109 1 94.94 270 LEU B O 1
ATOM 4482 N N . ILE B 1 271 ? 10.258 16.203 4.289 1 95.75 271 ILE B N 1
ATOM 4483 C CA . ILE B 1 271 ? 10.484 16.922 3.031 1 95.75 271 ILE B CA 1
ATOM 4484 C C . ILE B 1 271 ? 9.273 17.797 2.709 1 95.75 271 ILE B C 1
ATOM 4486 O O . ILE B 1 271 ? 8.148 17.469 3.092 1 95.75 271 ILE B O 1
ATOM 4490 N N . TRP B 1 272 ? 9.523 18.859 2 1 94.56 272 TRP B N 1
ATOM 4491 C CA . TRP B 1 272 ? 8.492 19.766 1.499 1 94.56 272 TRP B CA 1
ATOM 4492 C C . TRP B 1 272 ? 8.977 20.516 0.267 1 94.56 272 TRP B C 1
ATOM 4494 O O . TRP B 1 272 ? 10.141 20.406 -0.117 1 94.56 272 TRP B O 1
ATOM 4504 N N . ARG B 1 273 ? 8.086 21.219 -0.323 1 90.62 273 ARG B N 1
ATOM 4505 C CA . ARG B 1 273 ? 8.422 21.906 -1.568 1 90.62 273 ARG B CA 1
ATOM 4506 C C . ARG B 1 273 ? 9.281 23.141 -1.305 1 90.62 273 ARG B C 1
ATOM 4508 O O . ARG B 1 273 ? 9 23.906 -0.381 1 90.62 273 ARG B O 1
ATOM 4515 N N . GLN B 1 274 ? 10.359 23.312 -2.002 1 87.69 274 GLN B N 1
ATOM 4516 C CA . GLN B 1 274 ? 11.297 24.422 -1.824 1 87.69 274 GLN B CA 1
ATOM 4517 C C . GLN B 1 274 ? 10.633 25.75 -2.135 1 87.69 274 GLN B C 1
ATOM 4519 O O . GLN B 1 274 ? 10.82 26.734 -1.4 1 87.69 274 GLN B O 1
ATOM 4524 N N . ASN B 1 275 ? 9.914 25.953 -3.191 1 79 275 ASN B N 1
ATOM 4525 C CA . ASN B 1 275 ? 9.398 27.25 -3.619 1 79 275 ASN B CA 1
ATOM 4526 C C . ASN B 1 275 ? 7.941 27.438 -3.201 1 79 275 ASN B C 1
ATOM 4528 O O . ASN B 1 275 ? 7.211 28.219 -3.812 1 79 275 ASN B O 1
ATOM 4532 N N . LEU B 1 276 ? 7.559 26.766 -2.203 1 77.56 276 LEU B N 1
ATOM 4533 C CA . LEU B 1 276 ? 6.223 26.891 -1.631 1 77.56 276 LEU B CA 1
ATOM 4534 C C . LEU B 1 276 ? 6.289 27 -0.111 1 77.56 276 LEU B C 1
ATOM 4536 O O . LEU B 1 276 ? 6.719 26.047 0.562 1 77.56 276 LEU B O 1
ATOM 4540 N N . PRO B 1 277 ? 6.008 28.188 0.379 1 78.75 277 PRO B N 1
ATOM 4541 C CA . PRO B 1 277 ? 6.062 28.344 1.834 1 78.75 277 PRO B CA 1
ATOM 4542 C C . PRO B 1 277 ? 5.223 27.312 2.57 1 78.75 277 PRO B C 1
ATOM 4544 O O . PRO B 1 277 ? 4.125 26.953 2.119 1 78.75 277 PRO B O 1
ATOM 4547 N N . LEU B 1 278 ? 5.727 26.891 3.746 1 87.25 278 LEU B N 1
ATOM 4548 C CA . LEU B 1 278 ? 4.992 25.938 4.578 1 87.25 278 LEU B CA 1
ATOM 4549 C C . LEU B 1 278 ? 3.764 26.609 5.195 1 87.25 278 LEU B C 1
ATOM 4551 O O . LEU B 1 2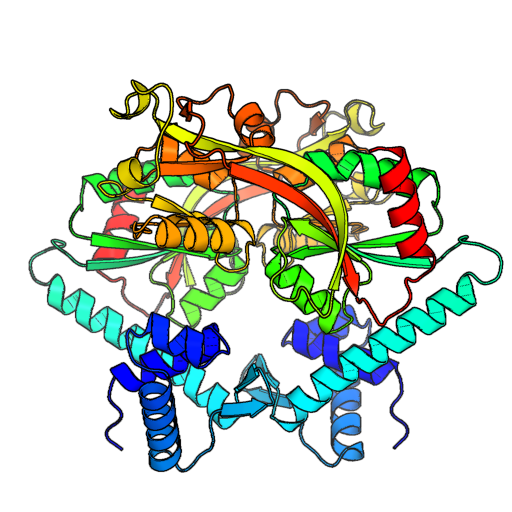78 ? 3.818 27.766 5.605 1 87.25 278 LEU B O 1
ATOM 4555 N N . THR B 1 279 ? 2.715 25.859 5.191 1 85.12 279 THR B N 1
ATOM 4556 C CA . THR B 1 279 ? 1.584 26.328 5.992 1 85.12 279 THR B CA 1
ATOM 4557 C C . THR B 1 279 ? 1.95 26.359 7.473 1 85.12 279 THR B C 1
ATOM 4559 O O . THR B 1 279 ? 2.891 25.688 7.906 1 85.12 279 THR B O 1
ATOM 4562 N N . PRO B 1 280 ? 1.202 27.125 8.227 1 85.44 280 PRO B N 1
ATOM 4563 C CA . PRO B 1 280 ? 1.468 27.156 9.664 1 85.44 280 PRO B CA 1
ATOM 4564 C C . PRO B 1 280 ? 1.412 25.781 10.32 1 85.44 280 PRO B C 1
ATOM 4566 O O . PRO B 1 280 ? 2.252 25.453 11.164 1 85.44 280 PRO B O 1
ATOM 4569 N N . ALA B 1 281 ? 0.495 25.016 9.914 1 90.69 281 ALA B N 1
ATOM 4570 C CA . ALA B 1 281 ? 0.356 23.656 10.461 1 90.69 281 ALA B CA 1
ATOM 4571 C C . ALA B 1 281 ? 1.575 22.812 10.133 1 90.69 281 ALA B C 1
ATOM 4573 O O . ALA B 1 281 ? 2.078 22.078 10.984 1 90.69 281 ALA B O 1
ATOM 4574 N N . ALA B 1 282 ? 2.033 22.906 8.906 1 92.31 282 ALA B N 1
ATOM 4575 C CA . ALA B 1 282 ? 3.205 22.141 8.477 1 92.31 282 ALA B CA 1
ATOM 4576 C C . ALA B 1 282 ? 4.465 22.641 9.188 1 92.31 282 ALA B C 1
ATOM 4578 O O . ALA B 1 282 ? 5.312 21.844 9.586 1 92.31 282 ALA B O 1
ATOM 4579 N N . ASN B 1 283 ? 4.566 23.922 9.328 1 91.56 283 ASN B N 1
ATOM 4580 C CA . ASN B 1 283 ? 5.707 24.5 10.023 1 91.56 283 ASN B CA 1
ATOM 4581 C C . ASN B 1 283 ? 5.742 24.078 11.492 1 91.56 283 ASN B C 1
ATOM 4583 O O . ASN B 1 283 ? 6.816 23.859 12.055 1 91.56 283 ASN B O 1
ATOM 4587 N N . ALA B 1 284 ? 4.617 24.031 12.07 1 91.88 284 ALA B N 1
ATOM 4588 C CA . ALA B 1 284 ? 4.527 23.594 13.453 1 91.88 284 ALA B CA 1
ATOM 4589 C C . ALA B 1 284 ? 5.066 22.172 13.617 1 91.88 284 ALA B C 1
ATOM 4591 O O . ALA B 1 284 ? 5.75 21.875 14.602 1 91.88 284 ALA B O 1
ATOM 4592 N N . LEU B 1 285 ? 4.734 21.312 12.68 1 93.25 285 LEU B N 1
ATOM 4593 C CA . LEU B 1 285 ? 5.25 19.938 12.719 1 93.25 285 LEU B CA 1
ATOM 4594 C C . LEU B 1 285 ? 6.766 19.938 12.562 1 93.25 285 LEU B C 1
ATOM 4596 O O . LEU B 1 285 ? 7.457 19.188 13.273 1 93.25 285 LEU B O 1
ATOM 4600 N N . LEU B 1 286 ? 7.215 20.719 11.648 1 93.44 286 LEU B N 1
ATOM 4601 C CA . LEU B 1 286 ? 8.648 20.812 11.391 1 93.44 286 LEU B CA 1
ATOM 4602 C C . LEU B 1 286 ? 9.391 21.266 12.641 1 93.44 286 LEU B C 1
ATOM 4604 O O . LEU B 1 286 ? 10.43 20.703 12.992 1 93.44 286 LEU B O 1
ATOM 4608 N N . GLU B 1 287 ? 8.906 22.203 13.312 1 92.56 287 GLU B N 1
ATOM 4609 C CA . GLU B 1 287 ? 9.531 22.734 14.523 1 92.56 287 GLU B CA 1
ATOM 4610 C C . GLU B 1 287 ? 9.516 21.703 15.648 1 92.56 287 GLU B C 1
ATOM 4612 O O . GLU B 1 287 ? 10.492 21.578 16.391 1 92.56 287 GLU B O 1
ATOM 4617 N N . LEU B 1 288 ? 8.43 21.078 15.75 1 91.75 288 LEU B N 1
ATOM 4618 C CA . LEU B 1 288 ? 8.312 20.047 16.781 1 91.75 288 LEU B CA 1
ATOM 4619 C C . LEU B 1 288 ? 9.312 18.922 16.531 1 91.75 288 LEU B C 1
ATOM 4621 O O . LEU B 1 288 ? 9.828 18.328 17.484 1 91.75 288 LEU B O 1
ATOM 4625 N N . SER B 1 289 ? 9.484 18.562 15.266 1 91.69 289 SER B N 1
ATOM 4626 C CA . SER B 1 289 ? 10.398 17.469 14.922 1 91.69 289 SER B CA 1
ATOM 4627 C C . SER B 1 289 ? 11.836 17.828 15.289 1 91.69 289 SER B C 1
ATOM 4629 O O . SER B 1 289 ? 12.648 16.938 15.555 1 91.69 289 SER B O 1
ATOM 4631 N N . LYS B 1 290 ? 12.18 19.078 15.344 1 88.81 290 LYS B N 1
ATOM 4632 C CA . LYS B 1 290 ? 13.516 19.547 15.703 1 88.81 290 LYS B CA 1
ATOM 4633 C C . LYS B 1 290 ? 13.758 19.422 17.203 1 88.81 290 LYS B C 1
ATOM 4635 O O . LYS B 1 290 ? 14.898 19.266 17.641 1 88.81 290 LYS B O 1
ATOM 4640 N N . GLN B 1 291 ? 12.695 19.422 17.922 1 78.81 291 GLN B N 1
ATOM 4641 C CA . GLN B 1 291 ? 12.805 19.328 19.375 1 78.81 291 GLN B CA 1
ATOM 4642 C C . GLN B 1 291 ? 13.016 17.891 19.828 1 78.81 291 GLN B C 1
ATOM 4644 O O . GLN B 1 291 ? 13.617 17.641 20.875 1 78.81 291 GLN B O 1
ATOM 4649 N N . LYS B 1 292 ? 12.391 17.016 19.031 1 65.19 292 LYS B N 1
ATOM 4650 C CA . LYS B 1 292 ? 12.469 15.617 19.438 1 65.19 292 LYS B CA 1
ATOM 4651 C C . LYS B 1 292 ? 13.727 14.953 18.891 1 65.19 292 LYS B C 1
ATOM 4653 O O . LYS B 1 292 ? 14.141 13.898 19.375 1 65.19 292 LYS B O 1
ATOM 4658 N N . ALA B 1 293 ? 14.281 15.633 17.969 1 56.28 293 ALA B N 1
ATOM 4659 C CA . ALA B 1 293 ? 15.547 15.07 17.5 1 56.28 293 ALA B CA 1
ATOM 4660 C C . ALA B 1 293 ? 16.688 15.445 18.422 1 56.28 293 ALA B C 1
ATOM 4662 O O . ALA B 1 293 ? 16.672 16.5 19.062 1 56.28 293 ALA B O 1
#

Radius of gyration: 24.38 Å; Cα contacts (8 Å, |Δi|>4): 1060; chains: 2; bounding box: 58×67×70 Å

pLDDT: mean 86.1, std 9.54, range [42.03, 98.0]

Solvent-accessible surface area (backbone atoms only — not comparable to full-atom values): 31076 Å² total; per-residue (Å²): 128,87,74,53,70,65,55,47,52,51,51,52,39,25,62,73,58,22,27,63,57,60,22,10,56,75,67,73,46,50,43,69,56,46,53,49,53,50,51,49,53,24,60,66,68,73,43,68,33,66,44,82,52,103,79,40,51,39,54,20,55,61,21,47,57,46,48,54,51,40,34,44,50,50,28,51,48,49,46,51,50,36,50,65,59,27,70,89,40,79,58,42,40,68,34,36,37,26,35,34,72,92,44,34,83,71,45,47,61,58,53,50,51,48,45,70,74,33,69,47,44,44,68,43,71,41,83,34,35,31,51,43,34,51,52,34,37,76,48,34,73,32,58,33,26,41,34,46,59,77,62,92,56,59,86,56,38,40,74,45,82,61,52,74,38,49,33,23,38,37,38,26,57,84,40,79,70,57,77,46,80,55,41,43,62,71,72,43,54,90,40,43,25,44,42,48,34,81,48,27,39,62,32,53,50,52,51,51,53,30,45,75,72,72,32,72,76,42,73,58,45,59,39,88,42,67,67,42,50,50,52,40,17,55,67,69,65,25,33,36,72,42,45,44,76,60,52,63,72,45,68,89,48,67,55,41,76,28,44,35,53,74,78,43,69,46,35,32,26,40,36,34,47,60,95,45,85,68,46,64,57,45,44,52,52,55,55,51,52,60,68,75,84,126,90,75,54,71,66,56,47,52,51,52,52,41,26,62,72,59,22,28,62,60,59,22,10,56,75,66,73,44,50,43,68,55,46,53,48,54,50,49,50,51,24,60,69,68,74,44,66,34,67,42,81,51,104,74,39,53,40,55,20,54,60,21,48,56,46,48,55,51,40,35,43,50,50,30,50,50,48,45,50,52,37,49,65,60,28,73,88,40,80,59,41,42,68,32,37,36,26,35,33,72,92,43,37,83,70,45,46,62,57,53,48,52,48,45,69,75,32,68,47,42,45,69,41,69,41,82,34,36,31,51,44,32,52,52,34,36,74,48,33,73,31,59,33,26,44,35,46,59,75,64,90,56,60,84,56,37,40,72,44,82,62,52,73,38,49,34,24,37,38,36,27,58,84,39,79,70,58,77,47,79,55,41,42,64,71,73,44,53,88,39,43,24,43,40,47,34,80,45,26,36,62,32,52,49,51,51,52,53,31,45,76,71,72,30,72,77,39,73,59,46,57,39,87,42,68,67,42,50,50,50,40,17,55,68,68,66,26,34,37,72,42,46,44,77,59,54,64,71,45,67,88,48,66,54,40,76,27,44,37,53,74,78,43,68,47,34,31,24,41,37,33,48,60,94,45,84,69,45,65,57,43,44,51,50,54,55,51,54,62,68,74,85

Secondary structure (DSSP, 8-state):
----HHHHHHHHHHHHH--HHHHHHHTTS-HHHHHHHHHHHHHHHTS--EEEETTEEEE-HHHHHHHHHHHHHHHHHHHHHHHHHTTT-SSSEEEEEEE-GGGHHHHHHHHHHHHHH-TTEEEEEEE--HHHHHHHHHTTS-SEEEEEESPS-TTTEEEEEEEEEEEEEEEETT-GGGGSSSB-GGGGTTSEEEEE-TTSHHHHHHHHHHHHTT---EEEEEES-HHHHHHHHHTTS-BEEEEHHHHHHTTTSSEEEEEEEEEEEEEEEEEEETTSPPPHHHHHHHHHHHHH-/----HHHHHHHHHHHHH--HHHHHHHHTS-HHHHHHHHHHHHHHHTS--EEEETTEEEE-HHHHHHHHHHHHHHHHHHHHHHHHHTTT-SSSEEEEEEE-GGGHHHHHHHHHHHHHH-TTEEEEEEE--HHHHHHHHHTTS-SEEEEEESPS-TTTEEEEEEEEEEEEEEEETT-GGGGSSSB-GGGGTTSEEEEE-TTSHHHHHHHHHHHHTT---EEEEEES-HHHHHHHHHTTS-BEEEEHHHHHHTTTSSEEEEEEEEEEEEEEEEEEETTSPPPHHHHHHHHHHHHH-

Foldseek 3Di:
DDQDLLLLQLLLLCAVVQALCVSCVVSVHHSVVSVVSQVVVCVVVVHRAWDDDPGGTDGDPVVVVSNLVSLQVVLVVQLVVLCVVAVPHLQAHEAFEEEEPLCCVVCVVLVVVLCVVHVRYHYHYDYFAQQVVVVCQVSNVHQKYKAWDDHPCNPFKDKAWQDKFWKWKKAFLPDPCVVDQEDELVNQQVWEEEAEDPRHPVRVVVCVVSVVVVGDHHHPYYYSDVVVVNVCRNVVVTMYIDTPVVVVVCVVGSMDIHAYVVIDMTIMIMMHTPPDDHRSSRVSSVVSSVVVD/DDQDLLLLVLLLLCAVVQFLCRSCVVSVHHSVVSVVSQVVVCVVVVHRQWDDDPGGTDGDPVVVVSNLVSLQVVLVVQLVVLCVVAVPHLQAHEAFEEEEPLCCVVCVVLVVVLCVVHVRYHYHYDYFAQQVVVVCQVSNVHQKYKAWDDHPCNPFKDKAWQDKFWKWKKAFLPDPCVVDQEDELVNQQVWEEEAEDPRHPVRVVVCVVSVVVVGDHHHDYYYSDVVVVNVCRNVVVTMYIDTPVVVVVCVVGSMDIHAYVVIDMTIMIMMHTPPDDHRSSRVSSVVSSVVVD

Sequence (586 aa):
MNIPIKTLQCFLTLVETENFTRAAQKCFITQPTLSKIIQRLEESLGETLLIRNNQKVELTQAGQLFEHSAREILGQWHRLQEDMSNLSGLKSGRLRLGVCPMMSSLIIGLLTSYRKRYPGVELQMYEYGGFGCEQALLNNSLDIAFTALPTTHETELINQPLTKYPLLACLPEAHPLAAKSYLSWQDFEPYPFILYNEDFSLAKLINRLSRKAGVQLNIAFRSGQWDFLATMVEADMGLAILPEPICQKLSNSKLVFRPMQPALTWDLALIWRQNLPLTPAANALLELSKQKAMNIPIKTLQCFLTLVETENFTRAAQKCFITQPTLSKIIQRLEESLGETLLIRNNQKVELTQAGQLFEHSAREILGQWHRLQEDMSNLSGLKSGRLRLGVCPMMSSLIIGLLTSYRKRYPGVELQMYEYGGFGCEQALLNNSLDIAFTALPTTHETELINQPLTKYPLLACLPEAHPLAAKSYLSWQDFEPYPFILYNEDFSLAKLINRLSRKAGVQLNIAFRSGQWDFLATMVEADMGLAILPEPICQKLSNSKLVFRPMQPALTWDLALIWRQNLPLTPAANALLELSKQKA